Protein AF-0000000084530294 (afdb_homodimer)

Foldseek 3Di:
DDKDWQELDLVSLVLQVVQQQQFPPDPPDPDDRDDDDPLSSVLSNVQCVQPRQQWMFDDDPRHTFWIWGWDDFQLEIETQDTGGHPVCPPVCRRVVSLVSNLVSSPRRQKYKAWWWDDPVVVVSLVVSAWDKFWWKKWKDQFQLVLLPDLDDFDKDWDDPVCQVVQQVQVCVFRVGGLPCVVVSLRVRFDTKIWTDDPVWIWIWTHHQQETQKITIPDLSRRLSRLSVSNNPHDPPDMHMAIGHGPQQVSNVVSSVSGPIDMDTTTIMIMGNDDRTPPIRHHNRSD/DDKDWQELDLVSLVLQVVQQQQFPPDPPDPDDRDDDDPLSSVLSNVQCVQPRQQWMFDDDPRHTFWIWGWDDFQLEIETQDTGGHPVCPPVCRRVVSLVSNLVSSPRRQKYKAWWWDDPVVVVSLVVSAWDKFWWKKWKDQFQLVLLPDLDDFDKDWDDPVCQVVQQVQCCVFRVGGLPCVVVSLRVRFDTKIWTDDPVWIWIWTHHQQETQKITIPDLSRRLSRLSVSNNPRDPPDMHMAIGHGPQQVSNVVSSVSGPIDMDTTTIMIMGNDDRTPPIRHHNRSD

Secondary structure (DSSP, 8-state):
-EEEEPPSSHHHHHHHHHHHHHHH--TT----PPPPPHHHHHHHHHHHHH-GGGEEEEEETTEEEEEEEEEEETTEEEEEEEEE-GGGTTTTHHHHHHHHHHHHTTT--EEEEEE-S-HHHHHHHHHTTPEEEEEEEEEE---GGG-----S---EE--GGGHHHHHHHHHHHHSS--THHHHHHHHHSSEEEEEEETTEEEEEEEETTEEEEEEESSHHHHHHHHHHHHHTSPTTPPEEEEEE-GGGHHHHHHHHHTT-EEEEEEEEEEESSPPPSSEE--TTT-/-EEEEPPSSHHHHHHHHHHHHHHH--TT----PPPPPHHHHHHHHHHHHH-GGGEEEEEETTEEEEEEEEEEETTEEEEEEEEE-GGGTTTTHHHHHHHHHHHHTTT--EEEEEESS-HHHHHHHHHTTPEEEEEEEEEE---GGG-----S---EE--GGGHHHHHHHHHHHHSS--THHHHHHHHHSSEEEEEEETTEEEEEEEETTEEEEEEESSHHHHHHHHHHHHHTSPTTPPEEEEEE-GGGHHHHHHHHHTT-EEEEEEEEEEESSPPPSSEE--TTT-

InterPro domains:
  IPR000182 GNAT domain [PF13508] (53-131)
  IPR000182 GNAT domain [PS51186] (1-154)
  IPR016181 Acyl-CoA N-acyltransferase [SSF55729] (2-137)

Radius of gyration: 25.0 Å; Cα contacts (8 Å, |Δi|>4): 1279; chains: 2; bounding box: 58×68×56 Å

pLDDT: mean 92.58, std 9.72, range [43.09, 98.94]

Structure (mmCIF, N/CA/C/O backbone):
data_AF-0000000084530294-model_v1
#
loop_
_entity.id
_entity.type
_entity.pdbx_description
1 polymer 'GCN5 family acetyltransferase'
#
loop_
_atom_site.group_PDB
_atom_site.id
_atom_site.type_symbol
_atom_site.label_atom_id
_atom_site.label_alt_id
_atom_site.label_comp_id
_atom_site.label_asym_id
_atom_site.label_entity_id
_atom_site.label_seq_id
_atom_site.pdbx_PDB_ins_code
_atom_site.Cartn_x
_atom_site.Cartn_y
_atom_site.Cartn_z
_atom_site.occupancy
_atom_site.B_iso_or_equiv
_atom_site.auth_seq_id
_atom_site.auth_comp_id
_atom_site.auth_asym_id
_atom_site.auth_atom_id
_atom_site.pdbx_PDB_model_num
ATOM 1 N N . MET A 1 1 ? -25.469 -17.797 -21 1 88.75 1 MET A N 1
ATOM 2 C CA . MET A 1 1 ? -24.109 -17.891 -20.453 1 88.75 1 MET A CA 1
ATOM 3 C C . MET A 1 1 ? -23.906 -19.219 -19.719 1 88.75 1 MET A C 1
ATOM 5 O O . MET A 1 1 ? -24.75 -19.641 -18.953 1 88.75 1 MET A O 1
ATOM 9 N N . ILE A 1 2 ? -22.828 -19.875 -20.016 1 93.75 2 ILE A N 1
ATOM 10 C CA . ILE A 1 2 ? -22.5 -21.141 -19.375 1 93.75 2 ILE A CA 1
ATOM 11 C C . ILE A 1 2 ? -21.109 -21.062 -18.766 1 93.75 2 ILE A C 1
ATOM 13 O O . ILE A 1 2 ? -20.203 -20.438 -19.344 1 93.75 2 ILE A O 1
ATOM 17 N N . LEU A 1 3 ? -20.969 -21.719 -17.594 1 96.62 3 LEU A N 1
ATOM 18 C CA . LEU A 1 3 ? -19.641 -21.938 -17.031 1 96.62 3 LEU A CA 1
ATOM 19 C C . LEU A 1 3 ? -19.141 -23.344 -17.328 1 96.62 3 LEU A C 1
ATOM 21 O O . LEU A 1 3 ? -19.875 -24.312 -17.172 1 96.62 3 LEU A O 1
ATOM 25 N N . ARG A 1 4 ? -18.016 -23.391 -17.812 1 97.12 4 ARG A N 1
ATOM 26 C CA . ARG A 1 4 ? -17.422 -24.719 -18.016 1 97.12 4 ARG A CA 1
ATOM 27 C C . ARG A 1 4 ? -15.992 -24.75 -17.484 1 97.12 4 ARG A C 1
ATOM 29 O O . ARG A 1 4 ? -15.32 -23.703 -17.422 1 97.12 4 ARG A O 1
ATOM 36 N N . PRO A 1 5 ? -15.5 -25.953 -17.156 1 97.31 5 PRO A N 1
ATOM 37 C CA . PRO A 1 5 ? -14.117 -26.062 -16.688 1 97.31 5 PRO A CA 1
ATOM 38 C C . PRO A 1 5 ? -13.094 -25.719 -17.766 1 97.31 5 PRO A C 1
ATOM 40 O O . PRO A 1 5 ? -13.336 -25.984 -18.938 1 97.31 5 PRO A O 1
ATOM 43 N N . VAL A 1 6 ? -12.094 -25.125 -17.344 1 98.38 6 VAL A N 1
ATOM 44 C CA . VAL A 1 6 ? -10.945 -24.969 -18.219 1 98.38 6 VAL A CA 1
ATOM 45 C C . VAL A 1 6 ? -10.289 -26.328 -18.469 1 98.38 6 VAL A C 1
ATOM 47 O O . VAL A 1 6 ? -10.031 -27.078 -17.516 1 98.38 6 VAL A O 1
ATOM 50 N N . ARG A 1 7 ? -10.039 -26.656 -19.734 1 97.56 7 ARG A N 1
ATOM 51 C CA . ARG A 1 7 ? -9.414 -27.922 -20.094 1 97.56 7 ARG A CA 1
ATOM 52 C C . ARG A 1 7 ? -7.91 -27.75 -20.297 1 97.56 7 ARG A C 1
ATOM 54 O O . ARG A 1 7 ? -7.445 -26.656 -20.641 1 97.56 7 ARG A O 1
ATOM 61 N N . ASP A 1 8 ? -7.188 -28.844 -20 1 97.69 8 ASP A N 1
ATOM 62 C CA . ASP A 1 8 ? -5.754 -28.859 -20.25 1 97.69 8 ASP A CA 1
ATOM 63 C C . ASP A 1 8 ? -5.461 -28.984 -21.75 1 97.69 8 ASP A C 1
ATOM 65 O O . ASP A 1 8 ? -4.93 -30 -22.188 1 97.69 8 ASP A O 1
ATOM 69 N N . THR A 1 9 ? -5.816 -27.875 -22.516 1 97.19 9 THR A N 1
ATOM 70 C CA . THR A 1 9 ? -5.613 -27.828 -23.969 1 97.19 9 THR A CA 1
ATOM 71 C C . THR A 1 9 ? -4.992 -26.484 -24.375 1 97.19 9 THR A C 1
ATOM 73 O O . THR A 1 9 ? -5.125 -25.5 -23.672 1 97.19 9 THR A O 1
ATOM 76 N N . ALA A 1 10 ? -4.316 -26.531 -25.516 1 95.69 10 ALA A N 1
ATOM 77 C CA . ALA A 1 10 ? -3.736 -25.297 -26.047 1 95.69 10 ALA A CA 1
ATOM 78 C C . ALA A 1 10 ? -4.82 -24.266 -26.359 1 95.69 10 ALA A C 1
ATOM 80 O O . ALA A 1 10 ? -4.613 -23.062 -26.172 1 95.69 10 ALA A O 1
ATOM 81 N N . ALA A 1 11 ? -5.871 -24.75 -26.781 1 95.75 11 ALA A N 1
ATOM 82 C CA . ALA A 1 11 ? -6.969 -23.859 -27.141 1 95.75 11 ALA A CA 1
ATOM 83 C C . ALA A 1 11 ? -7.48 -23.078 -25.938 1 95.75 11 ALA A C 1
ATOM 85 O O . ALA A 1 11 ? -7.648 -21.859 -26 1 95.75 11 ALA A O 1
ATOM 86 N N . ASP A 1 12 ? -7.699 -23.797 -24.859 1 97.38 12 ASP A N 1
ATOM 87 C CA . ASP A 1 12 ? -8.18 -23.109 -23.656 1 97.38 12 ASP A CA 1
ATOM 88 C C . ASP A 1 12 ? -7.105 -22.188 -23.078 1 97.38 12 ASP A C 1
ATOM 90 O O . ASP A 1 12 ? -7.418 -21.109 -22.578 1 97.38 12 ASP A O 1
ATOM 94 N N . ALA A 1 13 ? -5.875 -22.625 -23.125 1 97.19 13 ALA A N 1
ATOM 95 C CA . ALA A 1 13 ? -4.781 -21.781 -22.641 1 97.19 13 ALA A CA 1
ATOM 96 C C . ALA A 1 13 ? -4.723 -20.469 -23.438 1 97.19 13 ALA A C 1
ATOM 98 O O . ALA A 1 13 ? -4.543 -19.406 -22.844 1 97.19 13 ALA A O 1
ATOM 99 N N . GLU A 1 14 ? -4.898 -20.562 -24.703 1 95.25 14 GLU A N 1
ATOM 100 C CA . GLU A 1 14 ? -4.883 -19.391 -25.562 1 95.25 14 GLU A CA 1
ATOM 101 C C . GLU A 1 14 ? -6.082 -18.484 -25.266 1 95.25 14 GLU A C 1
ATOM 103 O O . GLU A 1 14 ? -5.949 -17.25 -25.25 1 95.25 14 GLU A O 1
ATOM 108 N N . ALA A 1 15 ? -7.191 -19.094 -25.094 1 95.5 15 ALA A N 1
ATOM 109 C CA . ALA A 1 15 ? -8.391 -18.328 -24.781 1 95.5 15 ALA A CA 1
ATOM 110 C C . ALA A 1 15 ? -8.203 -17.547 -23.484 1 95.5 15 ALA A C 1
ATOM 112 O O . ALA A 1 15 ? -8.578 -16.375 -23.391 1 95.5 15 ALA A O 1
ATOM 113 N N . VAL A 1 16 ? -7.672 -18.188 -22.453 1 96.31 16 VAL A N 1
ATOM 114 C CA . VAL A 1 16 ? -7.426 -17.562 -21.156 1 96.31 16 VAL A CA 1
ATOM 115 C C . VAL A 1 16 ? -6.461 -16.391 -21.328 1 96.31 16 VAL A C 1
ATOM 117 O O . VAL A 1 16 ? -6.668 -15.32 -20.75 1 96.31 16 VAL A O 1
ATOM 120 N N . GLN A 1 17 ? -5.445 -16.609 -22.062 1 93.88 17 GLN A N 1
ATOM 121 C CA . GLN A 1 17 ? -4.48 -15.547 -22.297 1 93.88 17 GLN A CA 1
ATOM 122 C C . GLN A 1 17 ? -5.133 -14.352 -23 1 93.88 17 GLN A C 1
ATOM 124 O O . GLN A 1 17 ? -4.859 -13.203 -22.656 1 93.88 17 GLN A O 1
ATOM 129 N N . GLU A 1 18 ? -5.91 -14.609 -23.953 1 91.69 18 GLU A N 1
ATOM 130 C CA . GLU A 1 18 ? -6.609 -13.555 -24.672 1 91.69 18 GLU A CA 1
ATOM 131 C C . GLU A 1 18 ? -7.516 -12.758 -23.734 1 91.69 18 GLU A C 1
ATOM 133 O O . GLU A 1 18 ? -7.57 -11.523 -23.828 1 91.69 18 GLU A O 1
ATOM 138 N N . LEU A 1 19 ? -8.188 -13.469 -22.922 1 92.62 19 LEU A N 1
ATOM 139 C CA . LEU A 1 19 ? -9.07 -12.828 -21.953 1 92.62 19 LEU A CA 1
ATOM 140 C C . LEU A 1 19 ? -8.266 -11.938 -21 1 92.62 19 LEU A C 1
ATOM 142 O O . LEU A 1 19 ? -8.672 -10.812 -20.703 1 92.62 19 LEU A O 1
ATOM 146 N N . SER A 1 20 ? -7.188 -12.5 -20.484 1 90.44 20 SER A N 1
ATOM 147 C CA . SER A 1 20 ? -6.324 -11.773 -19.578 1 90.44 20 SER A CA 1
ATOM 148 C C . SER A 1 20 ? -5.809 -10.484 -20.203 1 90.44 20 SER A C 1
ATOM 150 O O . SER A 1 20 ? -5.867 -9.414 -19.594 1 90.44 20 SER A O 1
ATOM 152 N N . CYS A 1 21 ? -5.391 -10.547 -21.422 1 88.12 21 CYS A N 1
ATOM 153 C CA . CYS A 1 21 ? -4.875 -9.391 -22.141 1 88.12 21 CYS A CA 1
ATOM 154 C C . CYS A 1 21 ? -5.969 -8.352 -22.359 1 88.12 21 CYS A C 1
ATOM 156 O O . CYS A 1 21 ? -5.734 -7.148 -22.188 1 88.12 21 CYS A O 1
ATOM 158 N N . ALA A 1 22 ? -7.082 -8.828 -22.703 1 84.81 22 ALA A N 1
ATOM 159 C CA . ALA A 1 22 ? -8.203 -7.922 -22.953 1 84.81 22 ALA A CA 1
ATOM 160 C C . ALA A 1 22 ? -8.617 -7.211 -21.672 1 84.81 22 ALA A C 1
ATOM 162 O O . ALA A 1 22 ? -8.961 -6.023 -21.688 1 84.81 22 ALA A O 1
ATOM 163 N N . ALA A 1 23 ? -8.602 -7.961 -20.641 1 83.25 23 ALA A N 1
ATOM 164 C CA . ALA A 1 23 ? -9.102 -7.441 -19.359 1 83.25 23 ALA A CA 1
ATOM 165 C C . ALA A 1 23 ? -8.117 -6.453 -18.75 1 83.25 23 ALA A C 1
ATOM 167 O O . ALA A 1 23 ? -8.516 -5.496 -18.094 1 83.25 23 ALA A O 1
ATOM 168 N N . PHE A 1 24 ? -6.824 -6.652 -18.922 1 77.06 24 PHE A N 1
ATOM 169 C CA . PHE A 1 24 ? -5.816 -5.879 -18.203 1 77.06 24 PHE A CA 1
ATOM 170 C C . PHE A 1 24 ? -5.152 -4.867 -19.125 1 77.06 24 PHE A C 1
ATOM 172 O O . PHE A 1 24 ? -4.168 -4.23 -18.75 1 77.06 24 PHE A O 1
ATOM 179 N N . ALA A 1 25 ? -5.684 -4.801 -20.344 1 68.19 25 ALA A N 1
ATOM 180 C CA . ALA A 1 25 ? -5.129 -3.84 -21.297 1 68.19 25 ALA A CA 1
ATOM 181 C C . ALA A 1 25 ? -5.285 -2.41 -20.781 1 68.19 25 ALA A C 1
ATOM 183 O O . ALA A 1 25 ? -6.309 -2.061 -20.188 1 68.19 25 ALA A O 1
ATOM 184 N N . GLU A 1 26 ? -4.125 -1.685 -20.609 1 58.41 26 GLU A N 1
ATOM 185 C CA . GLU A 1 26 ? -4.184 -0.259 -20.312 1 58.41 26 GLU A CA 1
ATOM 186 C C . GLU A 1 26 ? -4.801 0.531 -21.453 1 58.41 26 GLU A C 1
ATOM 188 O O . GLU A 1 26 ? -4.578 0.213 -22.625 1 58.41 26 GLU A O 1
ATOM 193 N N . PRO A 1 27 ? -5.859 1.432 -21.172 1 50.78 27 PRO A N 1
ATOM 194 C CA . PRO A 1 27 ? -6.52 2.234 -22.203 1 50.78 27 PRO A CA 1
ATOM 195 C C . PRO A 1 27 ? -5.531 2.852 -23.188 1 50.78 27 PRO A C 1
ATOM 197 O O . PRO A 1 27 ? -5.855 3.021 -24.359 1 50.78 27 PRO A O 1
ATOM 200 N N . ALA A 1 28 ? -4.594 3.721 -22.672 1 48.22 28 ALA A N 1
ATOM 201 C CA . ALA A 1 28 ? -3.869 4.59 -23.609 1 48.22 28 ALA A CA 1
ATOM 202 C C . ALA A 1 28 ? -3.262 3.787 -24.75 1 48.22 28 ALA A C 1
ATOM 204 O O . ALA A 1 28 ? -2.773 4.359 -25.734 1 48.22 28 ALA A O 1
ATOM 205 N N . ALA A 1 29 ? -2.613 2.6 -24.609 1 43.09 29 ALA A N 1
ATOM 206 C CA . ALA A 1 29 ? -1.603 2.191 -25.578 1 43.09 29 ALA A CA 1
ATOM 207 C C . ALA A 1 29 ? -2.236 1.44 -26.734 1 43.09 29 ALA A C 1
ATOM 209 O O . ALA A 1 29 ? -2.996 0.49 -26.531 1 43.09 29 ALA A O 1
ATOM 210 N N . ASP A 1 30 ? -2.629 2.059 -27.609 1 47.12 30 ASP A N 1
ATOM 211 C CA . ASP A 1 30 ? -2.965 1.598 -28.953 1 47.12 30 ASP A CA 1
ATOM 212 C C . ASP A 1 30 ? -2.154 0.359 -29.328 1 47.12 30 ASP A C 1
ATOM 214 O O . ASP A 1 30 ? -2.086 -0.014 -30.5 1 47.12 30 ASP A O 1
ATOM 218 N N . ALA A 1 31 ? -1.36 -0.102 -28.438 1 47.59 31 ALA A N 1
ATOM 219 C CA . ALA A 1 31 ? -0.422 -1.109 -28.922 1 47.59 31 ALA A CA 1
ATOM 220 C C . ALA A 1 31 ? -1.048 -2.5 -28.906 1 47.59 31 ALA A C 1
ATOM 222 O O . ALA A 1 31 ? -1.975 -2.756 -28.125 1 47.59 31 ALA A O 1
ATOM 223 N N . ALA A 1 32 ? -0.841 -3.213 -29.875 1 49.78 32 ALA A N 1
ATOM 224 C CA . ALA A 1 32 ? -1.183 -4.625 -30.016 1 49.78 32 ALA A CA 1
ATOM 225 C C . ALA A 1 32 ? -0.914 -5.383 -28.719 1 49.78 32 ALA A C 1
ATOM 227 O O . ALA A 1 32 ? 0.054 -5.094 -28.016 1 49.78 32 ALA A O 1
ATOM 228 N N . PRO A 1 33 ? -1.976 -6.184 -28.297 1 57.88 33 PRO A N 1
ATOM 229 C CA . PRO A 1 33 ? -1.738 -6.984 -27.094 1 57.88 33 PRO A CA 1
ATOM 230 C C . PRO A 1 33 ? -0.43 -7.77 -27.156 1 57.88 33 PRO A C 1
ATOM 232 O O . PRO A 1 33 ? -0.07 -8.297 -28.219 1 57.88 33 PRO A O 1
ATOM 235 N N . PRO A 1 34 ? 0.345 -7.672 -26.109 1 60.75 34 PRO A N 1
ATOM 236 C CA . PRO A 1 34 ? 1.612 -8.406 -26.125 1 60.75 34 PRO A CA 1
ATOM 237 C C . PRO A 1 34 ? 1.421 -9.914 -26.281 1 60.75 34 PRO A C 1
ATOM 239 O O . PRO A 1 34 ? 0.382 -10.453 -25.891 1 60.75 34 PRO A O 1
ATOM 242 N N . ARG A 1 35 ? 2.195 -10.617 -27.047 1 67.12 35 ARG A N 1
ATOM 243 C CA . ARG A 1 35 ? 2.221 -12.078 -27.172 1 67.12 35 ARG A CA 1
ATOM 244 C C . ARG A 1 35 ? 2.359 -12.734 -25.797 1 67.12 35 ARG A C 1
ATOM 246 O O . ARG A 1 35 ? 3.109 -12.258 -24.953 1 67.12 35 ARG A O 1
ATOM 253 N N . PRO A 1 36 ? 1.479 -13.766 -25.656 1 74.31 36 PRO A N 1
ATOM 254 C CA . PRO A 1 36 ? 1.593 -14.492 -24.391 1 74.31 36 PRO A CA 1
ATOM 255 C C . PRO A 1 36 ? 2.975 -15.102 -24.172 1 74.31 36 PRO A C 1
ATOM 257 O O . PRO A 1 36 ? 3.604 -15.562 -25.141 1 74.31 36 PRO A O 1
ATOM 260 N N . THR A 1 37 ? 3.369 -15.094 -22.969 1 80.12 37 THR A N 1
ATOM 261 C CA . THR A 1 37 ? 4.609 -15.789 -22.641 1 80.12 37 THR A CA 1
ATOM 262 C C . THR A 1 37 ? 4.359 -17.281 -22.453 1 80.12 37 THR A C 1
ATOM 264 O O . THR A 1 37 ? 3.236 -17.703 -22.156 1 80.12 37 THR A O 1
ATOM 267 N N . PRO A 1 38 ? 5.344 -18.062 -22.688 1 87.06 38 PRO A N 1
ATOM 268 C CA . PRO A 1 38 ? 5.203 -19.516 -22.453 1 87.06 38 PRO A CA 1
ATOM 269 C C . PRO A 1 38 ? 4.699 -19.844 -21.047 1 87.06 38 PRO A C 1
ATOM 271 O O . PRO A 1 38 ? 3.895 -20.766 -20.875 1 87.06 38 PRO A O 1
ATOM 274 N N . LEU A 1 39 ? 5.09 -19.094 -20.156 1 89.38 39 LEU A N 1
ATOM 275 C CA . LEU A 1 39 ? 4.676 -19.375 -18.781 1 89.38 39 LEU A CA 1
ATOM 276 C C . LEU A 1 39 ? 3.182 -19.125 -18.609 1 89.38 39 LEU A C 1
ATOM 278 O O . LEU A 1 39 ? 2.506 -19.859 -17.875 1 89.38 39 LEU A O 1
ATOM 282 N N . GLN A 1 40 ? 2.732 -18.125 -19.219 1 88.88 40 GLN A N 1
ATOM 283 C CA . GLN A 1 40 ? 1.315 -17.797 -19.094 1 88.88 40 GLN A CA 1
ATOM 284 C C . GLN A 1 40 ? 0.441 -18.922 -19.641 1 88.88 40 GLN A C 1
ATOM 286 O O . GLN A 1 40 ? -0.569 -19.281 -19.047 1 88.88 40 GLN A O 1
ATOM 291 N N . LEU A 1 41 ? 0.875 -19.484 -20.75 1 92.88 41 LEU A N 1
ATOM 292 C CA . LEU A 1 41 ? 0.154 -20.609 -21.328 1 92.88 41 LEU A CA 1
ATOM 293 C C . LEU A 1 41 ? 0.306 -21.844 -20.469 1 92.88 41 LEU A C 1
ATOM 295 O O . LEU A 1 41 ? -0.673 -22.547 -20.203 1 92.88 41 LEU A O 1
ATOM 299 N N . ALA A 1 42 ? 1.465 -22.047 -20.016 1 95.81 42 ALA A N 1
ATOM 300 C CA . ALA A 1 42 ? 1.758 -23.219 -19.203 1 95.81 42 ALA A CA 1
ATOM 301 C C . ALA A 1 42 ? 1.023 -23.172 -17.875 1 95.81 42 ALA A C 1
ATOM 303 O O . ALA A 1 42 ? 0.603 -24.203 -17.344 1 95.81 42 ALA A O 1
ATOM 304 N N . ARG A 1 43 ? 0.901 -22 -17.328 1 95.69 43 ARG A N 1
ATOM 305 C CA . ARG A 1 43 ? 0.212 -21.828 -16.047 1 95.69 43 ARG A CA 1
ATOM 306 C C . ARG A 1 43 ? -1.236 -22.297 -16.141 1 95.69 43 ARG A C 1
ATOM 308 O O . ARG A 1 43 ? -1.718 -23.016 -15.266 1 95.69 43 ARG A O 1
ATOM 315 N N . THR A 1 44 ? -1.889 -21.875 -17.203 1 97.19 44 THR A N 1
ATOM 316 C CA . THR A 1 44 ? -3.287 -22.234 -17.391 1 97.19 44 THR A CA 1
ATOM 317 C C . THR A 1 44 ? -3.439 -23.75 -17.453 1 97.19 44 THR A C 1
ATOM 319 O O . THR A 1 44 ? -4.277 -24.328 -16.766 1 97.19 44 THR A O 1
ATOM 322 N N . ARG A 1 45 ? -2.623 -24.375 -18.234 1 97.62 45 ARG A N 1
ATOM 323 C CA . ARG A 1 45 ? -2.689 -25.812 -18.406 1 97.62 45 ARG A CA 1
ATOM 324 C C . ARG A 1 45 ? -2.33 -26.531 -17.094 1 97.62 45 ARG A C 1
ATOM 326 O O . ARG A 1 45 ? -2.971 -27.516 -16.719 1 97.62 45 ARG A O 1
ATOM 333 N N . HIS A 1 46 ? -1.395 -26.031 -16.453 1 98 46 HIS A N 1
ATOM 334 C CA . HIS A 1 46 ? -0.945 -26.594 -15.188 1 98 46 HIS A CA 1
ATOM 335 C C . HIS A 1 46 ? -2.062 -26.562 -14.148 1 98 46 HIS A C 1
ATOM 337 O O . HIS A 1 46 ? -2.326 -27.578 -13.492 1 98 46 HIS A O 1
ATOM 343 N N . LEU A 1 47 ? -2.742 -25.438 -14.039 1 97.62 47 LEU A N 1
ATOM 344 C CA . LEU A 1 47 ? -3.801 -25.312 -13.047 1 97.62 47 LEU A CA 1
ATOM 345 C C . LEU A 1 47 ? -5.02 -26.141 -13.43 1 97.62 47 LEU A C 1
ATOM 347 O O . LEU A 1 47 ? -5.672 -26.719 -12.57 1 97.62 47 LEU A O 1
ATOM 351 N N . ALA A 1 48 ? -5.273 -26.188 -14.727 1 97.56 48 ALA A N 1
ATOM 352 C CA . ALA A 1 48 ? -6.367 -27.031 -15.195 1 97.56 48 ALA A CA 1
ATOM 353 C C . ALA A 1 48 ? -6.125 -28.5 -14.836 1 97.56 48 ALA A C 1
ATOM 355 O O . ALA A 1 48 ? -7.074 -29.234 -14.562 1 97.56 48 ALA A O 1
ATOM 356 N N . ARG A 1 49 ? -4.918 -28.875 -14.836 1 97.44 49 ARG A N 1
ATOM 357 C CA . ARG A 1 49 ? -4.543 -30.25 -14.57 1 97.44 49 ARG A CA 1
ATOM 358 C C . ARG A 1 49 ? -4.477 -30.516 -13.07 1 97.44 49 ARG A C 1
ATOM 360 O O . ARG A 1 49 ? -4.965 -31.547 -12.594 1 97.44 49 ARG A O 1
ATOM 367 N N . THR A 1 50 ? -3.916 -29.625 -12.32 1 97.06 50 THR A N 1
ATOM 368 C CA . THR A 1 50 ? -3.58 -29.891 -10.93 1 97.06 50 THR A CA 1
ATOM 369 C C . THR A 1 50 ? -4.711 -29.453 -10.008 1 97.06 50 THR A C 1
ATOM 371 O O . THR A 1 50 ? -4.773 -29.875 -8.852 1 97.06 50 THR A O 1
ATOM 374 N N . ASP A 1 51 ? -5.602 -28.594 -10.508 1 96.5 51 ASP A N 1
ATOM 375 C CA . ASP A 1 51 ? -6.727 -28.109 -9.711 1 96.5 51 ASP A CA 1
ATOM 376 C C . ASP A 1 51 ? -7.922 -27.781 -10.602 1 96.5 51 ASP A C 1
ATOM 378 O O . ASP A 1 51 ? -8.391 -26.641 -10.617 1 96.5 51 ASP A O 1
ATOM 382 N N . PRO A 1 52 ? -8.445 -28.75 -11.219 1 95.31 52 PRO A N 1
ATOM 383 C CA . PRO A 1 52 ? -9.516 -28.5 -12.195 1 95.31 52 PRO A CA 1
ATOM 384 C C . PRO A 1 52 ? -10.758 -27.875 -11.57 1 95.31 52 PRO A C 1
ATOM 386 O O . PRO A 1 52 ? -11.469 -27.109 -12.227 1 95.31 52 PRO A O 1
ATOM 389 N N . GLY A 1 53 ? -10.984 -28.141 -10.336 1 95.75 53 GLY A N 1
ATOM 390 C CA . GLY A 1 53 ? -12.172 -27.625 -9.672 1 95.75 53 GLY A CA 1
ATOM 391 C C . GLY A 1 53 ? -12.133 -26.109 -9.484 1 95.75 53 GLY A C 1
ATOM 392 O O . GLY A 1 53 ? -13.164 -25.5 -9.227 1 95.75 53 GLY A O 1
ATOM 393 N N . GLY A 1 54 ? -10.984 -25.5 -9.656 1 96.94 54 GLY A N 1
ATOM 394 C CA . GLY A 1 54 ? -10.836 -24.078 -9.422 1 96.94 54 GLY A CA 1
ATOM 395 C C . GLY A 1 54 ? -10.695 -23.266 -10.703 1 96.94 54 GLY A C 1
ATOM 396 O O . GLY A 1 54 ? -10.469 -22.062 -10.656 1 96.94 54 GLY A O 1
ATOM 397 N N . CYS A 1 55 ? -10.883 -23.875 -11.836 1 98 55 CYS A N 1
ATOM 398 C CA . CYS A 1 55 ? -10.609 -23.219 -13.109 1 98 55 CYS A CA 1
ATOM 399 C C . CYS A 1 55 ? -11.82 -23.281 -14.031 1 98 55 CYS A C 1
ATOM 401 O O . CYS A 1 55 ? -12.227 -24.359 -14.461 1 98 55 CYS A O 1
ATOM 403 N N . TRP A 1 56 ? -12.312 -22.062 -14.336 1 98.06 56 TRP A N 1
ATOM 404 C CA . TRP A 1 56 ? -13.57 -22.031 -15.07 1 98.06 56 TRP A CA 1
ATOM 405 C C . TRP A 1 56 ? -13.562 -20.922 -16.125 1 98.06 56 TRP A C 1
ATOM 407 O O . TRP A 1 56 ? -13 -19.844 -15.898 1 98.06 56 TRP A O 1
ATOM 417 N N . LEU A 1 57 ? -14.188 -21.188 -17.234 1 98 57 LEU A N 1
ATOM 418 C CA . LEU A 1 57 ? -14.484 -20.203 -18.281 1 98 57 LEU A CA 1
ATOM 419 C C . LEU A 1 57 ? -15.969 -19.891 -18.328 1 98 57 LEU A C 1
ATOM 421 O O . LEU A 1 57 ? -16.812 -20.781 -18.188 1 98 57 LEU A O 1
ATOM 425 N N . ALA A 1 58 ? -16.25 -18.641 -18.406 1 98.06 58 ALA A N 1
ATOM 426 C CA . ALA A 1 58 ? -17.594 -18.234 -18.781 1 98.06 58 ALA A CA 1
ATOM 427 C C . ALA A 1 58 ? -17.734 -18.094 -20.297 1 98.06 58 ALA A C 1
ATOM 429 O O . ALA A 1 58 ? -16.953 -17.391 -20.938 1 98.06 58 ALA A O 1
ATOM 430 N N . VAL A 1 59 ? -18.766 -18.75 -20.859 1 97.12 59 VAL A N 1
ATOM 431 C CA . VAL A 1 59 ? -18.922 -18.797 -22.312 1 97.12 59 VAL A CA 1
ATOM 432 C C . VAL A 1 59 ? -20.312 -18.281 -22.688 1 97.12 59 VAL A C 1
ATOM 434 O O . VAL A 1 59 ? -21.312 -18.688 -22.094 1 97.12 59 VAL A O 1
ATOM 437 N N . VAL A 1 60 ? -20.328 -17.375 -23.625 1 95.88 60 VAL A N 1
ATOM 438 C CA . VAL A 1 60 ? -21.562 -16.859 -24.203 1 95.88 60 VAL A CA 1
ATOM 439 C C . VAL A 1 60 ? -21.578 -17.109 -25.703 1 95.88 60 VAL A C 1
ATOM 441 O O . VAL A 1 60 ? -20.672 -16.656 -26.422 1 95.88 60 VAL A O 1
ATOM 444 N N . ASP A 1 61 ? -22.578 -17.75 -26.219 1 94.06 61 ASP A N 1
ATOM 445 C CA . ASP A 1 61 ? -22.719 -18.062 -27.641 1 94.06 61 ASP A CA 1
ATOM 446 C C . ASP A 1 61 ? -21.453 -18.703 -28.203 1 94.06 61 ASP A C 1
ATOM 448 O O . ASP A 1 61 ? -20.953 -18.297 -29.234 1 94.06 61 ASP A O 1
ATOM 452 N N . GLY A 1 62 ? -20.828 -19.5 -27.375 1 93.81 62 GLY A N 1
ATOM 453 C CA . GLY A 1 62 ? -19.672 -20.281 -27.797 1 93.81 62 GLY A CA 1
ATOM 454 C C . GLY A 1 62 ? -18.359 -19.531 -27.641 1 93.81 62 GLY A C 1
ATOM 455 O O . GLY A 1 62 ? -17.281 -20.078 -27.875 1 93.81 62 GLY A O 1
ATOM 456 N N . GLU A 1 63 ? -18.484 -18.359 -27.188 1 95.44 63 GLU A N 1
ATOM 457 C CA . GLU A 1 63 ? -17.281 -17.531 -27.062 1 95.44 63 GLU A CA 1
ATOM 458 C C . GLU A 1 63 ? -16.922 -17.312 -25.594 1 95.44 63 GLU A C 1
ATOM 460 O O . GLU A 1 63 ? -17.766 -16.891 -24.797 1 95.44 63 GLU A O 1
ATOM 465 N N . PRO A 1 64 ? -15.641 -17.625 -25.234 1 97.12 64 PRO A N 1
ATOM 466 C CA . PRO A 1 64 ? -15.219 -17.297 -23.875 1 97.12 64 PRO A CA 1
ATOM 467 C C . PRO A 1 64 ? -15.25 -15.797 -23.594 1 97.12 64 PRO A C 1
ATOM 469 O O . PRO A 1 64 ? -14.703 -15.008 -24.375 1 97.12 64 PRO A O 1
ATOM 472 N N . VAL A 1 65 ? -15.836 -15.414 -22.453 1 96.94 65 VAL A N 1
ATOM 473 C CA . VAL A 1 65 ? -15.969 -13.992 -22.172 1 96.94 65 VAL A CA 1
ATOM 474 C C . VAL A 1 65 ? -15.359 -13.672 -20.812 1 96.94 65 VAL A C 1
ATOM 476 O O . VAL A 1 65 ? -15.172 -12.508 -20.469 1 96.94 65 VAL A O 1
ATOM 479 N N . GLY A 1 66 ? -15.062 -14.656 -20.016 1 96.88 66 GLY A N 1
ATOM 480 C CA . GLY A 1 66 ? -14.453 -14.492 -18.703 1 96.88 66 GLY A CA 1
ATOM 481 C C . GLY A 1 66 ? -13.758 -15.742 -18.203 1 96.88 66 GLY A C 1
ATOM 482 O O . GLY A 1 66 ? -13.977 -16.844 -18.734 1 96.88 66 GLY A O 1
ATOM 483 N N . VAL A 1 67 ? -12.914 -15.578 -17.203 1 96.81 67 VAL A N 1
ATOM 484 C CA . VAL A 1 67 ? -12.156 -16.703 -16.672 1 96.81 67 VAL A CA 1
ATOM 485 C C . VAL A 1 67 ? -11.82 -16.469 -15.211 1 96.81 67 VAL A C 1
ATOM 487 O O . VAL A 1 67 ? -11.641 -15.32 -14.789 1 96.81 67 VAL A O 1
ATOM 490 N N . VAL A 1 68 ? -11.828 -17.5 -14.445 1 95.69 68 VAL A N 1
ATOM 491 C CA . VAL A 1 68 ? -11.227 -17.531 -13.117 1 95.69 68 VAL A CA 1
ATOM 492 C C . VAL A 1 68 ? -10.312 -18.75 -12.984 1 95.69 68 VAL A C 1
ATOM 494 O O . VAL A 1 68 ? -10.672 -19.844 -13.414 1 95.69 68 VAL A O 1
ATOM 497 N N . LEU A 1 69 ? -9.117 -18.547 -12.641 1 96.88 69 LEU A N 1
ATOM 498 C CA . LEU A 1 69 ? -8.188 -19.594 -12.227 1 96.88 69 LEU A CA 1
ATOM 499 C C . LEU A 1 69 ? -7.891 -19.5 -10.734 1 96.88 69 LEU A C 1
ATOM 501 O O . LEU A 1 69 ? -7.52 -18.438 -10.234 1 96.88 69 LEU A O 1
ATOM 505 N N . SER A 1 70 ? -8.125 -20.562 -9.992 1 96.81 70 SER A N 1
ATOM 506 C CA . SER A 1 70 ? -7.758 -20.625 -8.586 1 96.81 70 SER A CA 1
ATOM 507 C C . SER A 1 70 ? -7.199 -21.984 -8.219 1 96.81 70 SER A C 1
ATOM 509 O O . SER A 1 70 ? -7.41 -22.969 -8.938 1 96.81 70 SER A O 1
ATOM 511 N N . LEU A 1 71 ? -6.414 -22.016 -7.199 1 97.12 71 LEU A N 1
ATOM 512 C CA . LEU A 1 71 ? -5.809 -23.281 -6.77 1 97.12 71 LEU A CA 1
ATOM 513 C C . LEU A 1 71 ? -5.898 -23.438 -5.258 1 97.12 71 LEU A C 1
ATOM 515 O O . LEU A 1 71 ? -5.961 -22.438 -4.527 1 97.12 71 LEU A O 1
ATOM 519 N N . ARG A 1 72 ? -6.004 -24.656 -4.836 1 97.38 72 ARG A N 1
ATOM 520 C CA . ARG A 1 72 ? -5.863 -25.078 -3.447 1 97.38 72 ARG A CA 1
ATOM 521 C C . ARG A 1 72 ? -4.586 -25.891 -3.252 1 97.38 72 ARG A C 1
ATOM 523 O O . ARG A 1 72 ? -4.293 -26.797 -4.035 1 97.38 72 ARG A O 1
ATOM 530 N N . ARG A 1 73 ? -3.816 -25.484 -2.318 1 97.69 73 ARG A N 1
ATOM 531 C CA . ARG A 1 73 ? -2.658 -26.266 -1.891 1 97.69 73 ARG A CA 1
ATOM 532 C C . ARG A 1 73 ? -2.652 -26.453 -0.377 1 97.69 73 ARG A C 1
ATOM 534 O O . ARG A 1 73 ? -2.533 -25.484 0.375 1 97.69 73 ARG A O 1
ATOM 541 N N . GLU A 1 74 ? -2.742 -27.641 0.125 1 96.69 74 GLU A N 1
ATOM 542 C CA . GLU A 1 74 ? -2.693 -28 1.542 1 96.69 74 GLU A CA 1
ATOM 543 C C . GLU A 1 74 ? -3.562 -27.047 2.373 1 96.69 74 GLU A C 1
ATOM 545 O O . GLU A 1 74 ? -3.104 -26.5 3.371 1 96.69 74 GLU A O 1
ATOM 550 N N . GLY A 1 75 ? -4.77 -26.797 1.919 1 96.19 75 GLY A N 1
ATOM 551 C CA . GLY A 1 75 ? -5.754 -26.047 2.693 1 96.19 75 GLY A CA 1
ATOM 552 C C . GLY A 1 75 ? -5.68 -24.547 2.473 1 96.19 75 GLY A C 1
ATOM 553 O O . GLY A 1 75 ? -6.402 -23.797 3.119 1 96.19 75 GLY A O 1
ATOM 554 N N . LEU A 1 76 ? -4.816 -24.078 1.66 1 97.88 76 LEU A N 1
ATOM 555 C CA . LEU A 1 76 ? -4.711 -22.672 1.286 1 97.88 76 LEU A CA 1
ATOM 556 C C . LEU A 1 76 ? -5.348 -22.422 -0.078 1 97.88 76 LEU A C 1
ATOM 558 O O . LEU A 1 76 ? -4.965 -23.047 -1.068 1 97.88 76 LEU A O 1
ATOM 562 N N . TRP A 1 77 ? -6.32 -21.547 -0.131 1 97.81 77 TRP A N 1
ATOM 563 C CA . TRP A 1 77 ? -6.977 -21.172 -1.381 1 97.81 77 TRP A CA 1
ATOM 564 C C . TRP A 1 77 ? -6.336 -19.922 -1.984 1 97.81 77 TRP A C 1
ATOM 566 O O . TRP A 1 77 ? -6.086 -18.953 -1.279 1 97.81 77 TRP A O 1
ATOM 576 N N . MET A 1 78 ? -6.117 -19.953 -3.34 1 97.5 78 MET A N 1
ATOM 577 C CA . MET A 1 78 ? -5.395 -18.875 -3.986 1 97.5 78 MET A CA 1
ATOM 578 C C . MET A 1 78 ? -5.992 -18.562 -5.355 1 97.5 78 MET A C 1
ATOM 580 O O . MET A 1 78 ? -5.789 -19.312 -6.309 1 97.5 78 MET A O 1
ATOM 584 N N . PRO A 1 79 ? -6.773 -17.5 -5.457 1 94.75 79 PRO A N 1
ATOM 585 C CA . PRO A 1 79 ? -7.133 -17.016 -6.793 1 94.75 79 PRO A CA 1
ATOM 586 C C . PRO A 1 79 ? -5.926 -16.516 -7.586 1 94.75 79 PRO A C 1
ATOM 588 O O . PRO A 1 79 ? -5.203 -15.625 -7.121 1 94.75 79 PRO A O 1
ATOM 591 N N . SER A 1 80 ? -5.703 -17.062 -8.742 1 94.75 80 SER A N 1
ATOM 592 C CA . SER A 1 80 ? -4.512 -16.797 -9.547 1 94.75 80 SER A CA 1
ATOM 593 C C . SER A 1 80 ? -4.816 -15.836 -10.695 1 94.75 80 SER A C 1
ATOM 595 O O . SER A 1 80 ? -3.939 -15.086 -11.133 1 94.75 80 SER A O 1
ATOM 597 N N . LEU A 1 81 ? -5.984 -15.859 -11.195 1 93 81 LEU A N 1
ATOM 598 C CA . LEU A 1 81 ? -6.383 -15.023 -12.32 1 93 81 LEU A CA 1
ATOM 599 C C . LEU A 1 81 ? -7.895 -14.82 -12.344 1 93 81 LEU A C 1
ATOM 601 O O . LEU A 1 81 ? -8.648 -15.766 -12.109 1 93 81 LEU A O 1
ATOM 605 N N . PHE A 1 82 ? -8.336 -13.672 -12.539 1 91.31 82 PHE A N 1
ATOM 606 C CA . PHE A 1 82 ? -9.734 -13.273 -12.703 1 91.31 82 PHE A CA 1
ATOM 607 C C . PHE A 1 82 ? -9.867 -12.195 -13.766 1 91.31 82 PHE A C 1
ATOM 609 O O . PHE A 1 82 ? -9.352 -11.086 -13.609 1 91.31 82 PHE A O 1
ATOM 616 N N . ALA A 1 83 ? -10.461 -12.555 -14.852 1 91 83 ALA A N 1
ATOM 617 C CA . ALA A 1 83 ? -10.57 -11.617 -15.961 1 91 83 ALA A CA 1
ATOM 618 C C . ALA A 1 83 ? -11.914 -11.758 -16.672 1 91 83 ALA A C 1
ATOM 620 O O . ALA A 1 83 ? -12.414 -12.875 -16.859 1 91 83 ALA A O 1
ATOM 621 N N . VAL A 1 84 ? -12.523 -10.672 -16.969 1 91.5 84 VAL A N 1
ATOM 622 C CA . VAL A 1 84 ? -13.742 -10.602 -17.766 1 91.5 84 VAL A CA 1
ATOM 623 C C . VAL A 1 84 ? -13.547 -9.617 -18.922 1 91.5 84 VAL A C 1
ATOM 625 O O . VAL A 1 84 ? -13.055 -8.5 -18.719 1 91.5 84 VAL A O 1
ATOM 628 N N . ARG A 1 85 ? -13.883 -10.023 -20.094 1 91.94 85 ARG A N 1
ATOM 629 C CA . ARG A 1 85 ? -13.82 -9.117 -21.234 1 91.94 85 ARG A CA 1
ATOM 630 C C . ARG A 1 85 ? -14.602 -7.84 -20.969 1 91.94 85 ARG A C 1
ATOM 632 O O . ARG A 1 85 ? -15.711 -7.883 -20.438 1 91.94 85 ARG A O 1
ATOM 639 N N . PRO A 1 86 ? -13.945 -6.73 -21.375 1 88.44 86 PRO A N 1
ATOM 640 C CA . PRO A 1 86 ? -14.617 -5.453 -21.125 1 88.44 86 PRO A CA 1
ATOM 641 C C . PRO A 1 86 ? -16.047 -5.426 -21.641 1 88.44 86 PRO A C 1
ATOM 643 O O . PRO A 1 86 ? -16.953 -4.914 -20.969 1 88.44 86 PRO A O 1
ATOM 646 N N . SER A 1 87 ? -16.344 -5.977 -22.781 1 89 87 SER A N 1
ATOM 647 C CA . SER A 1 87 ? -17.656 -5.969 -23.406 1 89 87 SER A CA 1
ATOM 648 C C . SER A 1 87 ? -18.672 -6.797 -22.609 1 89 87 SER A C 1
ATOM 650 O O . SER A 1 87 ? -19.875 -6.68 -22.812 1 89 87 SER A O 1
ATOM 652 N N . ALA A 1 88 ? -18.172 -7.629 -21.781 1 90.94 88 ALA A N 1
ATOM 653 C CA . ALA A 1 88 ? -19.047 -8.516 -21.016 1 90.94 88 ALA A CA 1
ATOM 654 C C . ALA A 1 88 ? -19.109 -8.094 -19.547 1 90.94 88 ALA A C 1
ATOM 656 O O . ALA A 1 88 ? -19.688 -8.805 -18.719 1 90.94 88 ALA A O 1
ATOM 657 N N . GLN A 1 89 ? -18.516 -7.008 -19.188 1 84.69 89 GLN A N 1
ATOM 658 C CA . GLN A 1 89 ? -18.516 -6.531 -17.8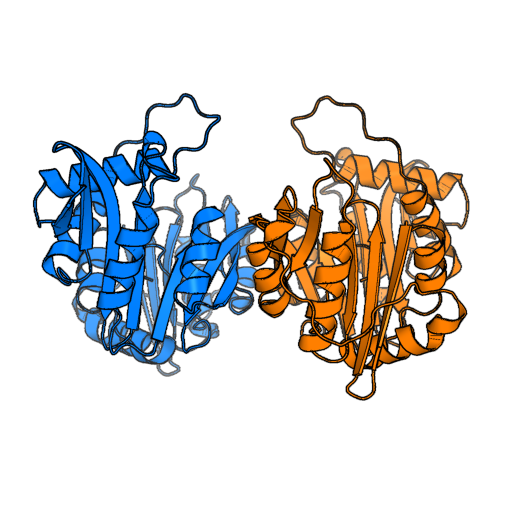12 1 84.69 89 GLN A CA 1
ATOM 659 C C . GLN A 1 89 ? -19.859 -5.891 -17.453 1 84.69 89 GLN A C 1
ATOM 661 O O . GLN A 1 89 ? -20.609 -5.473 -18.328 1 84.69 89 GLN A O 1
ATOM 666 N N . GLY A 1 90 ? -20.188 -5.883 -16.188 1 80.25 90 GLY A N 1
ATOM 667 C CA . GLY A 1 90 ? -21.422 -5.281 -15.719 1 80.25 90 GLY A CA 1
ATOM 668 C C . GLY A 1 90 ? -22.656 -6.133 -16 1 80.25 90 GLY A C 1
ATOM 669 O O . GLY A 1 90 ? -23.781 -5.648 -15.93 1 80.25 90 GLY A O 1
ATOM 670 N N . ARG A 1 91 ? -22.5 -7.406 -16.469 1 85.56 91 ARG A N 1
ATOM 671 C CA . ARG A 1 91 ? -23.594 -8.289 -16.859 1 85.56 91 ARG A CA 1
ATOM 672 C C . ARG A 1 91 ? -23.656 -9.508 -15.938 1 85.56 91 ARG A C 1
ATOM 674 O O . ARG A 1 91 ? -24.25 -10.523 -16.297 1 85.56 91 ARG A O 1
ATOM 681 N N . GLY A 1 92 ? -22.828 -9.453 -14.852 1 87.06 92 GLY A N 1
ATOM 682 C CA . GLY A 1 92 ? -22.906 -10.516 -13.859 1 87.06 92 GLY A CA 1
ATOM 683 C C . GLY A 1 92 ? -21.906 -11.625 -14.086 1 87.06 92 GLY A C 1
ATOM 684 O O . GLY A 1 92 ? -21.797 -12.547 -13.281 1 87.06 92 GLY A O 1
ATOM 685 N N . VAL A 1 93 ? -21.203 -11.664 -15.133 1 91.12 93 VAL A N 1
ATOM 686 C CA . VAL A 1 93 ? -20.219 -12.695 -15.477 1 91.12 93 VAL A CA 1
ATOM 687 C C . VAL A 1 93 ? -19.188 -12.828 -14.359 1 91.12 93 VAL A C 1
ATOM 689 O O . VAL A 1 93 ? -18.922 -13.93 -13.883 1 91.12 93 VAL A O 1
ATOM 692 N N . GLY A 1 94 ? -18.703 -11.758 -13.93 1 89.25 94 GLY A N 1
ATOM 693 C CA . GLY A 1 94 ? -17.703 -11.766 -12.867 1 89.25 94 GLY A CA 1
ATOM 694 C C . GLY A 1 94 ? -18.219 -12.336 -11.562 1 89.25 94 GLY A C 1
ATOM 695 O O . GLY A 1 94 ? -17.516 -13.117 -10.906 1 89.25 94 GLY A O 1
ATOM 696 N N . ARG A 1 95 ? -19.391 -11.969 -11.266 1 88.12 95 ARG A N 1
ATOM 697 C CA . ARG A 1 95 ? -20 -12.477 -10.047 1 88.12 95 ARG A CA 1
ATOM 698 C C . ARG A 1 95 ? -20.094 -14 -10.07 1 88.12 95 ARG A C 1
ATOM 700 O O . ARG A 1 95 ? -19.719 -14.664 -9.102 1 88.12 95 ARG A O 1
ATOM 707 N N . LEU A 1 96 ? -20.547 -14.516 -11.109 1 92 96 LEU A N 1
ATOM 708 C CA . LEU A 1 96 ? -20.734 -15.953 -11.242 1 92 96 LEU A CA 1
ATOM 709 C C . LEU A 1 96 ? -19.391 -16.672 -11.164 1 92 96 LEU A C 1
ATOM 711 O O . LEU A 1 96 ? -19.266 -17.719 -10.516 1 92 96 LEU A O 1
ATOM 715 N N . LEU A 1 97 ? -18.422 -16.125 -11.805 1 93.12 97 LEU A N 1
ATOM 716 C CA . LEU A 1 97 ? -17.078 -16.719 -11.805 1 93.12 97 LEU A CA 1
ATOM 717 C C . LEU A 1 97 ? -16.484 -16.719 -10.398 1 93.12 97 LEU A C 1
ATOM 719 O O . LEU A 1 97 ? -15.938 -17.734 -9.953 1 93.12 97 LEU A O 1
ATOM 723 N N . LEU A 1 98 ? -16.625 -15.664 -9.688 1 88.62 98 LEU A N 1
ATOM 724 C CA . LEU A 1 98 ? -16.047 -15.547 -8.352 1 88.62 98 LEU A CA 1
ATOM 725 C C . LEU A 1 98 ? -16.797 -16.438 -7.367 1 88.62 98 LEU A C 1
ATOM 727 O O . LEU A 1 98 ? -16.188 -17 -6.449 1 88.62 98 LEU A O 1
ATOM 731 N N . GLU A 1 99 ? -18.062 -16.516 -7.543 1 90.5 99 GLU A N 1
ATOM 732 C CA . GLU A 1 99 ? -18.828 -17.453 -6.723 1 90.5 99 GLU A CA 1
ATOM 733 C C . GLU A 1 99 ? -18.359 -18.891 -6.918 1 90.5 99 GLU A C 1
ATOM 735 O O . GLU A 1 99 ? -18.281 -19.656 -5.953 1 90.5 99 GLU A O 1
ATOM 740 N N . ARG A 1 100 ? -18.125 -19.219 -8.156 1 93.25 100 ARG A N 1
ATOM 741 C CA . ARG A 1 100 ? -17.625 -20.562 -8.445 1 93.25 100 ARG A CA 1
ATOM 742 C C . ARG A 1 100 ? -16.266 -20.781 -7.797 1 93.25 100 ARG A C 1
ATOM 744 O O . ARG A 1 100 ? -16 -21.844 -7.223 1 93.25 100 ARG A O 1
ATOM 751 N N . ALA A 1 101 ? -15.43 -19.812 -7.93 1 91.75 101 ALA A N 1
ATOM 752 C CA . ALA A 1 101 ? -14.117 -19.891 -7.305 1 91.75 10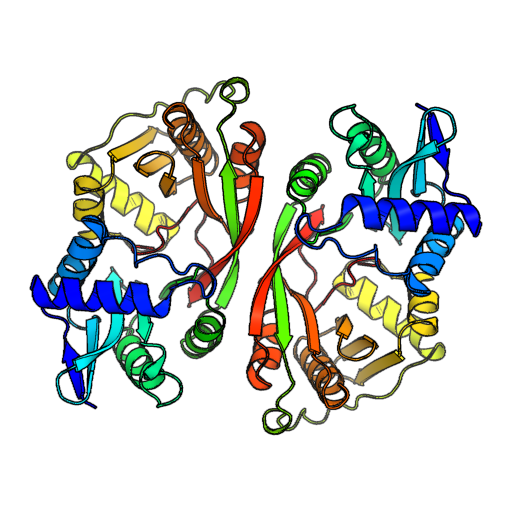1 ALA A CA 1
ATOM 753 C C . ALA A 1 101 ? -14.234 -20 -5.785 1 91.75 101 ALA A C 1
ATOM 755 O O . ALA A 1 101 ? -13.508 -20.781 -5.156 1 91.75 101 ALA A O 1
ATOM 756 N N . ALA A 1 102 ? -15.109 -19.234 -5.23 1 89.62 102 ALA A N 1
ATOM 757 C CA . ALA A 1 102 ? -15.32 -19.25 -3.785 1 89.62 102 ALA A CA 1
ATOM 758 C C . ALA A 1 102 ? -15.844 -20.594 -3.307 1 89.62 102 ALA A C 1
ATOM 760 O O . ALA A 1 102 ? -15.492 -21.062 -2.221 1 89.62 102 ALA A O 1
ATOM 761 N N . ALA A 1 103 ? -16.703 -21.125 -4.121 1 93.12 103 ALA A N 1
ATOM 762 C CA . ALA A 1 103 ? -17.188 -22.469 -3.795 1 93.12 103 ALA A CA 1
ATOM 763 C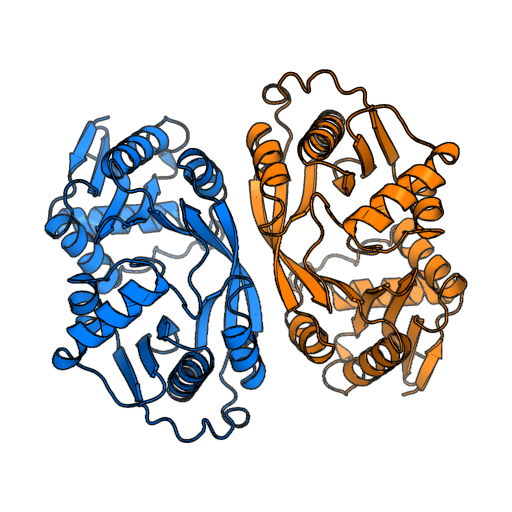 C . ALA A 1 103 ? -16.047 -23.469 -3.75 1 93.12 103 ALA A C 1
ATOM 765 O O . ALA A 1 103 ? -16.031 -24.359 -2.896 1 93.12 103 ALA A O 1
ATOM 766 N N . HIS A 1 104 ? -15.141 -23.328 -4.66 1 95 104 HIS A N 1
ATOM 767 C CA . HIS A 1 104 ? -13.969 -24.203 -4.695 1 95 104 HIS A CA 1
ATOM 768 C C . HIS A 1 104 ? -13.117 -24.031 -3.441 1 95 104 HIS A C 1
ATOM 770 O O . HIS A 1 104 ? -12.375 -24.938 -3.061 1 95 104 HIS A O 1
ATOM 776 N N . ALA A 1 105 ? -13.211 -22.891 -2.811 1 94.38 105 ALA A N 1
ATOM 777 C CA . ALA A 1 105 ? -12.445 -22.578 -1.607 1 94.38 105 ALA A CA 1
ATOM 778 C C . ALA A 1 105 ? -13.008 -23.312 -0.393 1 94.38 105 ALA A C 1
ATOM 780 O O . ALA A 1 105 ? -12.438 -23.25 0.701 1 94.38 105 ALA A O 1
ATOM 781 N N . GLY A 1 106 ? -14.148 -23.953 -0.582 1 92.38 106 GLY A N 1
ATOM 782 C CA . GLY A 1 106 ? -14.766 -24.641 0.546 1 92.38 106 GLY A CA 1
ATOM 783 C C . GLY A 1 106 ? -13.789 -25.5 1.33 1 92.38 106 GLY A C 1
ATOM 784 O O . GLY A 1 106 ? -13.016 -26.266 0.747 1 92.38 106 GLY A O 1
ATOM 785 N N . GLY A 1 107 ? -13.75 -25.375 2.648 1 92.75 107 GLY A N 1
ATOM 786 C CA . GLY A 1 107 ? -12.875 -26.156 3.51 1 92.75 107 GLY A CA 1
ATOM 787 C C . GLY A 1 107 ? -11.523 -25.5 3.744 1 92.75 107 GLY A C 1
ATOM 788 O O . GLY A 1 107 ? -10.734 -25.969 4.562 1 92.75 107 GLY A O 1
ATOM 789 N N . CYS A 1 108 ? -11.234 -24.547 2.961 1 94.75 108 CYS A N 1
ATOM 790 C CA . CYS A 1 108 ? -9.992 -23.797 3.162 1 94.75 108 CYS A CA 1
ATOM 791 C C . CYS A 1 108 ? -10.203 -22.625 4.113 1 94.75 108 CYS A C 1
ATOM 793 O O . CYS A 1 108 ? -10.938 -21.688 3.797 1 94.75 108 CYS A O 1
ATOM 795 N N . LEU A 1 109 ? -9.5 -22.656 5.152 1 92.69 109 LEU A N 1
ATOM 796 C CA . LEU A 1 109 ? -9.633 -21.578 6.133 1 92.69 109 LEU A CA 1
ATOM 797 C C . LEU A 1 109 ? -8.719 -20.406 5.785 1 92.69 109 LEU A C 1
ATOM 799 O O . LEU A 1 109 ? -8.969 -19.266 6.195 1 92.69 109 LEU A O 1
ATOM 803 N N . ARG A 1 110 ? -7.738 -20.688 4.992 1 97.56 110 ARG A N 1
ATOM 804 C CA . ARG A 1 110 ? -6.766 -19.672 4.637 1 97.56 110 ARG A CA 1
ATOM 805 C C . ARG A 1 110 ? -6.82 -19.344 3.146 1 97.56 110 ARG A C 1
ATOM 807 O O . ARG A 1 110 ? -7.227 -20.188 2.344 1 97.56 110 ARG A O 1
ATOM 814 N N . GLY A 1 111 ? -6.445 -18.188 2.824 1 97.75 111 GLY A N 1
ATOM 815 C CA . GLY A 1 111 ? -6.375 -17.75 1.438 1 97.75 111 GLY A CA 1
ATOM 816 C C . GLY A 1 111 ? -5.375 -16.625 1.211 1 97.75 111 GLY A C 1
ATOM 817 O O . GLY A 1 111 ? -5.055 -15.883 2.135 1 97.75 111 GLY A O 1
ATOM 818 N N . MET A 1 112 ? -4.852 -16.547 0.024 1 97.75 112 MET A N 1
ATOM 819 C CA . MET A 1 112 ? -3.959 -15.469 -0.412 1 97.75 112 MET A CA 1
ATOM 820 C C . MET A 1 112 ? -4.266 -15.055 -1.848 1 97.75 112 MET A C 1
ATOM 822 O O . MET A 1 112 ? -4.609 -15.898 -2.68 1 97.75 112 MET A O 1
ATOM 826 N N . VAL A 1 113 ? -4.086 -13.773 -2.135 1 95.94 113 VAL A N 1
ATOM 827 C CA . VAL A 1 113 ? -4.266 -13.289 -3.498 1 95.94 113 VAL A CA 1
ATOM 828 C C . VAL A 1 113 ? -3.373 -12.07 -3.732 1 95.94 113 VAL A C 1
ATOM 830 O O . VAL A 1 113 ? -3.117 -11.297 -2.809 1 95.94 113 VAL A O 1
ATOM 833 N N . CYS A 1 114 ? -2.797 -11.969 -4.887 1 94.94 114 CYS A N 1
ATOM 834 C CA . CYS A 1 114 ? -2.145 -10.75 -5.359 1 94.94 114 CYS A CA 1
ATOM 835 C C . CYS A 1 114 ? -2.969 -10.086 -6.453 1 94.94 114 CYS A C 1
ATOM 837 O O . CYS A 1 114 ? -3.438 -10.75 -7.379 1 94.94 114 CYS A O 1
ATOM 839 N N . ALA A 1 115 ? -3.215 -8.844 -6.223 1 89.19 115 ALA A N 1
ATOM 840 C CA . ALA A 1 115 ? -3.975 -8.078 -7.207 1 89.19 115 ALA A CA 1
ATOM 841 C C . ALA A 1 115 ? -3.201 -6.84 -7.656 1 89.19 115 ALA A C 1
ATOM 843 O O . ALA A 1 115 ? -2.768 -6.035 -6.828 1 89.19 115 ALA A O 1
ATOM 844 N N . ALA A 1 116 ? -2.883 -6.691 -8.844 1 77.81 116 ALA A N 1
ATOM 845 C CA . ALA A 1 116 ? -2.164 -5.516 -9.336 1 77.81 116 ALA A CA 1
ATOM 846 C C . ALA A 1 116 ? -3.033 -4.266 -9.234 1 77.81 116 ALA A C 1
ATOM 848 O O . ALA A 1 116 ? -3.398 -3.838 -8.141 1 77.81 116 ALA A O 1
ATOM 849 N N . SER A 1 117 ? -3.627 -3.602 -10.336 1 67.31 117 SER A N 1
ATOM 850 C CA . SER A 1 117 ? -4.375 -2.348 -10.359 1 67.31 117 SER A CA 1
ATOM 851 C C . SER A 1 117 ? -5.836 -2.584 -10.727 1 67.31 117 SER A C 1
ATOM 853 O O . SER A 1 117 ? -6.191 -2.578 -11.906 1 67.31 117 SER A O 1
ATOM 855 N N . ALA A 1 118 ? -6.531 -3.307 -9.922 1 65 118 ALA A N 1
ATOM 856 C CA . ALA A 1 118 ? -7.875 -3.484 -10.453 1 65 118 ALA A CA 1
ATOM 857 C C . ALA A 1 118 ? -8.93 -3.137 -9.414 1 65 118 ALA A C 1
ATOM 859 O O . ALA A 1 118 ? -9.273 -3.965 -8.562 1 65 118 ALA A O 1
ATOM 860 N N . PRO A 1 119 ? -9.422 -1.948 -9.539 1 66 119 PRO A N 1
ATOM 861 C CA . PRO A 1 119 ? -10.43 -1.509 -8.57 1 66 119 PRO A CA 1
ATOM 862 C C . PRO A 1 119 ? -11.586 -2.492 -8.438 1 66 119 PRO A C 1
ATOM 864 O O . PRO A 1 119 ? -12.047 -2.768 -7.328 1 66 119 PRO A O 1
ATOM 867 N N . ALA A 1 120 ? -12.008 -3.029 -9.578 1 68.81 120 ALA A N 1
ATOM 868 C CA . ALA A 1 120 ? -13.148 -3.939 -9.555 1 68.81 120 ALA A CA 1
ATOM 869 C C . ALA A 1 120 ? -12.812 -5.223 -8.805 1 68.81 120 ALA A C 1
ATOM 871 O O . ALA A 1 120 ? -13.664 -5.801 -8.125 1 68.81 120 ALA A O 1
ATOM 872 N N . ALA A 1 121 ? -11.562 -5.516 -8.812 1 76.31 121 ALA A N 1
ATOM 873 C CA . ALA A 1 121 ? -11.156 -6.762 -8.172 1 76.31 121 ALA A CA 1
ATOM 874 C C . ALA A 1 121 ? -11.141 -6.621 -6.648 1 76.31 121 ALA A C 1
ATOM 876 O O . ALA A 1 121 ? -11.469 -7.566 -5.93 1 76.31 121 ALA A O 1
ATOM 877 N N . ALA A 1 122 ? -10.93 -5.438 -6.18 1 83.12 122 ALA A N 1
ATOM 878 C CA . ALA A 1 122 ? -10.852 -5.195 -4.742 1 83.12 122 ALA A CA 1
ATOM 879 C C . ALA A 1 122 ? -12.164 -5.547 -4.055 1 83.12 122 ALA A C 1
ATOM 881 O O . ALA A 1 122 ? -12.172 -6.219 -3.02 1 83.12 122 ALA A O 1
ATOM 882 N N . ARG A 1 123 ? -13.312 -5.156 -4.605 1 84 123 ARG A N 1
ATOM 883 C CA . ARG A 1 123 ? -14.625 -5.43 -4.035 1 84 123 ARG A CA 1
ATOM 884 C C . ARG A 1 123 ? -14.891 -6.934 -3.971 1 84 123 ARG A C 1
ATOM 886 O O . ARG A 1 123 ? -15.391 -7.438 -2.965 1 84 123 ARG A O 1
ATOM 893 N N . ARG A 1 124 ? -14.516 -7.551 -4.973 1 84.06 124 ARG A N 1
ATOM 894 C CA . ARG A 1 124 ? -14.766 -8.984 -5.059 1 84.06 124 ARG A CA 1
ATOM 895 C C . ARG A 1 124 ? -13.922 -9.75 -4.051 1 84.06 124 ARG A C 1
ATOM 897 O O . ARG A 1 124 ? -14.406 -10.688 -3.406 1 84.06 124 ARG A O 1
ATOM 904 N N . TYR A 1 125 ? -12.742 -9.367 -3.9 1 89.38 125 TYR A N 1
ATOM 905 C CA . TYR A 1 125 ? -11.867 -10.039 -2.949 1 89.38 125 TYR A CA 1
ATOM 906 C C . TYR A 1 125 ? -12.32 -9.789 -1.516 1 89.38 125 TYR A C 1
ATOM 908 O O . TYR A 1 125 ? -12.266 -10.688 -0.675 1 89.38 125 TYR A O 1
ATOM 916 N N . ARG A 1 126 ? -12.812 -8.594 -1.291 1 90.5 126 ARG A N 1
ATOM 917 C CA . ARG A 1 126 ? -13.336 -8.305 0.04 1 90.5 126 ARG A CA 1
ATOM 918 C C . ARG A 1 126 ? -14.555 -9.172 0.352 1 90.5 126 ARG A C 1
ATOM 920 O O . ARG A 1 126 ? -14.672 -9.711 1.452 1 90.5 126 ARG A O 1
ATOM 927 N N . LEU A 1 127 ? -15.406 -9.328 -0.624 1 85.88 127 LEU A N 1
ATOM 928 C CA . LEU A 1 127 ? -16.594 -10.148 -0.466 1 85.88 127 LEU A CA 1
ATOM 929 C C . LEU A 1 127 ? -16.219 -11.609 -0.237 1 85.88 127 LEU A C 1
ATOM 931 O O . LEU A 1 127 ? -16.953 -12.344 0.429 1 85.88 127 LEU A O 1
ATOM 935 N N . ALA A 1 128 ? -15.07 -11.953 -0.775 1 88.75 128 ALA A N 1
ATOM 936 C CA . ALA A 1 128 ? -14.586 -13.328 -0.615 1 88.75 128 ALA A CA 1
ATOM 937 C C . ALA A 1 128 ? -13.875 -13.508 0.721 1 88.75 128 ALA A C 1
ATOM 939 O O . ALA A 1 128 ? -13.328 -14.578 1.001 1 88.75 128 ALA A O 1
ATOM 940 N N . GLY A 1 129 ? -13.781 -12.453 1.507 1 91.75 129 GLY A N 1
ATOM 941 C CA . GLY A 1 129 ? -13.281 -12.562 2.867 1 91.75 129 GLY A CA 1
ATOM 942 C C . GLY A 1 129 ? -11.828 -12.141 3.006 1 91.75 129 GLY A C 1
ATOM 943 O O . GLY A 1 129 ? -11.234 -12.289 4.074 1 91.75 129 GLY A O 1
ATOM 944 N N . PHE A 1 130 ? -11.281 -11.562 1.981 1 94.62 130 PHE A N 1
ATOM 945 C CA . PHE A 1 130 ? -9.875 -11.18 2.035 1 94.62 130 PHE A CA 1
ATOM 946 C C . PHE A 1 130 ? -9.711 -9.82 2.705 1 94.62 130 PHE A C 1
ATOM 948 O O . PHE A 1 130 ? -10.531 -8.922 2.508 1 94.62 130 PHE A O 1
ATOM 955 N N . THR A 1 131 ? -8.656 -9.703 3.492 1 96.12 131 THR A N 1
ATOM 956 C CA . THR A 1 131 ? -8.125 -8.406 3.898 1 96.12 131 THR A CA 1
ATOM 957 C C . THR A 1 131 ? -7.082 -7.914 2.898 1 96.12 131 THR A C 1
ATOM 959 O O . THR A 1 131 ? -6.121 -8.625 2.592 1 96.12 131 THR A O 1
ATOM 962 N N . LEU A 1 132 ? -7.273 -6.738 2.396 1 95.5 132 LEU A N 1
ATOM 963 C CA . LEU A 1 132 ? -6.383 -6.207 1.37 1 95.5 132 LEU A CA 1
ATOM 964 C C . LEU A 1 132 ? -5.273 -5.367 1.994 1 95.5 132 LEU A C 1
ATOM 966 O O . LEU A 1 132 ? -5.547 -4.414 2.727 1 95.5 132 LEU A O 1
ATOM 970 N N . HIS A 1 133 ? -4.09 -5.734 1.74 1 96.94 133 HIS A N 1
ATOM 971 C CA . HIS A 1 133 ? -2.9 -4.977 2.117 1 96.94 133 HIS A CA 1
ATOM 972 C C . HIS A 1 133 ? -2.311 -4.242 0.917 1 96.94 133 HIS A C 1
ATOM 974 O O . HIS A 1 133 ? -1.871 -4.875 -0.047 1 96.94 133 HIS A O 1
ATOM 980 N N . PRO A 1 134 ? -2.371 -2.896 0.988 1 96 134 PRO A N 1
ATOM 981 C CA . PRO A 1 134 ? -1.658 -2.203 -0.087 1 96 134 PRO A CA 1
ATOM 982 C C . PRO A 1 134 ? -0.201 -2.643 -0.206 1 96 134 PRO A C 1
ATOM 984 O O . PRO A 1 134 ? 0.455 -2.9 0.807 1 96 134 PRO A O 1
ATOM 987 N N . ALA A 1 135 ? 0.274 -2.668 -1.439 1 96.12 135 ALA A N 1
ATOM 988 C CA . ALA A 1 135 ? 1.629 -3.162 -1.671 1 96.12 135 ALA A CA 1
ATOM 989 C C . ALA A 1 135 ? 2.463 -2.139 -2.434 1 96.12 135 ALA A C 1
ATOM 991 O O . ALA A 1 135 ? 1.979 -1.052 -2.76 1 96.12 135 ALA A O 1
ATOM 992 N N . MET A 1 136 ? 3.729 -2.426 -2.514 1 95.19 136 MET A N 1
ATOM 993 C CA . MET A 1 136 ? 4.637 -1.626 -3.328 1 95.19 136 MET A CA 1
ATOM 994 C C . MET A 1 136 ? 5.52 -2.52 -4.195 1 95.19 136 MET A C 1
ATOM 996 O O . MET A 1 136 ? 5.559 -3.734 -4.004 1 95.19 136 MET A O 1
ATOM 1000 N N . ARG A 1 137 ? 6.086 -1.925 -5.168 1 95.94 137 ARG A N 1
ATOM 1001 C CA . ARG A 1 137 ? 7.098 -2.574 -5.996 1 95.94 137 ARG A CA 1
ATOM 1002 C C . ARG A 1 137 ? 8.391 -1.765 -6.016 1 95.94 137 ARG A C 1
ATOM 1004 O O . ARG A 1 137 ? 8.375 -0.552 -5.793 1 95.94 137 ARG A O 1
ATOM 1011 N N . LEU A 1 138 ? 9.477 -2.412 -6.18 1 96.62 138 LEU A N 1
ATOM 1012 C CA . LEU A 1 138 ? 10.797 -1.835 -6.383 1 96.62 138 LEU A CA 1
ATOM 1013 C C . LEU A 1 138 ? 11.266 -2.045 -7.82 1 96.62 138 LEU A C 1
ATOM 1015 O O . LEU A 1 138 ? 11.258 -3.17 -8.32 1 96.62 138 LEU A O 1
ATOM 1019 N N . THR A 1 139 ? 11.609 -0.965 -8.484 1 96.69 139 THR A N 1
ATOM 1020 C CA . THR A 1 139 ? 12.086 -1.084 -9.859 1 96.69 139 THR A CA 1
ATOM 1021 C C . THR A 1 139 ? 13.289 -0.185 -10.094 1 96.69 139 THR A C 1
ATOM 1023 O O . THR A 1 139 ? 13.523 0.763 -9.344 1 96.69 139 THR A O 1
ATOM 1026 N N . GLY A 1 140 ? 14.031 -0.488 -11.102 1 96.31 140 GLY A N 1
ATOM 1027 C CA . GLY A 1 140 ? 15.117 0.37 -11.523 1 96.31 140 GLY A CA 1
ATOM 1028 C C . GLY A 1 140 ? 16.375 -0.399 -11.883 1 96.31 140 GLY A C 1
ATOM 1029 O O . GLY A 1 140 ? 16.391 -1.631 -11.836 1 96.31 140 GLY A O 1
ATOM 1030 N N . ARG A 1 141 ? 17.359 0.342 -12.375 1 96.38 141 ARG A N 1
ATOM 1031 C CA . ARG A 1 141 ? 18.672 -0.249 -12.609 1 96.38 141 ARG A CA 1
ATOM 1032 C C . ARG A 1 141 ? 19.391 -0.521 -11.289 1 96.38 141 ARG A C 1
ATOM 1034 O O . ARG A 1 141 ? 19.391 0.319 -10.391 1 96.38 141 ARG A O 1
ATOM 1041 N N . VAL A 1 142 ? 19.984 -1.635 -11.211 1 96.44 142 VAL A N 1
ATOM 1042 C CA . VAL A 1 142 ? 20.688 -2.004 -9.992 1 96.44 142 VAL A CA 1
ATOM 1043 C C . VAL A 1 142 ? 22.031 -1.294 -9.938 1 96.44 142 VAL A C 1
ATOM 1045 O O . VAL A 1 142 ? 22.844 -1.403 -10.859 1 96.44 142 VAL A O 1
ATOM 1048 N N . ASP A 1 143 ? 22.266 -0.556 -8.93 1 94.06 143 ASP A N 1
ATOM 1049 C CA . ASP A 1 143 ? 23.578 -0.023 -8.625 1 94.06 143 ASP A CA 1
ATOM 1050 C C . ASP A 1 143 ? 24.438 -1.062 -7.906 1 94.06 143 ASP A C 1
ATOM 1052 O O . ASP A 1 143 ? 24.344 -1.211 -6.684 1 94.06 143 ASP A O 1
ATOM 1056 N N . ARG A 1 144 ? 25.297 -1.692 -8.547 1 90.25 144 ARG A N 1
ATOM 1057 C CA . ARG A 1 144 ? 26.062 -2.83 -8.031 1 90.25 144 ARG A CA 1
ATOM 1058 C C . ARG A 1 144 ? 27.062 -2.385 -6.977 1 90.25 144 ARG A C 1
ATOM 1060 O O . ARG A 1 144 ? 27.516 -3.195 -6.164 1 90.25 144 ARG A O 1
ATOM 1067 N N . GLU A 1 145 ? 27.391 -1.125 -7.004 1 89.19 145 GLU A N 1
ATOM 1068 C CA . GLU A 1 145 ? 28.312 -0.606 -5.992 1 89.19 145 GLU A CA 1
ATOM 1069 C C . GLU A 1 145 ? 27.672 -0.627 -4.605 1 89.19 145 GLU A C 1
ATOM 1071 O O . GLU A 1 145 ? 28.375 -0.639 -3.592 1 89.19 145 GLU A O 1
ATOM 1076 N N . GLY A 1 146 ? 26.391 -0.613 -4.648 1 85.69 146 GLY A N 1
ATOM 1077 C CA . GLY A 1 146 ? 25.672 -0.624 -3.383 1 85.69 146 GLY A CA 1
ATOM 1078 C C . GLY A 1 146 ? 25.562 -2.006 -2.766 1 85.69 146 GLY A C 1
ATOM 1079 O O . GLY A 1 146 ? 25.203 -2.143 -1.597 1 85.69 146 GLY A O 1
ATOM 1080 N N . LEU A 1 147 ? 25.797 -2.977 -3.596 1 84.88 147 LEU A N 1
ATOM 1081 C CA . LEU A 1 147 ? 25.734 -4.34 -3.078 1 84.88 147 LEU A CA 1
ATOM 1082 C C . LEU A 1 147 ? 26.875 -4.602 -2.105 1 84.88 147 LEU A C 1
ATOM 1084 O O . LEU A 1 147 ? 28.031 -4.711 -2.514 1 84.88 147 LEU A O 1
ATOM 1088 N N . ILE A 1 148 ? 26.609 -4.418 -0.858 1 76.19 148 ILE A N 1
ATOM 1089 C CA . ILE A 1 148 ? 27.594 -4.605 0.201 1 76.19 148 ILE A CA 1
ATOM 1090 C C . ILE A 1 148 ? 27.875 -6.098 0.391 1 76.19 148 ILE A C 1
ATOM 1092 O O . ILE A 1 148 ? 27.156 -6.941 -0.14 1 76.19 148 ILE A O 1
ATOM 1096 N N . ASP A 1 149 ? 28.859 -6.359 1.112 1 76.38 149 ASP A N 1
ATOM 1097 C CA . ASP A 1 149 ? 29.203 -7.738 1.452 1 76.38 149 ASP A CA 1
ATOM 1098 C C . ASP A 1 149 ? 28 -8.461 2.059 1 76.38 149 ASP A C 1
ATOM 1100 O O . ASP A 1 149 ? 27.5 -8.07 3.115 1 76.38 149 ASP A O 1
ATOM 1104 N N . PRO A 1 150 ? 27.469 -9.438 1.216 1 72 150 PRO A N 1
ATOM 1105 C CA . PRO A 1 150 ? 26.234 -10.094 1.648 1 72 150 PRO A CA 1
ATOM 1106 C C . PRO A 1 150 ? 26.438 -10.961 2.891 1 72 150 PRO A C 1
ATOM 1108 O O . PRO A 1 150 ? 25.453 -11.367 3.523 1 72 150 PRO A O 1
ATOM 1111 N N . GLY A 1 151 ? 27.672 -11.102 3.26 1 76.94 151 GLY A N 1
ATOM 1112 C CA . GLY A 1 151 ? 27.906 -11.938 4.422 1 76.94 151 GLY A CA 1
ATOM 1113 C C . GLY A 1 151 ? 28.266 -13.367 4.066 1 76.94 151 GLY A C 1
ATOM 1114 O O . GLY A 1 151 ? 28.641 -13.648 2.926 1 76.94 151 GLY A O 1
ATOM 1115 N N . ASP A 1 152 ? 28.172 -14.266 5.016 1 85.94 152 ASP A N 1
ATOM 1116 C CA . ASP A 1 152 ? 28.812 -15.57 4.906 1 85.94 152 ASP A CA 1
ATOM 1117 C C . ASP A 1 152 ? 27.781 -16.656 4.578 1 85.94 152 ASP A C 1
ATOM 1119 O O . ASP A 1 152 ? 28.125 -17.828 4.457 1 85.94 152 ASP A O 1
ATOM 1123 N N . ILE A 1 153 ? 26.625 -16.266 4.383 1 93.38 153 ILE A N 1
ATOM 1124 C CA . ILE A 1 153 ? 25.625 -17.281 4.07 1 93.38 153 ILE A CA 1
ATOM 1125 C C . ILE A 1 153 ? 25.766 -17.688 2.605 1 93.38 153 ILE A C 1
ATOM 1127 O O . ILE A 1 153 ? 25.516 -16.891 1.704 1 93.38 153 ILE A O 1
ATOM 1131 N N . PRO A 1 154 ? 26.109 -18.906 2.355 1 95.12 154 PRO A N 1
ATOM 1132 C CA . PRO A 1 154 ? 26.266 -19.344 0.962 1 95.12 154 PRO A CA 1
ATOM 1133 C C . PRO A 1 154 ? 24.922 -19.438 0.227 1 95.12 154 PRO A C 1
ATOM 1135 O O . PRO A 1 154 ? 23.922 -19.844 0.815 1 95.12 154 PRO A O 1
ATOM 1138 N N . VAL A 1 155 ? 24.906 -19 -0.975 1 97.31 155 VAL A N 1
ATOM 1139 C CA . VAL A 1 155 ? 23.766 -19.125 -1.883 1 97.31 155 VAL A CA 1
ATOM 1140 C C . VAL A 1 155 ? 24.188 -19.922 -3.119 1 97.31 155 VAL A C 1
ATOM 1142 O O . VAL A 1 155 ? 25.234 -19.641 -3.721 1 97.31 155 VAL A O 1
ATOM 1145 N N . HIS A 1 156 ? 23.469 -20.906 -3.457 1 96.69 156 HIS A N 1
ATOM 1146 C CA . HIS A 1 156 ? 23.797 -21.719 -4.625 1 96.69 156 HIS A CA 1
ATOM 1147 C C . HIS A 1 156 ? 22.594 -21.875 -5.547 1 96.69 156 HIS A C 1
ATOM 1149 O O . HIS A 1 156 ? 21.469 -21.547 -5.16 1 96.69 156 HIS A O 1
ATOM 1155 N N . ARG A 1 157 ? 22.906 -22.344 -6.727 1 98.06 157 ARG A N 1
ATOM 1156 C CA . ARG A 1 157 ? 21.828 -22.656 -7.672 1 98.06 157 ARG A CA 1
ATOM 1157 C C . ARG A 1 157 ? 21.062 -23.891 -7.242 1 98.06 157 ARG A C 1
ATOM 1159 O O . ARG A 1 157 ? 21.656 -24.906 -6.891 1 98.06 157 ARG A O 1
ATOM 1166 N N . GLY A 1 158 ? 19.766 -23.734 -7.254 1 98.44 158 GLY A N 1
ATOM 1167 C CA . GLY A 1 158 ? 18.906 -24.844 -6.871 1 98.44 158 GLY A CA 1
ATOM 1168 C C . GLY A 1 158 ? 18.406 -25.641 -8.055 1 98.44 158 GLY A C 1
ATOM 1169 O O . GLY A 1 158 ? 18.594 -25.25 -9.203 1 98.44 158 GLY A O 1
ATOM 1170 N N . ASN A 1 159 ? 17.891 -26.797 -7.758 1 98.12 159 ASN A N 1
ATOM 1171 C CA . ASN A 1 159 ? 17.281 -27.688 -8.734 1 98.12 159 ASN A CA 1
ATOM 1172 C C . ASN A 1 159 ? 16.203 -28.562 -8.094 1 98.12 159 ASN A C 1
ATOM 1174 O O . ASN A 1 159 ? 15.719 -28.266 -7 1 98.12 159 ASN A O 1
ATOM 1178 N N . ALA A 1 160 ? 15.812 -29.562 -8.844 1 98.06 160 ALA A N 1
ATOM 1179 C CA . ALA A 1 160 ? 14.672 -30.375 -8.438 1 98.06 160 ALA A CA 1
ATOM 1180 C C . ALA A 1 160 ? 14.953 -31.125 -7.133 1 98.06 160 ALA A C 1
ATOM 1182 O O . ALA A 1 160 ? 14.031 -31.531 -6.43 1 98.06 160 ALA A O 1
ATOM 1183 N N . THR A 1 161 ? 16.141 -31.359 -6.773 1 98.19 161 THR A N 1
ATOM 1184 C CA . THR A 1 161 ? 16.484 -32.094 -5.547 1 98.19 161 THR A CA 1
ATOM 1185 C C . THR A 1 161 ? 16.156 -31.219 -4.32 1 98.19 161 THR A C 1
ATOM 1187 O O . THR A 1 161 ? 16.141 -31.734 -3.197 1 98.19 161 THR A O 1
ATOM 1190 N N . HIS A 1 162 ? 15.844 -29.953 -4.527 1 98.5 162 HIS A N 1
ATOM 1191 C CA . HIS A 1 162 ? 15.617 -29.031 -3.416 1 98.5 162 HIS A CA 1
ATOM 1192 C C . HIS A 1 162 ? 14.125 -28.859 -3.137 1 98.5 162 HIS A C 1
ATOM 1194 O O . HIS A 1 162 ? 13.734 -28.125 -2.23 1 98.5 162 HIS A O 1
ATOM 1200 N N . LEU A 1 163 ? 13.305 -29.516 -3.881 1 98.44 163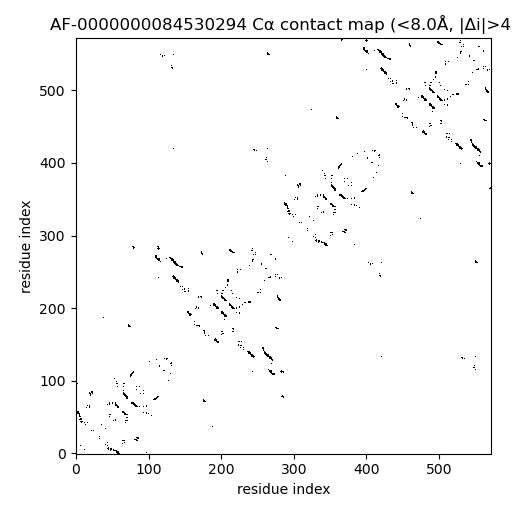 LEU A N 1
ATOM 1201 C CA . LEU A 1 163 ? 11.867 -29.266 -3.838 1 98.44 163 LEU A CA 1
ATOM 1202 C C . LEU A 1 163 ? 11.312 -29.516 -2.439 1 98.44 163 LEU A C 1
ATOM 1204 O O . LEU A 1 163 ? 10.43 -28.781 -1.979 1 98.44 163 LEU A O 1
ATOM 1208 N N . HIS A 1 164 ? 11.797 -30.5 -1.732 1 98.25 164 HIS A N 1
ATOM 1209 C CA . HIS A 1 164 ? 11.336 -30.766 -0.376 1 98.25 164 HIS A CA 1
ATOM 1210 C C . HIS A 1 164 ? 11.703 -29.625 0.569 1 98.25 164 HIS A C 1
ATOM 1212 O O . HIS A 1 164 ? 10.922 -29.266 1.442 1 98.25 164 HIS A O 1
ATOM 1218 N N . LEU A 1 165 ? 12.852 -29.141 0.404 1 98.44 165 LEU A N 1
ATOM 1219 C CA . LEU A 1 165 ? 13.297 -28 1.208 1 98.44 165 LEU A CA 1
ATOM 1220 C C . LEU A 1 165 ? 12.422 -26.781 0.949 1 98.44 165 LEU A C 1
ATOM 1222 O O . LEU A 1 165 ? 12.008 -26.094 1.89 1 98.44 165 LEU A O 1
ATOM 1226 N N . LEU A 1 166 ? 12.164 -26.531 -0.298 1 98.88 166 LEU A N 1
ATOM 1227 C CA . LEU A 1 166 ? 11.32 -25.391 -0.665 1 98.88 166 LEU A CA 1
ATOM 1228 C C . LEU A 1 166 ? 9.945 -25.5 -0.012 1 98.88 166 LEU A C 1
ATOM 1230 O O . LEU A 1 166 ? 9.453 -24.531 0.576 1 98.88 166 LEU A O 1
ATOM 1234 N N . ASP A 1 167 ? 9.383 -26.641 -0.069 1 98.81 167 ASP A N 1
ATOM 1235 C CA . ASP A 1 167 ? 8.055 -26.859 0.497 1 98.81 167 ASP A CA 1
ATOM 1236 C C . ASP A 1 167 ? 8.07 -26.703 2.016 1 98.81 167 ASP A C 1
ATOM 1238 O O . ASP A 1 167 ? 7.105 -26.219 2.604 1 98.81 167 ASP A O 1
ATOM 1242 N N . SER A 1 168 ? 9.117 -27.141 2.588 1 98.69 168 SER A N 1
ATOM 1243 C CA . SER A 1 168 ? 9.25 -26.984 4.031 1 98.69 168 SER A CA 1
ATOM 1244 C C . SER A 1 168 ? 9.273 -25.5 4.422 1 98.69 168 SER A C 1
ATOM 1246 O O . SER A 1 168 ? 8.625 -25.109 5.391 1 98.69 168 SER A O 1
ATOM 1248 N N . VAL A 1 169 ? 10 -24.703 3.68 1 98.81 169 VAL A N 1
ATOM 1249 C CA . VAL A 1 169 ? 10.047 -23.266 3.914 1 98.81 169 VAL A CA 1
ATOM 1250 C C . VAL A 1 169 ? 8.664 -22.656 3.719 1 98.81 169 VAL A C 1
ATOM 1252 O O . VAL A 1 169 ? 8.211 -21.844 4.535 1 98.81 169 VAL A O 1
ATOM 1255 N N . ASP A 1 170 ? 8.016 -23.094 2.656 1 98.69 170 ASP A N 1
ATOM 1256 C CA . ASP A 1 170 ? 6.664 -22.609 2.367 1 98.69 170 ASP A CA 1
ATOM 1257 C C . ASP A 1 170 ? 5.719 -22.906 3.529 1 98.69 170 ASP A C 1
ATOM 1259 O O . ASP A 1 170 ? 4.988 -22.016 3.973 1 98.69 170 ASP A O 1
ATOM 1263 N N . ARG A 1 171 ? 5.688 -24.156 4.016 1 98.56 171 ARG A N 1
ATOM 1264 C CA . ARG A 1 171 ? 4.785 -24.547 5.09 1 98.56 171 ARG A CA 1
ATOM 1265 C C . ARG A 1 171 ? 5.031 -23.734 6.352 1 98.56 171 ARG A C 1
ATOM 1267 O O . ARG A 1 171 ? 4.086 -23.375 7.062 1 98.56 171 ARG A O 1
ATOM 1274 N N . ARG A 1 172 ? 6.223 -23.422 6.551 1 97.88 172 ARG A N 1
ATOM 1275 C CA . ARG A 1 172 ? 6.562 -22.625 7.727 1 97.88 172 ARG A CA 1
ATOM 1276 C C . ARG A 1 172 ? 6.031 -21.203 7.594 1 97.88 172 ARG A C 1
ATOM 1278 O O . ARG A 1 172 ? 5.582 -20.594 8.57 1 97.88 172 ARG A O 1
ATOM 1285 N N . LEU A 1 173 ? 6.031 -20.641 6.418 1 97.81 173 LEU A N 1
ATOM 1286 C CA . LEU A 1 173 ? 5.742 -19.234 6.223 1 97.81 173 LEU A CA 1
ATOM 1287 C C . LEU A 1 173 ? 4.262 -19 5.941 1 97.81 173 LEU A C 1
ATOM 1289 O O . LEU A 1 173 ? 3.65 -18.078 6.488 1 97.81 173 LEU A O 1
ATOM 1293 N N . ARG A 1 174 ? 3.703 -19.828 5.078 1 96.81 174 ARG A N 1
ATOM 1294 C CA . ARG A 1 174 ? 2.344 -19.516 4.637 1 96.81 174 ARG A CA 1
ATOM 1295 C C . ARG A 1 174 ? 1.402 -20.688 4.934 1 96.81 174 ARG A C 1
ATOM 1297 O O . ARG A 1 174 ? 0.261 -20.703 4.469 1 96.81 174 ARG A O 1
ATOM 1304 N N . GLY A 1 175 ? 1.926 -21.719 5.621 1 96.94 175 GLY A N 1
ATOM 1305 C CA . GLY A 1 175 ? 1.093 -22.812 6.09 1 96.94 175 GLY A CA 1
ATOM 1306 C C . GLY A 1 175 ? 0.79 -23.844 5.008 1 96.94 175 GLY A C 1
ATOM 1307 O O . GLY A 1 175 ? 0.002 -24.766 5.223 1 96.94 175 GLY A O 1
ATOM 1308 N N . SER A 1 176 ? 1.421 -23.688 3.848 1 98.06 176 SER A N 1
ATOM 1309 C CA . SER A 1 176 ? 1.114 -24.547 2.707 1 98.06 176 SER A CA 1
ATOM 1310 C C . SER A 1 176 ? 2.299 -24.641 1.754 1 98.06 176 SER A C 1
ATOM 1312 O O . SER A 1 176 ? 2.947 -23.625 1.456 1 98.06 176 SER A O 1
ATOM 1314 N N . ALA A 1 177 ? 2.492 -25.812 1.242 1 98.5 177 ALA A N 1
ATOM 1315 C CA . ALA A 1 177 ? 3.514 -26.016 0.217 1 98.5 177 ALA A CA 1
ATOM 1316 C C . ALA A 1 177 ? 3.023 -25.531 -1.146 1 98.5 177 ALA A C 1
ATOM 1318 O O . ALA A 1 177 ? 1.815 -25.484 -1.396 1 98.5 177 ALA A O 1
ATOM 1319 N N . HIS A 1 178 ? 3.973 -25.156 -2.021 1 98.56 178 HIS A N 1
ATOM 1320 C CA . HIS A 1 178 ? 3.619 -24.906 -3.416 1 98.56 178 HIS A CA 1
ATOM 1321 C C . HIS A 1 178 ? 3.428 -26.219 -4.168 1 98.56 178 HIS A C 1
ATOM 1323 O O . HIS A 1 178 ? 2.678 -26.281 -5.148 1 98.56 178 HIS A O 1
ATOM 1329 N N . GLY A 1 179 ? 4.18 -27.281 -3.707 1 97.81 179 GLY A N 1
ATOM 1330 C CA . GLY A 1 179 ? 4.02 -28.578 -4.328 1 97.81 179 GLY A CA 1
ATOM 1331 C C . GLY A 1 179 ? 4.344 -28.578 -5.809 1 97.81 179 GLY A C 1
ATOM 1332 O O . GLY A 1 179 ? 5.438 -28.188 -6.211 1 97.81 179 GLY A O 1
ATOM 1333 N N . PRO A 1 180 ? 3.402 -29 -6.672 1 97.38 180 PRO A N 1
ATOM 1334 C CA . PRO A 1 180 ? 3.658 -29.125 -8.109 1 97.38 180 PRO A CA 1
ATOM 1335 C C . PRO A 1 180 ? 3.979 -27.781 -8.766 1 97.38 180 PRO A C 1
ATOM 1337 O O . PRO A 1 180 ? 4.535 -27.75 -9.867 1 97.38 180 PRO A O 1
ATOM 1340 N N . ASP A 1 181 ? 3.582 -26.688 -8.164 1 98.25 181 ASP A N 1
ATOM 1341 C CA . ASP A 1 181 ? 3.863 -25.375 -8.742 1 98.25 181 ASP A CA 1
ATOM 1342 C C . ASP A 1 181 ? 5.367 -25.109 -8.797 1 98.25 181 ASP A C 1
ATOM 1344 O O . ASP A 1 181 ? 5.844 -24.406 -9.703 1 98.25 181 ASP A O 1
ATOM 1348 N N . HIS A 1 182 ? 6.141 -25.609 -7.812 1 98.56 182 HIS A N 1
ATOM 1349 C CA . HIS A 1 182 ? 7.594 -25.484 -7.844 1 98.56 182 HIS A CA 1
ATOM 1350 C C . HIS A 1 182 ? 8.18 -26.094 -9.109 1 98.56 182 HIS A C 1
ATOM 1352 O O . HIS A 1 182 ? 9.117 -25.547 -9.695 1 98.56 182 HIS A O 1
ATOM 1358 N N . GLU A 1 183 ? 7.617 -27.25 -9.492 1 97.25 183 GLU A N 1
ATOM 1359 C CA . GLU A 1 183 ? 8.125 -27.906 -10.688 1 97.25 183 GLU A CA 1
ATOM 1360 C C . GLU A 1 183 ? 7.93 -27.031 -11.922 1 97.25 183 GLU A C 1
ATOM 1362 O O . GLU A 1 183 ? 8.836 -26.922 -12.758 1 97.25 183 GLU A O 1
ATOM 1367 N N . LEU A 1 184 ? 6.781 -26.484 -11.992 1 97.56 184 LEU A N 1
ATOM 1368 C CA . LEU A 1 184 ? 6.508 -25.594 -13.125 1 97.56 184 LEU A CA 1
ATOM 1369 C C . LEU A 1 184 ? 7.426 -24.391 -13.094 1 97.56 184 LEU A C 1
ATOM 1371 O O . LEU A 1 184 ? 8.016 -24.016 -14.117 1 97.56 184 LEU A O 1
ATOM 1375 N N . MET A 1 185 ? 7.527 -23.734 -11.938 1 97.81 185 MET A N 1
ATOM 1376 C CA . MET A 1 185 ? 8.359 -22.531 -11.805 1 97.81 185 MET A CA 1
ATOM 1377 C C . MET A 1 185 ? 9.812 -22.844 -12.117 1 97.81 185 MET A C 1
ATOM 1379 O O . MET A 1 185 ? 10.484 -22.078 -12.812 1 97.81 185 MET A O 1
ATOM 1383 N N . LEU A 1 186 ? 10.266 -23.953 -11.641 1 97.5 186 LEU A N 1
ATOM 1384 C CA . LEU A 1 186 ? 11.641 -24.391 -11.891 1 97.5 186 LEU A CA 1
ATOM 1385 C C . LEU A 1 186 ? 11.891 -24.562 -13.383 1 97.5 186 LEU A C 1
ATOM 1387 O O . LEU A 1 186 ? 12.969 -24.234 -13.875 1 97.5 186 LEU A O 1
ATOM 1391 N N . GLY A 1 187 ? 10.891 -25 -14.109 1 96.44 187 GLY A N 1
ATOM 1392 C CA . GLY A 1 187 ? 11.023 -25.266 -15.531 1 96.44 187 GLY A CA 1
ATOM 1393 C C . GLY A 1 187 ? 10.914 -24.016 -16.375 1 96.44 187 GLY A C 1
ATOM 1394 O O . GLY A 1 187 ? 11.266 -24.031 -17.562 1 96.44 187 GLY A O 1
ATOM 1395 N N . HIS A 1 188 ? 10.477 -22.953 -15.781 1 96.69 188 HIS A N 1
ATOM 1396 C CA . HIS A 1 188 ? 10.164 -21.812 -16.641 1 96.69 188 HIS A CA 1
ATOM 1397 C C . HIS A 1 188 ? 10.961 -20.578 -16.234 1 96.69 188 HIS A C 1
ATOM 1399 O O . HIS A 1 188 ? 11.227 -19.703 -17.047 1 96.69 188 HIS A O 1
ATOM 1405 N N . PHE A 1 189 ? 11.289 -20.438 -14.969 1 97.06 189 PHE A N 1
ATOM 1406 C CA . PHE A 1 189 ? 12.07 -19.281 -14.547 1 97.06 189 PHE A CA 1
ATOM 1407 C C . PHE A 1 189 ? 13.562 -19.531 -14.766 1 97.06 189 PHE A C 1
ATOM 1409 O O . PHE A 1 189 ? 14.008 -20.672 -14.797 1 97.06 189 PHE A O 1
ATOM 1416 N N . GLU A 1 190 ? 14.305 -18.484 -14.898 1 97.12 190 GLU A N 1
ATOM 1417 C CA . GLU A 1 190 ? 15.719 -18.531 -15.281 1 97.12 190 GLU A CA 1
ATOM 1418 C C . GLU A 1 190 ? 16.547 -19.234 -14.227 1 97.12 190 GLU A C 1
ATOM 1420 O O . GLU A 1 190 ? 17.438 -20.031 -14.555 1 97.12 190 GLU A O 1
ATOM 1425 N N . GLU A 1 191 ? 16.266 -18.906 -12.945 1 97.75 191 GLU A N 1
ATOM 1426 C CA . GLU A 1 191 ? 17.156 -19.453 -11.914 1 97.75 191 GLU A CA 1
ATOM 1427 C C . GLU A 1 191 ? 16.422 -19.594 -10.586 1 97.75 191 GLU A C 1
ATOM 1429 O O . GLU A 1 191 ? 15.578 -18.766 -10.242 1 97.75 191 GLU A O 1
ATOM 1434 N N . LEU A 1 192 ? 16.734 -20.688 -9.938 1 98.81 192 LEU A N 1
ATOM 1435 C CA . LEU A 1 192 ? 16.406 -20.891 -8.531 1 98.81 192 LEU A CA 1
ATOM 1436 C C . LEU A 1 192 ? 17.641 -20.75 -7.66 1 98.81 192 LEU A C 1
ATOM 1438 O O . LEU A 1 192 ? 18.656 -21.422 -7.902 1 98.81 192 LEU A O 1
ATOM 1442 N N . LEU A 1 193 ? 17.578 -19.812 -6.742 1 98.75 193 LEU A N 1
ATOM 1443 C CA . LEU A 1 193 ? 18.625 -19.656 -5.742 1 98.75 193 LEU A CA 1
ATOM 1444 C C . LEU A 1 193 ? 18.203 -20.25 -4.41 1 98.75 193 LEU A C 1
ATOM 1446 O O . LEU A 1 193 ? 17.047 -20.109 -3.994 1 98.75 193 LEU A O 1
ATOM 1450 N N . VAL A 1 194 ? 19.141 -20.953 -3.766 1 98.81 194 VAL A N 1
ATOM 1451 C CA . VAL A 1 194 ? 18.828 -21.625 -2.508 1 98.81 194 VAL A CA 1
ATOM 1452 C C . VAL A 1 194 ? 19.891 -21.297 -1.466 1 98.81 194 VAL A C 1
ATOM 1454 O O . VAL A 1 194 ? 21.094 -21.281 -1.771 1 98.81 194 VAL A O 1
ATOM 1457 N N . ALA A 1 195 ? 19.484 -20.938 -0.352 1 98.19 195 ALA A N 1
ATOM 1458 C CA . ALA A 1 195 ? 20.328 -20.859 0.846 1 98.19 195 ALA A CA 1
ATOM 1459 C C . ALA A 1 195 ? 19.875 -21.859 1.902 1 98.19 195 ALA A C 1
ATOM 1461 O O . ALA A 1 195 ? 18.688 -21.891 2.26 1 98.19 195 ALA A O 1
ATOM 1462 N N . ASP A 1 196 ? 20.734 -22.688 2.307 1 96.31 196 ASP A N 1
ATOM 1463 C CA . ASP A 1 196 ? 20.484 -23.672 3.342 1 96.31 196 ASP A CA 1
ATOM 1464 C C . ASP A 1 196 ? 21.609 -23.703 4.371 1 96.31 196 ASP A C 1
ATOM 1466 O O . ASP A 1 196 ? 22.641 -24.312 4.148 1 96.31 196 ASP A O 1
ATOM 1470 N N . ALA A 1 197 ? 21.375 -23 5.438 1 92.38 197 ALA A N 1
ATOM 1471 C CA . ALA A 1 197 ? 22.359 -22.859 6.5 1 92.38 197 ALA A CA 1
ATOM 1472 C C . ALA A 1 197 ? 21.828 -23.375 7.828 1 92.38 197 ALA A C 1
ATOM 1474 O O . ALA A 1 197 ? 20.641 -23.703 7.941 1 92.38 197 ALA A O 1
ATOM 1475 N N . LEU A 1 198 ? 22.703 -23.516 8.812 1 89.62 198 LEU A N 1
ATOM 1476 C CA . LEU A 1 198 ? 22.328 -24 10.141 1 89.62 198 LEU A CA 1
ATOM 1477 C C . LEU A 1 198 ? 21.266 -23.109 10.766 1 89.62 198 LEU A C 1
ATOM 1479 O O . LEU A 1 198 ? 20.344 -23.594 11.43 1 89.62 198 LEU A O 1
ATOM 1483 N N . ALA A 1 199 ? 21.375 -21.875 10.477 1 89 199 ALA A N 1
ATOM 1484 C CA . ALA A 1 199 ? 20.516 -20.891 11.125 1 89 199 ALA A CA 1
ATOM 1485 C C . ALA A 1 199 ? 19.172 -20.797 10.391 1 89 199 ALA A C 1
ATOM 1487 O O . ALA A 1 199 ? 18.25 -20.125 10.867 1 89 199 ALA A O 1
ATOM 1488 N N . GLY A 1 200 ? 19 -21.422 9.211 1 95.69 200 GLY A N 1
ATOM 1489 C CA . GLY A 1 200 ? 17.75 -21.344 8.477 1 95.69 200 GLY A CA 1
ATOM 1490 C C . GLY A 1 200 ? 17.906 -21.609 6.992 1 95.69 200 GLY A C 1
ATOM 1491 O O . GLY A 1 200 ? 19 -21.938 6.527 1 95.69 200 GLY A O 1
ATOM 1492 N N . SER A 1 201 ? 16.812 -21.609 6.285 1 98.44 201 SER A N 1
ATOM 1493 C CA . SER A 1 201 ? 16.797 -21.891 4.852 1 98.44 201 SER A CA 1
ATOM 1494 C C . SER A 1 201 ? 15.883 -20.922 4.113 1 98.44 201 SER A C 1
ATOM 1496 O O . SER A 1 201 ? 15.047 -20.25 4.727 1 98.44 201 SER A O 1
ATOM 1498 N N . GLY A 1 202 ? 16.172 -20.781 2.83 1 98.75 202 GLY A N 1
ATOM 1499 C CA . GLY A 1 202 ? 15.344 -19.969 1.952 1 98.75 202 GLY A CA 1
ATOM 1500 C C . GLY A 1 202 ? 15.625 -20.203 0.48 1 98.75 202 GLY A C 1
ATOM 1501 O O . GLY A 1 202 ? 16.547 -20.938 0.129 1 98.75 202 GLY A O 1
ATOM 1502 N N . TYR A 1 203 ? 14.789 -19.594 -0.31 1 98.94 203 TYR A N 1
ATOM 1503 C CA . TYR A 1 203 ? 14.969 -19.719 -1.753 1 98.94 203 TYR A CA 1
ATOM 1504 C C . TYR A 1 203 ? 14.43 -18.5 -2.479 1 98.94 203 TYR A C 1
ATOM 1506 O O . TYR A 1 203 ? 13.688 -17.703 -1.898 1 98.94 203 TYR A O 1
ATOM 1514 N N . CYS A 1 204 ? 14.812 -18.344 -3.705 1 98.88 204 CYS A N 1
ATOM 1515 C CA . CYS A 1 204 ? 14.375 -17.234 -4.559 1 98.88 204 CYS A CA 1
ATOM 1516 C C . CYS A 1 204 ? 14.328 -17.672 -6.02 1 98.88 204 CYS A C 1
ATOM 1518 O O . CYS A 1 204 ? 15.32 -18.172 -6.559 1 98.88 204 CYS A O 1
ATOM 1520 N N . TYR A 1 205 ? 13.18 -17.547 -6.66 1 98.88 205 TYR A N 1
ATOM 1521 C CA . TYR A 1 205 ? 13.078 -17.656 -8.109 1 98.88 205 TYR A CA 1
ATOM 1522 C C . TYR A 1 205 ? 13.297 -16.297 -8.773 1 98.88 205 TYR A C 1
ATOM 1524 O O . TYR A 1 205 ? 12.719 -15.297 -8.359 1 98.88 205 TYR A O 1
ATOM 1532 N N . ARG A 1 206 ? 14.086 -16.281 -9.75 1 98.06 206 ARG A N 1
ATOM 1533 C CA . ARG A 1 206 ? 14.273 -15.047 -10.516 1 98.06 206 ARG A CA 1
ATOM 1534 C C . ARG A 1 206 ? 14.18 -15.32 -12.016 1 98.06 206 ARG A C 1
ATOM 1536 O O . ARG A 1 206 ? 14.492 -16.422 -12.469 1 98.06 206 ARG A O 1
ATOM 1543 N N . ASP A 1 207 ? 13.82 -14.398 -12.789 1 96.38 207 ASP A N 1
ATOM 1544 C CA . ASP A 1 207 ? 13.703 -14.414 -14.242 1 96.38 207 ASP A CA 1
ATOM 1545 C C . ASP A 1 207 ? 14.078 -13.062 -14.844 1 96.38 207 ASP A C 1
ATOM 1547 O O . ASP A 1 207 ? 13.305 -12.109 -14.766 1 96.38 207 ASP A O 1
ATOM 1551 N N . GLY A 1 208 ? 15.266 -13.062 -15.508 1 95 208 GLY A N 1
ATOM 1552 C CA . GLY A 1 208 ? 15.797 -11.781 -15.938 1 95 208 GLY A CA 1
ATOM 1553 C C . GLY A 1 208 ? 16.047 -10.82 -14.781 1 95 208 GLY A C 1
ATOM 1554 O O . GLY A 1 208 ? 16.781 -11.156 -13.844 1 95 208 GLY A O 1
ATOM 1555 N N . GLY A 1 209 ? 15.391 -9.781 -14.82 1 96.5 209 GLY A N 1
ATOM 1556 C CA . GLY A 1 209 ? 15.555 -8.781 -13.781 1 96.5 209 GLY A CA 1
ATOM 1557 C C . GLY A 1 209 ? 14.508 -8.898 -12.68 1 96.5 209 GLY A C 1
ATOM 1558 O O . GLY A 1 209 ? 14.555 -8.156 -11.695 1 96.5 209 GLY A O 1
ATOM 1559 N N . ALA A 1 210 ? 13.703 -9.852 -12.789 1 97.44 210 ALA A N 1
ATOM 1560 C CA . ALA A 1 210 ? 12.555 -9.898 -11.883 1 97.44 210 ALA A CA 1
ATOM 1561 C C . ALA A 1 210 ? 12.758 -10.961 -10.805 1 97.44 210 ALA A C 1
ATOM 1563 O O . ALA A 1 210 ? 13.156 -12.086 -11.094 1 97.44 210 ALA A O 1
ATOM 1564 N N . VAL A 1 211 ? 12.562 -10.586 -9.586 1 98.38 211 VAL A N 1
ATOM 1565 C CA . VAL A 1 211 ? 12.359 -11.547 -8.508 1 98.38 211 VAL A CA 1
ATOM 1566 C C . VAL A 1 211 ? 10.93 -12.094 -8.57 1 98.38 211 VAL A C 1
ATOM 1568 O O . VAL A 1 211 ? 9.969 -11.336 -8.445 1 98.38 211 VAL A O 1
ATOM 1571 N N . ARG A 1 212 ? 10.797 -13.367 -8.734 1 98.19 212 ARG A N 1
ATOM 1572 C CA . ARG A 1 212 ? 9.492 -13.945 -9.047 1 98.19 212 ARG A CA 1
ATOM 1573 C C . ARG A 1 212 ? 8.844 -14.547 -7.809 1 98.19 212 ARG A C 1
ATOM 1575 O O . ARG A 1 212 ? 7.617 -14.625 -7.719 1 98.19 212 ARG A O 1
ATOM 1582 N N . LEU A 1 213 ? 9.594 -14.977 -6.871 1 98.81 213 LEU A N 1
ATOM 1583 C CA . LEU A 1 213 ? 9.164 -15.578 -5.613 1 98.81 213 LEU A CA 1
ATOM 1584 C C . LEU A 1 213 ? 10.336 -15.719 -4.648 1 98.81 213 LEU A C 1
ATOM 1586 O O . LEU A 1 213 ? 11.414 -16.172 -5.043 1 98.81 213 LEU A O 1
ATOM 1590 N N . LEU A 1 214 ? 10.172 -15.281 -3.441 1 98.94 214 LEU A N 1
ATOM 1591 C CA . LEU A 1 214 ? 11.227 -15.414 -2.443 1 98.94 214 LEU A CA 1
ATOM 1592 C C . LEU A 1 214 ? 10.648 -15.773 -1.081 1 98.94 214 LEU A C 1
ATOM 1594 O O . LEU A 1 214 ? 9.648 -15.188 -0.653 1 98.94 214 LEU A O 1
ATOM 1598 N N . ALA A 1 215 ? 11.172 -16.781 -0.439 1 98.88 215 ALA A N 1
ATOM 1599 C CA . ALA A 1 215 ? 10.758 -17.234 0.886 1 98.88 215 ALA A CA 1
ATOM 1600 C C . ALA A 1 215 ? 11.961 -17.625 1.734 1 98.88 215 ALA A C 1
ATOM 1602 O O . ALA A 1 215 ? 12.914 -18.234 1.23 1 98.88 215 ALA A O 1
ATOM 1603 N N . ALA A 1 216 ? 11.945 -17.281 2.961 1 98.81 216 ALA A N 1
ATOM 1604 C CA . ALA A 1 216 ? 13.047 -17.656 3.838 1 98.81 216 ALA A CA 1
ATOM 1605 C C . ALA A 1 216 ? 12.578 -17.781 5.285 1 98.81 216 ALA A C 1
ATOM 1607 O O . ALA A 1 216 ? 11.578 -17.188 5.672 1 98.81 216 ALA A O 1
ATOM 1608 N N . THR A 1 217 ? 13.297 -18.547 6.109 1 98.38 217 THR A N 1
ATOM 1609 C CA . THR A 1 217 ? 12.93 -18.797 7.496 1 98.38 217 THR A CA 1
ATOM 1610 C C . THR A 1 217 ? 13.406 -17.672 8.406 1 98.38 217 THR A C 1
ATOM 1612 O O . THR A 1 217 ? 13.078 -17.641 9.594 1 98.38 217 THR A O 1
ATOM 1615 N N . SER A 1 218 ? 14.188 -16.797 7.926 1 97.06 218 SER A N 1
ATOM 1616 C CA . SER A 1 218 ? 14.602 -15.594 8.656 1 97.06 218 SER A CA 1
ATOM 1617 C C . SER A 1 218 ? 14.805 -14.414 7.711 1 97.06 218 SER A C 1
ATOM 1619 O O . SER A 1 218 ? 15.055 -14.602 6.52 1 97.06 218 SER A O 1
ATOM 1621 N N . LYS A 1 219 ? 14.742 -13.195 8.25 1 96.81 219 LYS A N 1
ATOM 1622 C CA . LYS A 1 219 ? 14.953 -11.984 7.465 1 96.81 219 LYS A CA 1
ATOM 1623 C C . LYS A 1 219 ? 16.391 -11.906 6.957 1 96.81 219 LYS A C 1
ATOM 1625 O O . LYS A 1 219 ? 16.641 -11.391 5.863 1 96.81 219 LYS A O 1
ATOM 1630 N N . ARG A 1 220 ? 17.328 -12.383 7.746 1 95.62 220 ARG A N 1
ATOM 1631 C CA . ARG A 1 220 ? 18.734 -12.383 7.352 1 95.62 220 ARG A CA 1
ATOM 1632 C C . ARG A 1 220 ? 18.938 -13.203 6.082 1 95.62 220 ARG A C 1
ATOM 1634 O O . ARG A 1 220 ? 19.594 -12.742 5.145 1 95.62 220 ARG A O 1
ATOM 1641 N N . ILE A 1 221 ? 18.391 -14.406 6.012 1 97.44 221 ILE A N 1
ATOM 1642 C CA . ILE A 1 221 ? 18.516 -15.289 4.855 1 97.44 221 ILE A CA 1
ATOM 1643 C C . ILE A 1 221 ? 17.766 -14.688 3.668 1 97.44 221 ILE A C 1
ATOM 1645 O O . ILE A 1 221 ? 18.25 -14.734 2.533 1 97.44 221 ILE A O 1
ATOM 1649 N N . ALA A 1 222 ? 16.625 -14.102 3.936 1 98.19 222 ALA A N 1
ATOM 1650 C CA . ALA A 1 222 ? 15.836 -13.477 2.877 1 98.19 222 ALA A CA 1
ATOM 1651 C C . ALA A 1 222 ? 16.609 -12.344 2.217 1 98.19 222 ALA A C 1
ATOM 1653 O O . ALA A 1 222 ? 16.672 -12.258 0.989 1 98.19 222 ALA A O 1
ATOM 1654 N N . ALA A 1 223 ? 17.172 -11.484 3.043 1 96.81 223 ALA A N 1
ATOM 1655 C CA . ALA A 1 223 ? 17.953 -10.359 2.527 1 96.81 223 ALA A CA 1
ATOM 1656 C C . ALA A 1 223 ? 19.156 -10.844 1.724 1 96.81 223 ALA A C 1
ATOM 1658 O O . ALA A 1 223 ? 19.484 -10.281 0.678 1 96.81 223 ALA A O 1
ATOM 1659 N N . ARG A 1 224 ? 19.797 -11.883 2.191 1 96.56 224 ARG A N 1
ATOM 1660 C CA . ARG A 1 224 ? 20.938 -12.477 1.489 1 96.56 224 ARG A CA 1
ATOM 1661 C C . ARG A 1 224 ? 20.516 -12.969 0.103 1 96.56 224 ARG A C 1
ATOM 1663 O O . ARG A 1 224 ? 21.219 -12.727 -0.878 1 96.56 224 ARG A O 1
ATOM 1670 N N . LEU A 1 225 ? 19.422 -13.664 0.05 1 98.12 225 LEU A N 1
ATOM 1671 C CA . LEU A 1 225 ? 18.906 -14.18 -1.215 1 98.12 225 LEU A CA 1
ATOM 1672 C C . LEU A 1 225 ? 18.531 -13.031 -2.154 1 98.12 225 LEU A C 1
ATOM 1674 O O . LEU A 1 225 ? 18.828 -13.086 -3.352 1 98.12 225 LEU A O 1
ATOM 1678 N N . LEU A 1 226 ? 17.875 -12.023 -1.621 1 97.94 226 LEU A N 1
ATOM 1679 C CA . LEU A 1 226 ? 17.469 -10.891 -2.443 1 97.94 226 LEU A CA 1
ATOM 1680 C C . LEU A 1 226 ? 18.688 -10.172 -3.014 1 97.94 226 LEU A C 1
ATOM 1682 O O . LEU A 1 226 ? 18.703 -9.812 -4.195 1 97.94 226 LEU A O 1
ATOM 1686 N N . ARG A 1 227 ? 19.688 -9.938 -2.193 1 96.88 227 ARG A N 1
ATOM 1687 C CA . ARG A 1 227 ? 20.906 -9.297 -2.67 1 96.88 227 ARG A CA 1
ATOM 1688 C C . ARG A 1 227 ? 21.547 -10.102 -3.797 1 96.88 227 ARG A C 1
ATOM 1690 O O . ARG A 1 227 ? 22 -9.539 -4.797 1 96.88 227 ARG A O 1
ATOM 1697 N N . GLU A 1 228 ? 21.578 -11.422 -3.602 1 96.75 228 GLU A N 1
ATOM 1698 C CA . GLU A 1 228 ? 22.141 -12.281 -4.641 1 96.75 228 GLU A CA 1
ATOM 1699 C C . GLU A 1 228 ? 21.328 -12.18 -5.934 1 96.75 228 GLU A C 1
ATOM 1701 O O . GLU A 1 228 ? 21.906 -12.062 -7.02 1 96.75 228 GLU A O 1
ATOM 1706 N N . ALA A 1 229 ? 20.047 -12.242 -5.812 1 97.62 229 ALA A N 1
ATOM 1707 C CA . ALA A 1 229 ? 19.172 -12.141 -6.98 1 97.62 229 ALA A CA 1
ATOM 1708 C C . ALA A 1 229 ? 19.391 -10.828 -7.723 1 97.62 229 ALA A C 1
ATOM 1710 O O . ALA A 1 229 ? 19.484 -10.805 -8.953 1 97.62 229 ALA A O 1
ATOM 1711 N N . LEU A 1 230 ? 19.484 -9.75 -6.988 1 97 230 LEU A N 1
ATOM 1712 C CA . LEU A 1 230 ? 19.656 -8.43 -7.59 1 97 230 LEU A CA 1
ATOM 1713 C C . LEU A 1 230 ? 21.047 -8.305 -8.219 1 97 230 LEU A C 1
ATOM 1715 O O . LEU A 1 230 ? 21.203 -7.66 -9.258 1 97 230 LEU A O 1
ATOM 1719 N N . ALA A 1 231 ? 22.047 -8.883 -7.609 1 95.31 231 ALA A N 1
ATOM 1720 C CA . ALA A 1 231 ? 23.406 -8.875 -8.148 1 95.31 231 ALA A CA 1
ATOM 1721 C C . ALA A 1 231 ? 23.453 -9.57 -9.508 1 95.31 231 ALA A C 1
ATOM 1723 O O . ALA A 1 231 ? 24.344 -9.297 -10.32 1 95.31 231 ALA A O 1
ATOM 1724 N N . ARG A 1 232 ? 22.5 -10.43 -9.805 1 95.56 232 ARG A N 1
ATOM 1725 C CA . ARG A 1 232 ? 22.516 -11.258 -11 1 95.56 232 ARG A CA 1
ATOM 1726 C C . ARG A 1 232 ? 21.672 -10.641 -12.109 1 95.56 232 ARG A C 1
ATOM 1728 O O . ARG A 1 232 ? 21.578 -11.195 -13.203 1 95.56 232 ARG A O 1
ATOM 1735 N N . VAL A 1 233 ? 21.078 -9.547 -11.812 1 96.5 233 VAL A N 1
ATOM 1736 C CA . VAL A 1 233 ? 20.312 -8.859 -12.844 1 96.5 233 VAL A CA 1
ATOM 1737 C C . VAL A 1 233 ? 21.219 -8.492 -14.008 1 96.5 233 VAL A C 1
ATOM 1739 O O . VAL A 1 233 ? 22.281 -7.895 -13.812 1 96.5 233 VAL A O 1
ATOM 1742 N N . PRO A 1 234 ? 20.812 -8.875 -15.227 1 94.31 234 PRO A N 1
ATOM 1743 C CA . PRO A 1 234 ? 21.688 -8.594 -16.375 1 94.31 234 PRO A CA 1
ATOM 1744 C C . PRO A 1 234 ? 21.938 -7.098 -16.562 1 94.31 234 PRO A C 1
ATOM 1746 O O . PRO A 1 234 ? 21.078 -6.273 -16.234 1 94.31 234 PRO A O 1
ATOM 1749 N N . ASP A 1 235 ? 23.078 -6.797 -17.141 1 90.25 235 ASP A N 1
ATOM 1750 C CA . ASP A 1 235 ? 23.422 -5.406 -17.422 1 90.25 235 ASP A CA 1
ATOM 1751 C C . ASP A 1 235 ? 22.375 -4.762 -18.344 1 90.25 235 ASP A C 1
ATOM 1753 O O . ASP A 1 235 ? 21.984 -5.355 -19.344 1 90.25 235 ASP A O 1
ATOM 1757 N N . GLY A 1 236 ? 21.984 -3.639 -17.938 1 90.25 236 GLY A N 1
ATOM 1758 C CA . GLY A 1 236 ? 21.062 -2.896 -18.781 1 90.25 236 GLY A CA 1
ATOM 1759 C C . GLY A 1 236 ? 19.609 -3.23 -18.484 1 90.25 236 GLY A C 1
ATOM 1760 O O . GLY A 1 236 ? 18.703 -2.523 -18.938 1 90.25 236 GLY A O 1
ATOM 1761 N N . ALA A 1 237 ? 19.359 -4.324 -17.797 1 94.5 237 ALA A N 1
ATOM 1762 C CA . ALA A 1 237 ? 18 -4.703 -17.453 1 94.5 237 ALA A CA 1
ATOM 1763 C C . ALA A 1 237 ? 17.516 -3.988 -16.203 1 94.5 237 ALA A C 1
ATOM 1765 O O . ALA A 1 237 ? 18.328 -3.58 -15.367 1 94.5 237 ALA A O 1
ATOM 1766 N N . GLN A 1 238 ? 16.266 -3.84 -16.125 1 96.94 238 GLN A N 1
ATOM 1767 C CA . GLN A 1 238 ? 15.648 -3.283 -14.914 1 96.94 238 GLN A CA 1
ATOM 1768 C C . GLN A 1 238 ? 15.297 -4.383 -13.922 1 96.94 238 GLN A C 1
ATOM 1770 O O . GLN A 1 238 ? 14.828 -5.457 -14.312 1 96.94 238 GLN A O 1
ATOM 1775 N N . ALA A 1 239 ? 15.57 -4.145 -12.727 1 98.06 239 ALA A N 1
ATOM 1776 C CA . ALA A 1 239 ? 15.125 -5.035 -11.656 1 98.06 239 ALA A CA 1
ATOM 1777 C C . ALA A 1 239 ? 13.672 -4.754 -11.281 1 98.06 239 ALA A C 1
ATOM 1779 O O . ALA A 1 239 ? 13.219 -3.611 -11.367 1 98.06 239 ALA A O 1
ATOM 1780 N N . ARG A 1 240 ? 13.016 -5.762 -10.875 1 98.06 240 ARG A N 1
ATOM 1781 C CA . ARG A 1 240 ? 11.633 -5.648 -10.43 1 98.06 240 ARG A CA 1
ATOM 1782 C C . ARG A 1 240 ? 11.352 -6.594 -9.266 1 98.06 240 ARG A C 1
ATOM 1784 O O . ARG A 1 240 ? 11.602 -7.797 -9.359 1 98.06 240 ARG A O 1
ATOM 1791 N N . VAL A 1 241 ? 10.93 -6.105 -8.164 1 98.25 241 VAL A N 1
ATOM 1792 C CA . VAL A 1 241 ? 10.461 -6.812 -6.98 1 98.25 241 VAL A CA 1
ATOM 1793 C C . VAL A 1 241 ? 9.055 -6.344 -6.621 1 98.25 241 VAL A C 1
ATOM 1795 O O . VAL A 1 241 ? 8.844 -5.172 -6.312 1 98.25 241 VAL A O 1
ATOM 1798 N N . GLU A 1 242 ? 8.117 -7.293 -6.594 1 97.06 242 GLU A N 1
ATOM 1799 C CA . GLU A 1 242 ? 6.719 -6.859 -6.539 1 97.06 242 GLU A CA 1
ATOM 1800 C C . GLU A 1 242 ? 6.016 -7.414 -5.309 1 97.06 242 GLU A C 1
ATOM 1802 O O . GLU A 1 242 ? 6.52 -8.336 -4.656 1 97.06 242 GLU A O 1
ATOM 1807 N N . TYR A 1 243 ? 4.91 -6.781 -4.992 1 96.94 243 TYR A N 1
ATOM 1808 C CA . TYR A 1 243 ? 3.955 -7.203 -3.975 1 96.94 243 TYR A CA 1
ATOM 1809 C C . TYR A 1 243 ? 4.59 -7.191 -2.59 1 96.94 243 TYR A C 1
ATOM 1811 O O . TYR A 1 243 ? 4.461 -8.156 -1.834 1 96.94 243 TYR A O 1
ATOM 1819 N N . LEU A 1 244 ? 5.332 -6.125 -2.324 1 97.5 244 LEU A N 1
ATOM 1820 C CA . LEU A 1 244 ? 5.852 -5.891 -0.98 1 97.5 244 LEU A CA 1
ATOM 1821 C C . LEU A 1 244 ? 4.809 -5.207 -0.105 1 97.5 244 LEU A C 1
ATOM 1823 O O . LEU A 1 244 ? 4.375 -4.094 -0.407 1 97.5 244 LEU A O 1
ATOM 1827 N N . THR A 1 245 ? 4.391 -5.93 0.946 1 97.06 245 THR A N 1
ATOM 1828 C CA . THR A 1 245 ? 3.58 -5.266 1.961 1 97.06 245 THR A CA 1
ATOM 1829 C C . THR A 1 245 ? 4.465 -4.547 2.975 1 97.06 245 THR A C 1
ATOM 1831 O O . THR A 1 245 ? 5.691 -4.539 2.842 1 97.06 245 THR A O 1
ATOM 1834 N N . ALA A 1 246 ? 3.861 -3.955 3.975 1 95.25 246 ALA A N 1
ATOM 1835 C CA . ALA A 1 246 ? 4.605 -3.266 5.027 1 95.25 246 ALA A CA 1
ATOM 1836 C C . ALA A 1 246 ? 5.484 -4.242 5.809 1 95.25 246 ALA A C 1
ATOM 1838 O O . ALA A 1 246 ? 6.453 -3.836 6.449 1 95.25 246 ALA A O 1
ATOM 1839 N N . GLU A 1 247 ? 5.176 -5.512 5.766 1 95.88 247 GLU A N 1
ATOM 1840 C CA . GLU A 1 247 ? 5.918 -6.539 6.492 1 95.88 247 GLU A CA 1
ATOM 1841 C C . GLU A 1 247 ? 7.262 -6.82 5.824 1 95.88 247 GLU A C 1
ATOM 1843 O O . GLU A 1 247 ? 8.117 -7.488 6.406 1 95.88 247 GLU A O 1
ATOM 1848 N N . GLN A 1 248 ? 7.434 -6.32 4.664 1 97.88 248 GLN A N 1
ATOM 1849 C CA . GLN A 1 248 ? 8.633 -6.656 3.906 1 97.88 248 GLN A CA 1
ATOM 1850 C C . GLN A 1 248 ? 9.633 -5.508 3.92 1 97.88 248 GLN A C 1
ATOM 1852 O O . GLN A 1 248 ? 10.289 -5.234 2.912 1 97.88 248 GLN A O 1
ATOM 1857 N N . GLU A 1 249 ? 9.703 -4.867 5.027 1 95.62 249 GLU A N 1
ATOM 1858 C CA . GLU A 1 249 ? 10.641 -3.758 5.195 1 95.62 249 GLU A CA 1
ATOM 1859 C C . GLU A 1 249 ? 12.07 -4.18 4.848 1 95.62 249 GLU A C 1
ATOM 1861 O O . GLU A 1 249 ? 12.836 -3.391 4.297 1 95.62 249 GLU A O 1
ATOM 1866 N N . TRP A 1 250 ? 12.445 -5.375 5.156 1 96.12 250 TRP A N 1
ATOM 1867 C CA . TRP A 1 250 ? 13.773 -5.906 4.855 1 96.12 250 TRP A CA 1
ATOM 1868 C C . TRP A 1 250 ? 14.055 -5.848 3.359 1 96.12 250 TRP A C 1
ATOM 1870 O O . TRP A 1 250 ? 15.18 -5.551 2.947 1 96.12 250 TRP A O 1
ATOM 1880 N N . ALA A 1 251 ? 13.125 -6.148 2.568 1 98.19 251 ALA A N 1
ATOM 1881 C CA . ALA A 1 251 ? 13.289 -6.113 1.118 1 98.19 251 ALA A CA 1
ATOM 1882 C C . ALA A 1 251 ? 13.414 -4.68 0.614 1 98.19 251 ALA A C 1
ATOM 1884 O O . ALA A 1 251 ? 14.195 -4.398 -0.294 1 98.19 251 ALA A O 1
ATOM 1885 N N . LEU A 1 252 ? 12.57 -3.801 1.185 1 96.38 252 LEU A N 1
ATOM 1886 C CA . LEU A 1 252 ? 12.68 -2.385 0.855 1 96.38 252 LEU A CA 1
ATOM 1887 C C . LEU A 1 252 ? 14.094 -1.872 1.123 1 96.38 252 LEU A C 1
ATOM 1889 O O . LEU A 1 252 ? 14.68 -1.192 0.279 1 96.38 252 LEU A O 1
ATOM 1893 N N . ASP A 1 253 ? 14.633 -2.182 2.287 1 95.31 253 ASP A N 1
ATOM 1894 C CA . ASP A 1 253 ? 15.969 -1.743 2.67 1 95.31 253 ASP A CA 1
ATOM 1895 C C . ASP A 1 253 ? 17.016 -2.213 1.657 1 95.31 253 ASP A C 1
ATOM 1897 O O . ASP A 1 253 ? 17.844 -1.428 1.209 1 95.31 253 ASP A O 1
ATOM 1901 N N . VAL A 1 254 ? 16.938 -3.455 1.236 1 96 254 VAL A N 1
ATOM 1902 C CA . VAL A 1 254 ? 17.875 -4 0.261 1 96 254 VAL A CA 1
ATOM 1903 C C . VAL A 1 254 ? 17.719 -3.262 -1.066 1 96 254 VAL A C 1
ATOM 1905 O O . VAL A 1 254 ? 18.719 -2.893 -1.691 1 96 254 VAL A O 1
ATOM 1908 N N . GLY A 1 255 ? 16.469 -3.117 -1.521 1 96.31 255 GLY A N 1
ATOM 1909 C CA . GLY A 1 255 ? 16.234 -2.41 -2.77 1 96.31 255 GLY A CA 1
ATOM 1910 C C . GLY A 1 255 ? 16.781 -1 -2.773 1 96.31 255 GLY A C 1
ATOM 1911 O O . GLY A 1 255 ? 17.406 -0.574 -3.752 1 96.31 255 GLY A O 1
ATOM 1912 N N . LEU A 1 256 ? 16.547 -0.304 -1.7 1 93.12 256 LEU A N 1
ATOM 1913 C CA . LEU A 1 256 ? 17.031 1.064 -1.587 1 93.12 256 LEU A CA 1
ATOM 1914 C C . LEU A 1 256 ? 18.562 1.097 -1.593 1 93.12 256 LEU A C 1
ATOM 1916 O O . LEU A 1 256 ? 19.156 2.006 -2.168 1 93.12 256 LEU A O 1
ATOM 1920 N N . GLU A 1 257 ? 19.156 0.152 -0.965 1 91.56 257 GLU A N 1
ATOM 1921 C CA . GLU A 1 257 ? 20.625 0.041 -0.923 1 91.56 257 GLU A CA 1
ATOM 1922 C C . GLU A 1 257 ? 21.203 0.001 -2.33 1 91.56 257 GLU A C 1
ATOM 1924 O O . GLU A 1 257 ? 22.297 0.544 -2.57 1 91.56 257 GLU A O 1
ATOM 1929 N N . VAL A 1 258 ? 20.484 -0.608 -3.209 1 94.12 258 VAL A N 1
ATOM 1930 C CA . VAL A 1 258 ? 21.047 -0.795 -4.543 1 94.12 258 VAL A CA 1
ATOM 1931 C C . VAL A 1 258 ? 20.359 0.148 -5.527 1 94.12 258 VAL A C 1
ATOM 1933 O O . VAL A 1 258 ? 20.375 -0.09 -6.738 1 94.12 258 VAL A O 1
ATOM 1936 N N . GLY A 1 259 ? 19.641 1.106 -5.016 1 91.88 259 GLY A N 1
ATOM 1937 C CA . GLY A 1 259 ? 19.203 2.227 -5.832 1 91.88 259 GLY A CA 1
ATOM 1938 C C . GLY A 1 259 ? 17.844 2.004 -6.461 1 91.88 259 GLY A C 1
ATOM 1939 O O . GLY A 1 259 ? 17.438 2.746 -7.363 1 91.88 259 GLY A O 1
ATOM 1940 N N . LEU A 1 260 ? 17.094 0.997 -6.098 1 95.31 260 LEU A N 1
ATOM 1941 C CA . LEU A 1 260 ? 15.75 0.787 -6.648 1 95.31 260 LEU A CA 1
ATOM 1942 C C . LEU A 1 260 ? 14.766 1.791 -6.07 1 95.31 260 LEU A C 1
ATOM 1944 O O . LEU A 1 260 ? 15 2.361 -5.004 1 95.31 260 LEU A O 1
ATOM 1948 N N . THR A 1 261 ? 13.734 1.987 -6.809 1 93.25 261 THR A N 1
ATOM 1949 C CA . THR A 1 261 ? 12.727 2.973 -6.438 1 93.25 261 THR A CA 1
ATOM 1950 C C . THR A 1 261 ? 11.43 2.287 -6.012 1 93.25 261 THR A C 1
ATOM 1952 O O . THR A 1 261 ? 10.906 1.438 -6.738 1 93.25 261 THR A O 1
ATOM 1955 N N . PRO A 1 262 ? 10.953 2.635 -4.852 1 94.62 262 PRO A N 1
ATOM 1956 C CA . PRO A 1 262 ? 9.664 2.088 -4.43 1 94.62 262 PRO A CA 1
ATOM 1957 C C . PRO A 1 262 ? 8.477 2.885 -4.98 1 94.62 262 PRO A C 1
ATOM 1959 O O . PRO A 1 262 ? 8.547 4.113 -5.066 1 94.62 262 PRO A O 1
ATOM 1962 N N . GLU A 1 263 ? 7.469 2.189 -5.398 1 92.75 263 GLU A N 1
ATOM 1963 C CA . GLU A 1 263 ? 6.176 2.744 -5.793 1 92.75 263 GLU A CA 1
ATOM 1964 C C . GLU A 1 263 ? 5.027 1.865 -5.305 1 92.75 263 GLU A C 1
ATOM 1966 O O . GLU A 1 263 ? 5.125 0.637 -5.336 1 92.75 263 GLU A O 1
ATOM 1971 N N . THR A 1 264 ? 4.012 2.553 -4.859 1 93.19 264 THR A N 1
ATOM 1972 C CA . THR A 1 264 ? 2.854 1.757 -4.473 1 93.19 264 THR A CA 1
ATOM 1973 C C . THR A 1 264 ? 2.184 1.144 -5.699 1 93.19 264 THR A C 1
ATOM 1975 O O . THR A 1 264 ? 2.074 1.792 -6.742 1 93.19 264 THR A O 1
ATOM 1978 N N . ARG A 1 265 ? 1.871 -0.126 -5.574 1 92.88 265 ARG A N 1
ATOM 1979 C CA . ARG A 1 265 ? 1.223 -0.833 -6.676 1 92.88 265 ARG A CA 1
ATOM 1980 C C . ARG A 1 265 ? 0.574 -2.125 -6.191 1 92.88 265 ARG A C 1
ATOM 1982 O O . ARG A 1 265 ? 1.253 -3.002 -5.652 1 92.88 265 ARG A O 1
ATOM 1989 N N . GLY A 1 266 ? -0.763 -2.133 -6.414 1 93.06 266 GLY A N 1
ATOM 1990 C CA . GLY A 1 266 ? -1.489 -3.373 -6.191 1 93.06 266 GLY A CA 1
ATOM 1991 C C . GLY A 1 266 ? -1.749 -3.66 -4.727 1 93.06 266 GLY A C 1
ATOM 1992 O O . GLY A 1 266 ? -1.609 -2.773 -3.879 1 93.06 266 GLY A O 1
ATOM 1993 N N . PHE A 1 267 ? -2.191 -4.984 -4.496 1 95.56 267 PHE A N 1
ATOM 1994 C CA . PHE A 1 267 ? -2.594 -5.449 -3.176 1 95.56 267 PHE A CA 1
ATOM 1995 C C . PHE A 1 267 ? -2.158 -6.895 -2.955 1 95.56 267 PHE A C 1
ATOM 1997 O O . PHE A 1 267 ? -2.092 -7.68 -3.902 1 95.56 267 PHE A O 1
ATOM 2004 N N . VAL A 1 268 ? -1.836 -7.141 -1.75 1 96.75 268 VAL A N 1
ATOM 2005 C CA . VAL A 1 268 ? -1.783 -8.523 -1.276 1 96.75 268 VAL A CA 1
ATOM 2006 C C . VAL A 1 268 ? -2.963 -8.797 -0.348 1 96.75 268 VAL A C 1
ATOM 2008 O O . VAL A 1 268 ? -3.137 -8.109 0.664 1 96.75 268 VAL A O 1
ATOM 2011 N N . GLY A 1 269 ? -3.771 -9.742 -0.771 1 96.19 269 GLY A N 1
ATOM 2012 C CA . GLY A 1 269 ? -4.914 -10.133 0.041 1 96.19 269 GLY A CA 1
ATOM 2013 C C . GLY A 1 269 ? -4.68 -11.414 0.826 1 96.19 269 GLY A C 1
ATOM 2014 O O . GLY A 1 269 ? -4.074 -12.359 0.317 1 96.19 269 GLY A O 1
ATOM 2015 N N . VAL A 1 270 ? -5.141 -11.43 2.117 1 97.62 270 VAL A N 1
ATOM 2016 C CA . VAL A 1 270 ? -5.039 -12.641 2.918 1 97.62 270 VAL A CA 1
ATOM 2017 C C . VAL A 1 270 ? -6.367 -12.906 3.623 1 97.62 270 VAL A C 1
ATOM 2019 O O . VAL A 1 270 ? -7.141 -11.984 3.875 1 97.62 270 VAL A O 1
ATOM 2022 N N . ARG A 1 271 ? -6.633 -14.109 3.811 1 96.62 271 ARG A N 1
ATOM 2023 C CA . ARG A 1 271 ? -7.809 -14.578 4.531 1 96.62 271 ARG A CA 1
ATOM 2024 C C . ARG A 1 271 ? -7.434 -15.648 5.555 1 96.62 271 ARG A C 1
ATOM 2026 O O . ARG A 1 271 ? -6.82 -16.656 5.211 1 96.62 271 ARG A O 1
ATOM 2033 N N . GLY A 1 272 ? -7.852 -15.383 6.812 1 96.31 272 GLY A N 1
ATOM 2034 C CA . GLY A 1 272 ? -7.582 -16.359 7.855 1 96.31 272 GLY A CA 1
ATOM 2035 C C . GLY A 1 272 ? -6.113 -16.469 8.211 1 96.31 272 GLY A C 1
ATOM 2036 O O . GLY A 1 272 ? -5.668 -17.469 8.773 1 96.31 272 GLY A O 1
ATOM 2037 N N . MET A 1 273 ? -5.336 -15.477 7.867 1 97.06 273 MET A N 1
ATOM 2038 C CA . MET A 1 273 ? -3.9 -15.461 8.133 1 97.06 273 MET A CA 1
ATOM 2039 C C . MET A 1 273 ? -3.34 -14.047 8.031 1 97.06 273 MET A C 1
ATOM 2041 O O . MET A 1 273 ? -4.031 -13.133 7.582 1 97.06 273 MET A O 1
ATOM 2045 N N . ARG A 1 274 ? -2.143 -13.836 8.438 1 95.75 274 ARG A N 1
ATOM 2046 C CA . ARG A 1 274 ? -1.396 -12.594 8.227 1 95.75 274 ARG A CA 1
ATOM 2047 C C . ARG A 1 274 ? -0.5 -12.703 6.996 1 95.75 274 ARG A C 1
ATOM 2049 O O . ARG A 1 274 ? -0.179 -13.812 6.551 1 95.75 274 ARG A O 1
ATOM 2056 N N . PRO A 1 275 ? -0.207 -11.594 6.398 1 96.88 275 PRO A N 1
ATOM 2057 C CA . PRO A 1 275 ? 0.775 -11.711 5.316 1 96.88 275 PRO A CA 1
ATOM 2058 C C . PRO A 1 275 ? 2.045 -12.438 5.75 1 96.88 275 PRO A C 1
ATOM 2060 O O . PRO A 1 275 ? 2.645 -12.094 6.77 1 96.88 275 PRO A O 1
ATOM 2063 N N . PRO A 1 276 ? 2.412 -13.391 4.977 1 97.88 276 PRO A N 1
ATOM 2064 C CA . PRO A 1 276 ? 3.613 -14.125 5.371 1 97.88 276 PRO A CA 1
ATOM 2065 C C . PRO A 1 276 ? 4.879 -13.273 5.309 1 97.88 276 PRO A C 1
ATOM 2067 O O . PRO A 1 276 ? 4.992 -12.398 4.445 1 97.88 276 PRO A O 1
ATOM 2070 N N . THR A 1 277 ? 5.844 -13.508 6.145 1 97.75 277 THR A N 1
ATOM 2071 C CA . THR A 1 277 ? 7.113 -12.797 6.199 1 97.75 277 THR A CA 1
ATOM 2072 C C . THR A 1 277 ? 8.188 -13.648 6.863 1 97.75 277 THR A C 1
ATOM 2074 O O . THR A 1 277 ? 7.902 -14.391 7.812 1 97.75 277 THR A O 1
ATOM 2077 N N . PRO A 1 278 ? 9.445 -13.672 6.266 1 98.5 278 PRO A N 1
ATOM 2078 C CA . PRO A 1 278 ? 9.867 -12.938 5.074 1 98.5 278 PRO A CA 1
ATOM 2079 C C . PRO A 1 278 ? 9.492 -13.648 3.775 1 98.5 278 PRO A C 1
ATOM 2081 O O . PRO A 1 278 ? 9.938 -14.773 3.527 1 98.5 278 PRO A O 1
ATOM 2084 N N . TYR A 1 279 ? 8.719 -13.062 3.041 1 98.81 279 TYR A N 1
ATOM 2085 C CA . TYR A 1 279 ? 8.094 -13.711 1.89 1 98.81 279 TYR A CA 1
ATOM 2086 C C . TYR A 1 279 ? 7.734 -12.688 0.819 1 98.81 279 TYR A C 1
ATOM 2088 O O . TYR A 1 279 ? 7.137 -11.648 1.117 1 98.81 279 TYR A O 1
ATOM 2096 N N . LEU A 1 280 ? 8.172 -12.82 -0.387 1 98.75 280 LEU A N 1
ATOM 2097 C CA . LEU A 1 280 ? 7.75 -12.086 -1.576 1 98.75 280 LEU A CA 1
ATOM 2098 C C . LEU A 1 280 ? 6.973 -12.992 -2.527 1 98.75 280 LEU A C 1
ATOM 2100 O O . LEU A 1 280 ? 7.562 -13.828 -3.211 1 98.75 280 LEU A O 1
ATOM 2104 N N . PRO A 1 281 ? 5.711 -12.797 -2.635 1 98.25 281 PRO A N 1
ATOM 2105 C CA . PRO A 1 281 ? 4.883 -13.766 -3.363 1 98.25 281 PRO A CA 1
ATOM 2106 C C . PRO A 1 281 ? 5 -13.617 -4.879 1 98.25 281 PRO A C 1
ATOM 2108 O O . PRO A 1 281 ? 5.34 -12.539 -5.375 1 98.25 281 PRO A O 1
ATOM 2111 N N . ASN A 1 282 ? 4.77 -14.727 -5.562 1 97 282 ASN A N 1
ATOM 2112 C CA . ASN A 1 282 ? 4.504 -14.711 -6.996 1 97 282 ASN A CA 1
ATOM 2113 C C . ASN A 1 282 ? 3.057 -14.336 -7.293 1 97 282 ASN A C 1
ATOM 2115 O O . ASN A 1 282 ? 2.135 -14.836 -6.652 1 97 282 ASN A O 1
ATOM 2119 N N . GLY A 1 283 ? 2.836 -13.484 -8.234 1 93.62 283 GLY A N 1
ATOM 2120 C CA . GLY A 1 283 ? 1.504 -12.992 -8.547 1 93.62 283 GLY A CA 1
ATOM 2121 C C . GLY A 1 283 ? 0.542 -14.086 -8.961 1 93.62 283 GLY A C 1
ATOM 2122 O O . GLY A 1 283 ? -0.671 -13.961 -8.781 1 93.62 283 GLY A O 1
ATOM 2123 N N . ALA A 1 284 ? 1.084 -15.211 -9.438 1 92.69 284 ALA A N 1
ATOM 2124 C CA . ALA A 1 284 ? 0.236 -16.25 -10.023 1 92.69 284 ALA A CA 1
ATOM 2125 C C . ALA A 1 284 ? 0.21 -17.5 -9.141 1 92.69 284 ALA A C 1
ATOM 2127 O O . ALA A 1 284 ? -0.772 -18.25 -9.141 1 92.69 284 ALA A O 1
ATOM 2128 N N . PHE A 1 285 ? 1.31 -17.672 -8.445 1 95.06 285 PHE A N 1
ATOM 2129 C CA . PHE A 1 285 ? 1.414 -18.906 -7.688 1 95.06 285 PHE A CA 1
ATOM 2130 C C . PHE A 1 285 ? 1.433 -18.625 -6.191 1 95.06 285 PHE A C 1
ATOM 2132 O O . PHE A 1 285 ? 1.376 -19.562 -5.379 1 95.06 285 PHE A O 1
ATOM 2139 N N . LEU A 1 286 ? 1.456 -17.328 -5.879 1 93.69 286 LEU A N 1
ATOM 2140 C CA . LEU A 1 286 ? 1.246 -16.812 -4.531 1 93.69 286 LEU A CA 1
ATOM 2141 C C . LEU A 1 286 ? 2.164 -17.5 -3.529 1 93.69 286 LEU A C 1
ATOM 2143 O O . LEU A 1 286 ? 2.092 -17.234 -2.328 1 93.69 286 LEU A O 1
ATOM 2147 N N . MET B 1 1 ? 25.344 27.75 -0.277 1 88.75 1 MET B N 1
ATOM 2148 C CA . MET B 1 1 ? 24.016 27.359 0.174 1 88.75 1 MET B CA 1
ATOM 2149 C C . MET B 1 1 ? 23.844 27.641 1.665 1 88.75 1 MET B C 1
ATOM 2151 O O . MET B 1 1 ? 24.719 27.328 2.463 1 88.75 1 MET B O 1
ATOM 2155 N N . ILE B 1 2 ? 22.781 28.266 2.012 1 93.81 2 ILE B N 1
ATOM 2156 C CA . ILE B 1 2 ? 22.484 28.562 3.412 1 93.81 2 ILE B CA 1
ATOM 2157 C C . ILE B 1 2 ? 21.109 28.016 3.777 1 93.81 2 ILE B C 1
ATOM 2159 O O . ILE B 1 2 ? 20.188 28.062 2.963 1 93.81 2 ILE B O 1
ATOM 2163 N N . LEU B 1 3 ? 21.031 27.531 5.031 1 96.69 3 LEU B N 1
ATOM 2164 C CA . LEU B 1 3 ? 19.719 27.203 5.598 1 96.69 3 LEU B CA 1
ATOM 2165 C C . LEU B 1 3 ? 19.234 28.328 6.512 1 96.69 3 LEU B C 1
ATOM 2167 O O . LEU B 1 3 ? 19.984 28.828 7.344 1 96.69 3 LEU B O 1
ATOM 2171 N N . ARG B 1 4 ? 18.094 28.703 6.289 1 97.19 4 ARG B N 1
ATOM 2172 C CA . ARG B 1 4 ? 17.516 29.672 7.207 1 97.19 4 ARG B CA 1
ATOM 2173 C C . ARG B 1 4 ? 16.094 29.266 7.609 1 97.19 4 ARG B C 1
ATOM 2175 O O . ARG B 1 4 ? 15.422 28.547 6.875 1 97.19 4 ARG B O 1
ATOM 2182 N N . PRO B 1 5 ? 15.641 29.766 8.766 1 97.38 5 PRO B N 1
ATOM 2183 C CA . PRO B 1 5 ? 14.273 29.438 9.188 1 97.38 5 PRO B CA 1
ATOM 2184 C C . PRO B 1 5 ? 13.211 30.047 8.281 1 97.38 5 PRO B C 1
ATOM 2186 O O . PRO B 1 5 ? 13.414 31.141 7.73 1 97.38 5 PRO B O 1
ATOM 2189 N N . VAL B 1 6 ? 12.211 29.328 8.125 1 98.44 6 VAL B N 1
ATOM 2190 C CA . VAL B 1 6 ? 11.031 29.891 7.488 1 98.44 6 VAL B CA 1
ATOM 2191 C C . VAL B 1 6 ? 10.398 30.938 8.414 1 98.44 6 VAL B C 1
ATOM 2193 O O . VAL B 1 6 ? 10.188 30.672 9.602 1 98.44 6 VAL B O 1
ATOM 2196 N N . ARG B 1 7 ? 10.102 32.125 7.863 1 97.5 7 ARG B N 1
ATOM 2197 C CA . ARG B 1 7 ? 9.492 33.188 8.641 1 97.5 7 ARG B CA 1
ATOM 2198 C C . ARG B 1 7 ? 7.98 33.219 8.43 1 97.5 7 ARG B C 1
ATOM 2200 O O . ARG B 1 7 ? 7.484 32.812 7.383 1 97.5 7 ARG B O 1
ATOM 2207 N N . ASP B 1 8 ? 7.289 33.656 9.492 1 97.75 8 ASP B N 1
ATOM 2208 C CA . ASP B 1 8 ? 5.848 33.844 9.391 1 97.75 8 ASP B CA 1
ATOM 2209 C C . ASP B 1 8 ? 5.52 35.094 8.562 1 97.75 8 ASP B C 1
ATOM 2211 O O . ASP B 1 8 ? 4.992 36.062 9.086 1 97.75 8 ASP B O 1
ATOM 2215 N N . THR B 1 9 ? 5.828 35 7.191 1 97.19 9 THR B N 1
ATOM 2216 C CA . THR B 1 9 ? 5.578 36.094 6.25 1 97.19 9 THR B CA 1
ATOM 2217 C C . THR B 1 9 ? 4.922 35.562 4.98 1 97.19 9 THR B C 1
ATOM 2219 O O . THR B 1 9 ? 5.062 34.375 4.645 1 97.19 9 THR B O 1
ATOM 2222 N N . ALA B 1 10 ? 4.211 36.438 4.316 1 95.69 10 ALA B N 1
ATOM 2223 C CA . ALA B 1 10 ? 3.592 36.094 3.043 1 95.69 10 ALA B CA 1
ATOM 2224 C C . ALA B 1 10 ? 4.648 35.688 2.016 1 95.69 10 ALA B C 1
ATOM 2226 O O . ALA B 1 10 ? 4.426 34.781 1.21 1 95.69 10 ALA B O 1
ATOM 2227 N N . ALA B 1 11 ? 5.695 36.312 2.082 1 95.75 11 ALA B N 1
ATOM 2228 C CA . ALA B 1 11 ? 6.766 36.062 1.12 1 95.75 11 ALA B CA 1
ATOM 2229 C C . ALA B 1 11 ? 7.301 34.625 1.262 1 95.75 11 ALA B C 1
ATOM 2231 O O . ALA B 1 11 ? 7.445 33.906 0.268 1 95.75 11 ALA B O 1
ATOM 2232 N N . ASP B 1 12 ? 7.555 34.25 2.486 1 97.31 12 ASP B N 1
ATOM 2233 C CA . ASP B 1 12 ? 8.055 32.906 2.703 1 97.31 12 ASP B CA 1
ATOM 2234 C C . ASP B 1 12 ? 6.988 31.859 2.383 1 97.31 12 ASP B C 1
ATOM 2236 O O . ASP B 1 12 ? 7.293 30.781 1.853 1 97.31 12 ASP B O 1
ATOM 2240 N N . ALA B 1 13 ? 5.77 32.156 2.738 1 97.19 13 ALA B N 1
ATOM 2241 C CA . ALA B 1 13 ? 4.68 31.234 2.414 1 97.19 13 ALA B CA 1
ATOM 2242 C C . ALA B 1 13 ? 4.574 31.016 0.906 1 97.19 13 ALA B C 1
ATOM 2244 O O . ALA B 1 13 ? 4.391 29.891 0.445 1 97.19 13 ALA B O 1
ATOM 2245 N N . GLU B 1 14 ? 4.715 32.062 0.173 1 95.25 14 GLU B N 1
ATOM 2246 C CA . GLU B 1 14 ? 4.652 31.984 -1.283 1 95.25 14 GLU B CA 1
ATOM 2247 C C . GLU B 1 14 ? 5.844 31.219 -1.844 1 95.25 14 GLU B C 1
ATOM 2249 O O . GLU B 1 14 ? 5.688 30.422 -2.773 1 95.25 14 GLU B O 1
ATOM 2254 N N . ALA B 1 15 ? 6.961 31.484 -1.285 1 95.56 15 ALA B N 1
ATOM 2255 C CA . ALA B 1 15 ? 8.156 30.766 -1.721 1 95.56 15 ALA B CA 1
ATOM 2256 C C . ALA B 1 15 ? 8 29.266 -1.501 1 95.56 15 ALA B C 1
ATOM 2258 O O . ALA B 1 15 ? 8.359 28.453 -2.369 1 95.56 15 ALA B O 1
ATOM 2259 N N . VAL B 1 16 ? 7.52 28.859 -0.353 1 96.31 16 VAL B N 1
ATOM 2260 C CA . VAL B 1 16 ? 7.305 27.453 -0.01 1 96.31 16 VAL B CA 1
ATOM 2261 C C . VAL B 1 16 ? 6.312 26.828 -0.987 1 96.31 16 VAL B C 1
ATOM 2263 O O . VAL B 1 16 ? 6.52 25.719 -1.464 1 96.31 16 VAL B O 1
ATOM 2266 N N . GLN B 1 17 ? 5.289 27.547 -1.253 1 93.94 17 GLN B N 1
ATOM 2267 C CA . GLN B 1 17 ? 4.297 27.047 -2.201 1 93.94 17 GLN B CA 1
ATOM 2268 C C . GLN B 1 17 ? 4.91 26.844 -3.584 1 93.94 17 GLN B C 1
ATOM 2270 O O . GLN B 1 17 ? 4.633 25.844 -4.254 1 93.94 17 GLN B O 1
ATOM 2275 N N . GLU B 1 18 ? 5.656 27.766 -4.008 1 91.75 18 GLU B N 1
ATOM 2276 C CA . GLU B 1 18 ? 6.316 27.656 -5.309 1 91.75 18 GLU B CA 1
ATOM 2277 C C . GLU B 1 18 ? 7.238 26.438 -5.363 1 91.75 18 GLU B C 1
ATOM 2279 O O . GLU B 1 18 ? 7.27 25.734 -6.371 1 91.75 18 GLU B O 1
ATOM 2284 N N . LEU B 1 19 ? 7.953 26.266 -4.312 1 92.69 19 LEU B N 1
ATOM 2285 C CA . LEU B 1 19 ? 8.852 25.125 -4.234 1 92.69 19 LEU B CA 1
ATOM 2286 C C . LEU B 1 19 ? 8.07 23.812 -4.293 1 92.69 19 LEU B C 1
ATOM 2288 O O . LEU B 1 19 ? 8.461 22.875 -5 1 92.69 19 LEU B O 1
ATOM 2292 N N . SER B 1 20 ? 7.016 23.75 -3.506 1 90.44 20 SER B N 1
ATOM 2293 C CA . SER B 1 20 ? 6.172 22.562 -3.467 1 90.44 20 SER B CA 1
ATOM 2294 C C . SER B 1 20 ? 5.617 22.234 -4.848 1 90.44 20 SER B C 1
ATOM 2296 O O . SER B 1 20 ? 5.68 21.094 -5.289 1 90.44 20 SER B O 1
ATOM 2298 N N . CYS B 1 21 ? 5.156 23.219 -5.555 1 88.19 21 CYS B N 1
ATOM 2299 C CA . CYS B 1 21 ? 4.602 23.031 -6.891 1 88.19 21 CYS B CA 1
ATOM 2300 C C . CYS B 1 21 ? 5.672 22.547 -7.863 1 88.19 21 CYS B C 1
ATOM 2302 O O . CYS B 1 21 ? 5.422 21.656 -8.68 1 88.19 21 CYS B O 1
ATOM 2304 N N . ALA B 1 22 ? 6.781 23.156 -7.738 1 85 22 ALA B N 1
ATOM 2305 C CA . ALA B 1 22 ? 7.879 22.781 -8.633 1 85 22 ALA B CA 1
ATOM 2306 C C . ALA B 1 22 ? 8.328 21.344 -8.391 1 85 22 ALA B C 1
ATOM 2308 O O . ALA B 1 22 ? 8.641 20.625 -9.336 1 85 22 ALA B O 1
ATOM 2309 N N . ALA B 1 23 ? 8.352 21.016 -7.16 1 83.5 23 ALA B N 1
ATOM 2310 C CA . ALA B 1 23 ? 8.883 19.703 -6.777 1 83.5 23 ALA B CA 1
ATOM 2311 C C . ALA B 1 23 ? 7.895 18.594 -7.121 1 83.5 23 ALA B C 1
ATOM 2313 O O . ALA B 1 23 ? 8.297 17.484 -7.453 1 83.5 23 ALA B O 1
ATOM 2314 N N . PHE B 1 24 ? 6.609 18.828 -7.039 1 77.12 24 PHE B N 1
ATOM 2315 C CA . PHE B 1 24 ? 5.609 17.781 -7.156 1 77.12 24 PHE B CA 1
ATOM 2316 C C . PHE B 1 24 ? 4.902 17.844 -8.5 1 77.12 24 PHE B C 1
ATOM 2318 O O . PHE B 1 24 ? 3.922 17.141 -8.734 1 77.12 24 PHE B O 1
ATOM 2325 N N . ALA B 1 25 ? 5.402 18.766 -9.32 1 68 25 ALA B N 1
ATOM 2326 C CA . ALA B 1 25 ? 4.805 18.891 -10.648 1 68 25 ALA B CA 1
ATOM 2327 C C . ALA B 1 25 ? 4.953 17.609 -11.453 1 68 25 ALA B C 1
ATOM 2329 O O . ALA B 1 25 ? 5.992 16.953 -11.391 1 68 25 ALA B O 1
ATOM 2330 N N . GLU B 1 26 ? 3.801 17.016 -11.875 1 58.19 26 GLU B N 1
ATOM 2331 C CA . GLU B 1 26 ? 3.846 15.875 -12.797 1 58.19 26 GLU B CA 1
ATOM 2332 C C . GLU B 1 26 ? 4.418 16.297 -14.148 1 58.19 26 GLU B C 1
ATOM 2334 O O . GLU B 1 26 ? 4.18 17.406 -14.617 1 58.19 26 GLU B O 1
ATOM 2339 N N . PRO B 1 27 ? 5.465 15.516 -14.734 1 50.25 27 PRO B N 1
ATOM 2340 C CA . PRO B 1 27 ? 6.078 15.844 -16.016 1 50.25 27 PRO B CA 1
ATOM 2341 C C . PRO B 1 27 ? 5.051 16.25 -17.078 1 50.25 27 PRO B C 1
ATOM 2343 O O . PRO B 1 27 ? 5.344 17.094 -17.938 1 50.25 27 PRO B O 1
ATOM 2346 N N . ALA B 1 28 ? 4.098 15.32 -17.469 1 47.53 28 ALA B N 1
ATOM 2347 C CA . ALA B 1 28 ? 3.34 15.539 -18.703 1 47.53 28 ALA B CA 1
ATOM 2348 C C . ALA B 1 28 ? 2.777 16.953 -18.75 1 47.53 28 ALA B C 1
ATOM 2350 O O . ALA B 1 28 ? 2.223 17.375 -19.766 1 47.53 28 ALA B O 1
ATOM 2351 N N . ALA B 1 29 ? 2.121 17.516 -17.75 1 44.06 29 ALA B N 1
ATOM 2352 C CA . ALA B 1 29 ? 1.102 18.531 -17.984 1 44.06 29 ALA B CA 1
ATOM 2353 C C . ALA B 1 29 ? 1.731 19.922 -18.156 1 44.06 29 ALA B C 1
ATOM 2355 O O . ALA B 1 29 ? 2.449 20.391 -17.281 1 44.06 29 ALA B O 1
ATOM 2356 N N . ASP B 1 30 ? 2.045 20.188 -19.188 1 48.38 30 ASP B N 1
ATOM 2357 C CA . ASP B 1 30 ? 2.344 21.531 -19.688 1 48.38 30 ASP B CA 1
ATOM 2358 C C . ASP B 1 30 ? 1.549 22.594 -18.938 1 48.38 30 ASP B C 1
ATOM 2360 O O . ASP B 1 30 ? 1.438 23.734 -19.391 1 48.38 30 ASP B O 1
ATOM 2364 N N . ALA B 1 31 ? 0.795 22.156 -18.078 1 47.56 31 ALA B N 1
ATOM 2365 C CA . ALA B 1 31 ? -0.131 23.141 -17.547 1 47.56 31 ALA B CA 1
ATOM 2366 C C . ALA B 1 31 ? 0.528 23.969 -16.438 1 47.56 31 ALA B C 1
ATOM 2368 O O . ALA B 1 31 ? 1.451 23.484 -15.773 1 47.56 31 ALA B O 1
ATOM 2369 N N . ALA B 1 32 ? 0.274 25.188 -16.422 1 50.31 32 ALA B N 1
ATOM 2370 C CA . ALA B 1 32 ? 0.646 26.156 -15.398 1 50.31 32 ALA B CA 1
ATOM 2371 C C . ALA B 1 32 ? 0.408 25.625 -13.992 1 50.31 32 ALA B C 1
ATOM 2373 O O . ALA B 1 32 ? -0.542 24.859 -13.766 1 50.31 32 ALA B O 1
ATOM 2374 N N . PRO B 1 33 ? 1.476 25.844 -13.148 1 57.69 33 PRO B N 1
ATOM 2375 C CA . PRO B 1 33 ? 1.276 25.406 -11.766 1 57.69 33 PRO B CA 1
ATOM 2376 C C . PRO B 1 33 ? -0.017 25.938 -11.156 1 57.69 33 PRO B C 1
ATOM 2378 O O . PRO B 1 33 ? -0.388 27.094 -11.398 1 57.69 33 PRO B O 1
ATOM 2381 N N . PRO B 1 34 ? -0.761 25.047 -10.578 1 60.97 34 PRO B N 1
ATOM 2382 C CA . PRO B 1 34 ? -2.018 25.5 -9.977 1 60.97 34 PRO B CA 1
ATOM 2383 C C . PRO B 1 34 ? -1.807 26.562 -8.898 1 60.97 34 PRO B C 1
ATOM 2385 O O . PRO B 1 34 ? -0.751 26.594 -8.258 1 60.97 34 PRO B O 1
ATOM 2388 N N . ARG B 1 35 ? -2.613 27.562 -8.789 1 67.5 35 ARG B N 1
ATOM 2389 C CA . ARG B 1 35 ? -2.619 28.562 -7.723 1 67.5 35 ARG B CA 1
ATOM 2390 C C . ARG B 1 35 ? -2.701 27.906 -6.352 1 67.5 35 ARG B C 1
ATOM 2392 O O . ARG B 1 35 ? -3.432 26.938 -6.168 1 67.5 35 ARG B O 1
ATOM 2399 N N . PRO B 1 36 ? -1.823 28.469 -5.488 1 74.81 36 PRO B N 1
ATOM 2400 C CA . PRO B 1 36 ? -1.877 27.922 -4.133 1 74.81 36 PRO B CA 1
ATOM 2401 C C . PRO B 1 36 ? -3.236 28.125 -3.465 1 74.81 36 PRO B C 1
ATOM 2403 O O . PRO B 1 36 ? -3.883 29.156 -3.68 1 74.81 36 PRO B O 1
ATOM 2406 N N . THR B 1 37 ? -3.582 27.156 -2.703 1 79.88 37 THR B N 1
ATOM 2407 C CA . THR B 1 37 ? -4.797 27.328 -1.909 1 79.88 37 THR B CA 1
ATOM 2408 C C . THR B 1 37 ? -4.508 28.125 -0.638 1 79.88 37 THR B C 1
ATOM 2410 O O . THR B 1 37 ? -3.367 28.172 -0.18 1 79.88 37 THR B O 1
ATOM 2413 N N . PRO B 1 38 ? -5.508 28.781 -0.126 1 86.94 38 PRO B N 1
ATOM 2414 C CA . PRO B 1 38 ? -5.328 29.5 1.133 1 86.94 38 PRO B CA 1
ATOM 2415 C C . PRO B 1 38 ? -4.766 28.625 2.248 1 86.94 38 PRO B C 1
ATOM 2417 O O . PRO B 1 38 ? -3.941 29.094 3.043 1 86.94 38 PRO B O 1
ATOM 2420 N N . LEU B 1 39 ? -5.133 27.453 2.25 1 89.25 39 LEU B N 1
ATOM 2421 C CA . LEU B 1 39 ? -4.668 26.578 3.314 1 89.25 39 LEU B CA 1
ATOM 2422 C C . LEU B 1 39 ? -3.174 26.297 3.174 1 89.25 39 LEU B C 1
ATOM 2424 O O . LEU B 1 39 ? -2.459 26.203 4.172 1 89.25 39 LEU B O 1
ATOM 2428 N N . GLN B 1 40 ? -2.768 26.156 1.991 1 88.81 40 GLN B N 1
ATOM 2429 C CA . GLN B 1 40 ? -1.354 25.875 1.768 1 88.81 40 GLN B CA 1
ATOM 2430 C C . GLN B 1 40 ? -0.479 27.031 2.258 1 88.81 40 GLN B C 1
ATOM 2432 O O . GLN B 1 40 ? 0.558 26.812 2.885 1 88.81 40 GLN B O 1
ATOM 2437 N N . LEU B 1 41 ? -0.943 28.234 2.004 1 92.81 41 LEU B N 1
ATOM 2438 C CA . LEU B 1 41 ? -0.223 29.406 2.49 1 92.81 41 LEU B CA 1
ATOM 2439 C C . LEU B 1 41 ? -0.323 29.516 4.008 1 92.81 41 LEU B C 1
ATOM 2441 O O . LEU B 1 41 ? 0.677 29.766 4.684 1 92.81 41 LEU B O 1
ATOM 2445 N N . ALA B 1 42 ? -1.465 29.25 4.484 1 95.81 42 ALA B N 1
ATOM 2446 C CA . ALA B 1 42 ? -1.709 29.375 5.922 1 95.81 42 ALA B CA 1
ATOM 2447 C C . ALA B 1 42 ? -0.931 28.312 6.699 1 95.81 42 ALA B C 1
ATOM 2449 O O . ALA B 1 42 ? -0.478 28.562 7.82 1 95.81 42 ALA B O 1
ATOM 2450 N N . ARG B 1 43 ? -0.805 27.156 6.141 1 95.69 43 ARG B N 1
ATOM 2451 C CA . ARG B 1 43 ? -0.076 26.062 6.781 1 95.69 43 ARG B CA 1
ATOM 2452 C C . ARG B 1 43 ? 1.375 26.453 7.043 1 95.69 43 ARG B C 1
ATOM 2454 O O . ARG B 1 43 ? 1.895 26.25 8.141 1 95.69 43 ARG B O 1
ATOM 2461 N N . THR B 1 44 ? 1.98 27.031 6.012 1 97.19 44 THR B N 1
ATOM 2462 C CA . THR B 1 44 ? 3.377 27.422 6.137 1 97.19 44 THR B CA 1
ATOM 2463 C C . THR B 1 44 ? 3.549 28.438 7.266 1 97.19 44 THR B C 1
ATOM 2465 O O . THR B 1 44 ? 4.414 28.281 8.125 1 97.19 44 THR B O 1
ATOM 2468 N N . ARG B 1 45 ? 2.713 29.406 7.277 1 97.69 45 ARG B N 1
ATOM 2469 C CA . ARG B 1 45 ? 2.797 30.453 8.305 1 97.69 45 ARG B CA 1
ATOM 2470 C C . ARG B 1 45 ? 2.49 29.891 9.68 1 97.69 45 ARG B C 1
ATOM 2472 O O . ARG B 1 45 ? 3.156 30.219 10.664 1 97.69 45 ARG B O 1
ATOM 2479 N N . HIS B 1 46 ? 1.577 29.047 9.734 1 98 46 HIS B N 1
ATOM 2480 C CA . HIS B 1 46 ? 1.179 28.406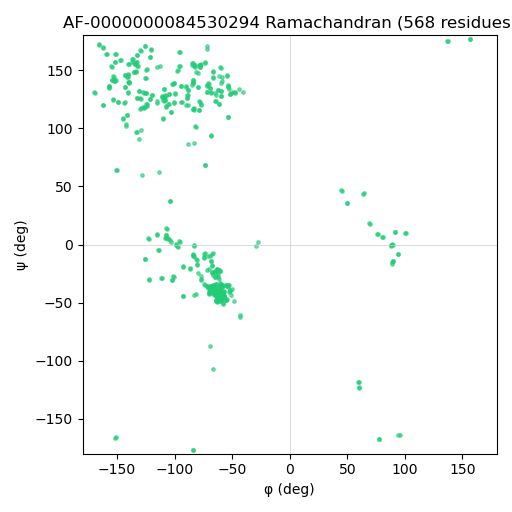 10.984 1 98 46 HIS B CA 1
ATOM 2481 C C . HIS B 1 46 ? 2.33 27.609 11.578 1 98 46 HIS B C 1
ATOM 2483 O O . HIS B 1 46 ? 2.627 27.734 12.773 1 98 46 HIS B O 1
ATOM 2489 N N . LEU B 1 47 ? 2.99 26.828 10.75 1 97.69 47 LEU B N 1
ATOM 2490 C CA . LEU B 1 47 ? 4.078 25.984 11.242 1 97.69 47 LEU B CA 1
ATOM 2491 C C . LEU B 1 47 ? 5.297 26.828 11.594 1 97.69 47 LEU B C 1
ATOM 2493 O O . LEU B 1 47 ? 5.996 26.547 12.57 1 97.69 47 LEU B O 1
ATOM 2497 N N . ALA B 1 48 ? 5.516 27.875 10.805 1 97.62 48 ALA B N 1
ATOM 2498 C CA . ALA B 1 48 ? 6.605 28.797 11.125 1 97.62 48 ALA B CA 1
ATOM 2499 C C . ALA B 1 48 ? 6.406 29.422 12.5 1 97.62 48 ALA B C 1
ATOM 2501 O O . ALA B 1 48 ? 7.375 29.688 13.211 1 97.62 48 ALA B O 1
ATOM 2502 N N . ARG B 1 49 ? 5.207 29.656 12.836 1 97.44 49 ARG B N 1
ATOM 2503 C CA . ARG B 1 49 ? 4.863 30.297 14.094 1 97.44 49 ARG B CA 1
ATOM 2504 C C . ARG B 1 49 ? 4.852 29.312 15.242 1 97.44 49 ARG B C 1
ATOM 2506 O O . ARG B 1 49 ? 5.379 29.594 16.328 1 97.44 49 ARG B O 1
ATOM 2513 N N . THR B 1 50 ? 4.305 28.156 15.047 1 97.06 50 THR B N 1
ATOM 2514 C CA . THR B 1 50 ? 4.016 27.234 16.141 1 97.06 50 THR B CA 1
ATOM 2515 C C . THR B 1 50 ? 5.172 26.266 16.344 1 97.06 50 THR B C 1
ATOM 2517 O O . THR B 1 50 ? 5.281 25.625 17.406 1 97.06 50 THR B O 1
ATOM 2520 N N . ASP B 1 51 ? 6.027 26.109 15.32 1 96.5 51 ASP B N 1
ATOM 2521 C CA . ASP B 1 51 ? 7.164 25.203 15.406 1 96.5 51 ASP B CA 1
ATOM 2522 C C . ASP B 1 51 ? 8.328 25.703 14.547 1 96.5 51 ASP B C 1
ATOM 2524 O O . ASP B 1 51 ? 8.789 25 13.648 1 96.5 51 ASP B O 1
ATOM 2528 N N . PRO B 1 52 ? 8.844 26.812 14.891 1 95.25 52 PRO B N 1
ATOM 2529 C CA . PRO B 1 52 ? 9.875 27.438 14.055 1 95.25 52 PRO B CA 1
ATOM 2530 C C . PRO B 1 52 ? 11.125 26.562 13.922 1 95.25 52 PRO B C 1
ATOM 2532 O O . PRO B 1 52 ? 11.805 26.609 12.891 1 95.25 52 PRO B O 1
ATOM 2535 N N . GLY B 1 53 ? 11.406 25.766 14.914 1 95.69 53 GLY B N 1
ATOM 2536 C CA . GLY B 1 53 ? 12.602 24.938 14.883 1 95.69 53 GLY B CA 1
ATOM 2537 C C . GLY B 1 53 ? 12.547 23.844 13.836 1 95.69 53 GLY B C 1
ATOM 2538 O O . GLY B 1 53 ? 13.57 23.266 13.477 1 95.69 53 GLY B O 1
ATOM 2539 N N . GLY B 1 54 ? 11.375 23.578 13.289 1 96.94 54 GLY B N 1
ATOM 2540 C CA . GLY B 1 54 ? 11.211 22.5 12.344 1 96.94 54 GLY B CA 1
ATOM 2541 C C . GLY B 1 54 ? 11.016 22.969 10.914 1 96.94 54 GLY B C 1
ATOM 2542 O O . GLY B 1 54 ? 10.75 22.172 10.016 1 96.94 54 GLY B O 1
ATOM 2543 N N . CYS B 1 55 ? 11.18 24.25 10.664 1 98.06 55 CYS B N 1
ATOM 2544 C CA . CYS B 1 55 ? 10.852 24.812 9.359 1 98.06 55 CYS B CA 1
ATOM 2545 C C . CYS B 1 55 ? 12.031 25.594 8.789 1 98.06 55 CYS B C 1
ATOM 2547 O O . CYS B 1 55 ? 12.438 26.609 9.344 1 98.06 55 CYS B O 1
ATOM 2549 N N . TRP B 1 56 ? 12.484 25.062 7.621 1 98.12 56 TRP B N 1
ATOM 2550 C CA . TRP B 1 56 ? 13.719 25.625 7.098 1 98.12 56 TRP B CA 1
ATOM 2551 C C . TRP B 1 56 ? 13.656 25.75 5.578 1 98.12 56 TRP B C 1
ATOM 2553 O O . TRP B 1 56 ? 13.094 24.891 4.898 1 98.12 56 TRP B O 1
ATOM 2563 N N . LEU B 1 57 ? 14.258 26.797 5.059 1 98.06 57 LEU B N 1
ATOM 2564 C CA . LEU B 1 57 ? 14.5 27 3.633 1 98.06 57 LEU B CA 1
ATOM 2565 C C . LEU B 1 57 ? 15.984 26.859 3.309 1 98.06 57 LEU B C 1
ATOM 2567 O O . LEU B 1 57 ? 16.844 27.328 4.062 1 98.06 57 LEU B O 1
ATOM 2571 N N . ALA B 1 58 ? 16.25 26.141 2.287 1 98.12 58 ALA B N 1
ATOM 2572 C CA . ALA B 1 58 ? 17.578 26.188 1.685 1 98.12 58 ALA B CA 1
ATOM 2573 C C . ALA B 1 58 ? 17.656 27.297 0.626 1 98.12 58 ALA B C 1
ATOM 2575 O O . ALA B 1 58 ? 16.844 27.344 -0.295 1 98.12 58 ALA B O 1
ATOM 2576 N N . VAL B 1 59 ? 18.672 28.156 0.74 1 97.25 59 VAL B N 1
ATOM 2577 C CA . VAL B 1 59 ? 18.797 29.312 -0.142 1 97.25 59 VAL B CA 1
ATOM 2578 C C . VAL B 1 59 ? 20.156 29.297 -0.819 1 97.25 59 VAL B C 1
ATOM 2580 O O . VAL B 1 59 ? 21.188 29.109 -0.161 1 97.25 59 VAL B O 1
ATOM 2583 N N . VAL B 1 60 ? 20.141 29.453 -2.113 1 95.94 60 VAL B N 1
ATOM 2584 C CA . VAL B 1 60 ? 21.344 29.594 -2.92 1 95.94 60 VAL B CA 1
ATOM 2585 C C . VAL B 1 60 ? 21.312 30.922 -3.674 1 95.94 60 VAL B C 1
ATOM 2587 O O . VAL B 1 60 ? 20.375 31.188 -4.441 1 95.94 60 VAL B O 1
ATOM 2590 N N . ASP B 1 61 ? 22.312 31.734 -3.525 1 94.12 61 ASP B N 1
ATOM 2591 C CA . ASP B 1 61 ? 22.406 33.031 -4.18 1 94.12 61 ASP B CA 1
ATOM 2592 C C . ASP B 1 61 ? 21.125 33.844 -3.984 1 94.12 61 ASP B C 1
ATOM 2594 O O . ASP B 1 61 ? 20.578 34.406 -4.945 1 94.12 61 ASP B O 1
ATOM 2598 N N . GLY B 1 62 ? 20.531 33.719 -2.842 1 93.88 62 GLY B N 1
ATOM 2599 C CA . GLY B 1 62 ? 19.375 34.5 -2.471 1 93.88 62 GLY B CA 1
ATOM 2600 C C . GLY B 1 62 ? 18.062 33.875 -2.906 1 93.88 62 GLY B C 1
ATOM 2601 O O . GLY B 1 62 ? 16.984 34.406 -2.594 1 93.88 62 GLY B O 1
ATOM 2602 N N . GLU B 1 63 ? 18.188 32.812 -3.531 1 95.5 63 GLU B N 1
ATOM 2603 C CA . GLU B 1 63 ? 16.984 32.156 -4.059 1 95.5 63 GLU B CA 1
ATOM 2604 C C . GLU B 1 63 ? 16.656 30.875 -3.299 1 95.5 63 GLU B C 1
ATOM 2606 O O . GLU B 1 63 ? 17.516 30 -3.16 1 95.5 63 GLU B O 1
ATOM 2611 N N . PRO B 1 64 ? 15.398 30.781 -2.793 1 97.19 64 PRO B N 1
ATOM 2612 C CA . PRO B 1 64 ? 15.016 29.516 -2.18 1 97.19 64 PRO B CA 1
ATOM 2613 C C . PRO B 1 64 ? 15.031 28.344 -3.172 1 97.19 64 PRO B C 1
ATOM 2615 O O . PRO B 1 64 ? 14.453 28.453 -4.258 1 97.19 64 PRO B O 1
ATOM 2618 N N . VAL B 1 65 ? 15.648 27.234 -2.75 1 97 65 VAL B N 1
ATOM 2619 C CA . VAL B 1 65 ? 15.766 26.125 -3.684 1 97 65 VAL B CA 1
ATOM 2620 C C . VAL B 1 65 ? 15.195 24.859 -3.051 1 97 65 VAL B C 1
ATOM 2622 O O . VAL B 1 65 ? 15.008 23.844 -3.732 1 97 65 VAL B O 1
ATOM 2625 N N . GLY B 1 66 ? 14.93 24.859 -1.779 1 96.94 66 GLY B N 1
ATOM 2626 C CA . GLY B 1 66 ? 14.367 23.734 -1.062 1 96.94 66 GLY B CA 1
ATOM 2627 C C . GLY B 1 66 ? 13.703 24.125 0.246 1 96.94 66 GLY B C 1
ATOM 2628 O O . GLY B 1 66 ? 13.93 25.219 0.752 1 96.94 66 GLY B O 1
ATOM 2629 N N . VAL B 1 67 ? 12.898 23.219 0.782 1 96.88 67 VAL B N 1
ATOM 2630 C CA . VAL B 1 67 ? 12.18 23.516 2.018 1 96.88 67 VAL B CA 1
ATOM 2631 C C . VAL B 1 67 ? 11.883 22.219 2.764 1 96.88 67 VAL B C 1
ATOM 2633 O O . VAL B 1 67 ? 11.703 21.156 2.145 1 96.88 67 VAL B O 1
ATOM 2636 N N . VAL B 1 68 ? 11.922 22.281 4.043 1 95.75 68 VAL B N 1
ATOM 2637 C CA . VAL B 1 68 ? 11.367 21.266 4.922 1 95.75 68 VAL B CA 1
ATOM 2638 C C . VAL B 1 68 ? 10.477 21.922 5.977 1 95.75 68 VAL B C 1
ATOM 2640 O O . VAL B 1 68 ? 10.836 22.953 6.547 1 95.75 68 VAL B O 1
ATOM 2643 N N . LEU B 1 69 ? 9.289 21.5 6.086 1 96.94 69 LEU B N 1
ATOM 2644 C CA . LEU B 1 69 ? 8.398 21.828 7.188 1 96.94 69 LEU B CA 1
ATOM 2645 C C . LEU B 1 69 ? 8.148 20.609 8.07 1 96.94 69 LEU B C 1
ATOM 2647 O O . LEU B 1 69 ? 7.785 19.531 7.562 1 96.94 69 LEU B O 1
ATOM 2651 N N . SER B 1 70 ? 8.406 20.703 9.344 1 96.81 70 SER B N 1
ATOM 2652 C CA . SER B 1 70 ? 8.094 19.641 10.289 1 96.81 70 SER B CA 1
ATOM 2653 C C . SER B 1 70 ? 7.559 20.219 11.602 1 96.81 70 SER B C 1
ATOM 2655 O O . SER B 1 70 ? 7.75 21.391 11.898 1 96.81 70 SER B O 1
ATOM 2657 N N . LEU B 1 71 ? 6.812 19.438 12.297 1 97.12 71 LEU B N 1
ATOM 2658 C CA . LEU B 1 71 ? 6.238 19.875 13.562 1 97.12 71 LEU B CA 1
ATOM 2659 C C . LEU B 1 71 ? 6.387 18.797 14.633 1 97.12 71 LEU B C 1
ATOM 2661 O O . LEU B 1 71 ? 6.469 17.609 14.32 1 97.12 71 LEU B O 1
ATOM 2665 N N . ARG B 1 72 ? 6.516 19.25 15.844 1 97.38 72 ARG B N 1
ATOM 2666 C CA . ARG B 1 72 ? 6.43 18.438 17.047 1 97.38 72 ARG B CA 1
ATOM 2667 C C . ARG B 1 72 ? 5.172 18.766 17.844 1 97.38 72 ARG B C 1
ATOM 2669 O O . ARG B 1 72 ? 4.859 19.938 18.062 1 97.38 72 ARG B O 1
ATOM 2676 N N . ARG B 1 73 ? 4.449 17.766 18.156 1 97.69 73 ARG B N 1
ATOM 2677 C CA . ARG B 1 73 ? 3.318 17.891 19.078 1 97.69 73 ARG B CA 1
ATOM 2678 C C . ARG B 1 73 ? 3.373 16.844 20.172 1 97.69 73 ARG B C 1
ATOM 2680 O O . ARG B 1 73 ? 3.271 15.641 19.891 1 97.69 73 ARG B O 1
ATOM 2687 N N . GLU B 1 74 ? 3.502 17.203 21.391 1 96.75 74 GLU B N 1
ATOM 2688 C CA . GLU B 1 74 ? 3.506 16.312 22.562 1 96.75 74 GLU B CA 1
ATOM 2689 C C . GLU B 1 74 ? 4.387 15.094 22.312 1 96.75 74 GLU B C 1
ATOM 2691 O O . GLU B 1 74 ? 3.951 13.961 22.531 1 96.75 74 GLU B O 1
ATOM 2696 N N . GLY B 1 75 ? 5.582 15.312 21.781 1 96.12 75 GLY B N 1
ATOM 2697 C CA . GLY B 1 75 ? 6.578 14.258 21.672 1 96.12 75 GLY B CA 1
ATOM 2698 C C . GLY B 1 75 ? 6.473 13.484 20.359 1 96.12 75 GLY B C 1
ATOM 2699 O O . GLY B 1 75 ? 7.207 12.516 20.141 1 96.12 75 GLY B O 1
ATOM 2700 N N . LEU B 1 76 ? 5.566 13.805 19.516 1 97.88 76 LEU B N 1
ATOM 2701 C CA . LEU B 1 76 ? 5.426 13.211 18.188 1 97.88 76 LEU B CA 1
ATOM 2702 C C . LEU B 1 76 ? 6.008 14.133 17.125 1 97.88 76 LEU B C 1
ATOM 2704 O O . LEU B 1 76 ? 5.602 15.289 17 1 97.88 76 LEU B O 1
ATOM 2708 N N . TRP B 1 77 ? 6.961 13.633 16.375 1 97.75 77 TRP B N 1
ATOM 2709 C CA . TRP B 1 77 ? 7.566 14.383 15.273 1 97.75 77 TRP B CA 1
ATOM 2710 C C . TRP B 1 77 ? 6.895 14.062 13.945 1 97.75 77 TRP B C 1
ATOM 2712 O O . TRP B 1 77 ? 6.656 12.891 13.633 1 97.75 77 TRP B O 1
ATOM 2722 N N . MET B 1 78 ? 6.629 15.125 13.133 1 97.5 78 MET B N 1
ATOM 2723 C CA . MET B 1 78 ? 5.879 14.93 11.898 1 97.5 78 MET B CA 1
ATOM 2724 C C . MET B 1 78 ? 6.426 15.805 10.781 1 97.5 78 MET B C 1
ATOM 2726 O O . MET B 1 78 ? 6.203 17.016 10.773 1 97.5 78 MET B O 1
ATOM 2730 N N . PRO B 1 79 ? 7.18 15.227 9.852 1 94.75 79 PRO B N 1
ATOM 2731 C CA . PRO B 1 79 ? 7.488 15.969 8.625 1 94.75 79 PRO B CA 1
ATOM 2732 C C . PRO B 1 79 ? 6.246 16.25 7.785 1 94.75 79 PRO B C 1
ATOM 2734 O O . PRO B 1 79 ? 5.527 15.32 7.41 1 94.75 79 PRO B O 1
ATOM 2737 N N . SER B 1 80 ? 5.988 17.484 7.496 1 94.81 80 SER B N 1
ATOM 2738 C CA . SER B 1 80 ? 4.766 17.922 6.828 1 94.81 80 SER B CA 1
ATOM 2739 C C . SER B 1 80 ? 5.016 18.219 5.352 1 94.81 80 SER B C 1
ATOM 2741 O O . SER B 1 80 ? 4.109 18.094 4.527 1 94.81 80 SER B O 1
ATOM 2743 N N . LEU B 1 81 ? 6.176 18.641 5.016 1 93.06 81 LEU B N 1
ATOM 2744 C CA . LEU B 1 81 ? 6.523 18.984 3.643 1 93.06 81 LEU B CA 1
ATOM 2745 C C . LEU B 1 81 ? 8.031 18.906 3.422 1 93.06 81 LEU B C 1
ATOM 2747 O O . LEU B 1 81 ? 8.812 19.328 4.277 1 93.06 81 LEU B O 1
ATOM 2751 N N . PHE B 1 82 ? 8.438 18.344 2.391 1 91.56 82 PHE B N 1
ATOM 2752 C CA . PHE B 1 82 ? 9.82 18.234 1.935 1 91.56 82 PHE B CA 1
ATOM 2753 C C . PHE B 1 82 ? 9.906 18.391 0.42 1 91.56 82 PHE B C 1
ATOM 2755 O O . PHE B 1 82 ? 9.375 17.547 -0.319 1 91.56 82 PHE B O 1
ATOM 2762 N N . ALA B 1 83 ? 10.477 19.469 -0.006 1 91.06 83 ALA B N 1
ATOM 2763 C CA . ALA B 1 83 ? 10.539 19.734 -1.44 1 91.06 83 ALA B CA 1
ATOM 2764 C C . ALA B 1 83 ? 11.859 20.391 -1.822 1 91.06 83 ALA B C 1
ATOM 2766 O O . ALA B 1 83 ? 12.375 21.234 -1.092 1 91.06 83 ALA B O 1
ATOM 2767 N N . VAL B 1 84 ? 12.438 19.938 -2.863 1 91.62 84 VAL B N 1
ATOM 2768 C CA . VAL B 1 84 ? 13.633 20.531 -3.465 1 91.62 84 VAL B CA 1
ATOM 2769 C C . VAL B 1 84 ? 13.383 20.797 -4.949 1 91.62 84 VAL B C 1
ATOM 2771 O O . VAL B 1 84 ? 12.883 19.938 -5.664 1 91.62 84 VAL B O 1
ATOM 2774 N N . ARG B 1 85 ? 13.688 21.984 -5.371 1 92.06 85 ARG B N 1
ATOM 2775 C CA . ARG B 1 85 ? 13.57 22.297 -6.793 1 92.06 85 ARG B CA 1
ATOM 2776 C C . ARG B 1 85 ? 14.336 21.297 -7.645 1 92.06 85 ARG B C 1
ATOM 2778 O O . ARG B 1 85 ? 15.469 20.922 -7.309 1 92.06 85 ARG B O 1
ATOM 2785 N N . PRO B 1 86 ? 13.664 20.891 -8.75 1 88.38 86 PRO B N 1
ATOM 2786 C CA . PRO B 1 86 ? 14.32 19.906 -9.602 1 88.38 86 PRO B CA 1
ATOM 2787 C C . PRO B 1 86 ? 15.734 20.297 -10 1 88.38 86 PRO B C 1
ATOM 2789 O O . PRO B 1 86 ? 16.641 19.469 -9.992 1 88.38 86 PRO B O 1
ATOM 2792 N N . SER B 1 87 ? 15.992 21.531 -10.289 1 89.06 87 SER B N 1
ATOM 2793 C CA . SER B 1 87 ? 17.297 22.047 -10.734 1 89.06 87 SER B CA 1
ATOM 2794 C C . SER B 1 87 ? 18.328 21.969 -9.617 1 89.06 87 SER B C 1
ATOM 2796 O O . SER B 1 87 ? 19.531 22.047 -9.875 1 89.06 87 SER B O 1
ATOM 2798 N N . ALA B 1 88 ? 17.875 21.828 -8.43 1 91.06 88 ALA B N 1
ATOM 2799 C CA . ALA B 1 88 ? 18.781 21.812 -7.289 1 91.06 88 ALA B CA 1
ATOM 2800 C C . ALA B 1 88 ? 18.891 20.406 -6.699 1 91.06 88 ALA B C 1
ATOM 2802 O O . ALA B 1 88 ? 19.5 20.219 -5.641 1 91.06 88 ALA B O 1
ATOM 2803 N N . GLN B 1 89 ? 18.312 19.422 -7.285 1 85 89 GLN B N 1
ATOM 2804 C CA . GLN B 1 89 ? 18.344 18.062 -6.785 1 85 89 GLN B CA 1
ATOM 2805 C C . GLN B 1 89 ? 19.672 17.391 -7.102 1 85 89 GLN B C 1
ATOM 2807 O O . GLN B 1 89 ? 20.391 17.828 -8.008 1 85 89 GLN B O 1
ATOM 2812 N N . GLY B 1 90 ? 20.047 16.422 -6.312 1 80.5 90 GLY B N 1
ATOM 2813 C CA . GLY B 1 90 ? 21.281 15.688 -6.52 1 80.5 90 GLY B CA 1
ATOM 2814 C C . GLY B 1 90 ? 22.516 16.469 -6.074 1 80.5 90 GLY B C 1
ATOM 2815 O O . GLY B 1 90 ? 23.641 16.125 -6.441 1 80.5 90 GLY B O 1
ATOM 2816 N N . ARG B 1 91 ? 22.359 17.625 -5.383 1 85.62 91 ARG B N 1
ATOM 2817 C CA . ARG B 1 91 ? 23.453 18.5 -4.973 1 85.62 91 ARG B CA 1
ATOM 2818 C C . ARG B 1 91 ? 23.562 18.562 -3.451 1 85.62 91 ARG B C 1
ATOM 2820 O O . ARG B 1 91 ? 24.156 19.484 -2.902 1 85.62 91 ARG B O 1
ATOM 2827 N N . GLY B 1 92 ? 22.781 17.672 -2.787 1 87.38 92 GLY B N 1
ATOM 2828 C CA . GLY B 1 92 ? 22.906 17.562 -1.343 1 87.38 92 GLY B CA 1
ATOM 2829 C C . GLY B 1 92 ? 21.906 18.422 -0.594 1 87.38 92 GLY B C 1
ATOM 2830 O O . GLY B 1 92 ? 21.844 18.391 0.637 1 87.38 92 GLY B O 1
ATOM 2831 N N . VAL B 1 93 ? 21.172 19.266 -1.2 1 91.38 93 VAL B N 1
ATOM 2832 C CA . VAL B 1 93 ? 20.203 20.156 -0.587 1 91.38 93 VAL B CA 1
ATOM 2833 C C . VAL B 1 93 ? 19.203 19.359 0.258 1 91.38 93 VAL B C 1
ATOM 2835 O O . VAL B 1 93 ? 18.969 19.703 1.423 1 91.38 93 VAL B O 1
ATOM 2838 N N . GLY B 1 94 ? 18.719 18.344 -0.281 1 89.44 94 GLY B N 1
ATOM 2839 C CA . GLY B 1 94 ? 17.75 17.516 0.424 1 89.44 94 GLY B CA 1
ATOM 2840 C C . GLY B 1 94 ? 18.312 16.891 1.679 1 89.44 94 GLY B C 1
ATOM 2841 O O . GLY B 1 94 ? 17.656 16.859 2.719 1 89.44 94 GLY B O 1
ATOM 2842 N N . ARG B 1 95 ? 19.484 16.438 1.533 1 88.38 95 ARG B N 1
ATOM 2843 C CA . ARG B 1 95 ? 20.141 15.82 2.68 1 88.38 95 ARG B CA 1
ATOM 2844 C C . ARG B 1 95 ? 20.266 16.797 3.838 1 88.38 95 ARG B C 1
ATOM 2846 O O . ARG B 1 95 ? 19.922 16.469 4.977 1 88.38 95 ARG B O 1
ATOM 2853 N N . LEU B 1 96 ? 20.703 17.938 3.564 1 92.25 96 LEU B N 1
ATOM 2854 C CA . LEU B 1 96 ? 20.891 18.953 4.594 1 92.25 96 LEU B CA 1
ATOM 2855 C C . LEU B 1 96 ? 19.562 19.344 5.242 1 92.25 96 LEU B C 1
ATOM 2857 O O . LEU B 1 96 ? 19.5 19.5 6.465 1 92.25 96 LEU B O 1
ATOM 2861 N N . LEU B 1 97 ? 18.578 19.484 4.445 1 93.31 97 LEU B N 1
ATOM 2862 C CA . LEU B 1 97 ? 17.25 19.828 4.949 1 93.31 97 LEU B CA 1
ATOM 2863 C C . LEU B 1 97 ? 16.703 18.734 5.863 1 93.31 97 LEU B C 1
ATOM 2865 O O . LEU B 1 97 ? 16.188 19.031 6.945 1 93.31 97 LEU B O 1
ATOM 2869 N N . LEU B 1 98 ? 16.828 17.516 5.477 1 88.88 98 LEU B N 1
ATOM 2870 C CA . LEU B 1 98 ? 16.297 16.406 6.254 1 88.88 98 LEU B CA 1
ATOM 2871 C C . LEU B 1 98 ? 17.094 16.219 7.543 1 88.88 98 LEU B C 1
ATOM 2873 O O . LEU B 1 98 ? 16.516 15.852 8.578 1 88.88 98 LEU B O 1
ATOM 2877 N N . GLU B 1 99 ? 18.344 16.406 7.461 1 90.69 99 GLU B N 1
ATOM 2878 C CA . GLU B 1 99 ? 19.172 16.359 8.664 1 90.69 99 GLU B CA 1
ATOM 2879 C C . GLU B 1 99 ? 18.719 17.422 9.672 1 90.69 99 GLU B C 1
ATOM 2881 O O . GLU B 1 99 ? 18.688 17.156 10.875 1 90.69 99 GLU B O 1
ATOM 2886 N N . ARG B 1 100 ? 18.469 18.594 9.156 1 93.31 100 ARG B N 1
ATOM 2887 C CA . ARG B 1 100 ? 17.984 19.656 10.023 1 93.31 100 ARG B CA 1
ATOM 2888 C C . ARG B 1 100 ? 16.641 19.281 10.656 1 93.31 100 ARG B C 1
ATOM 2890 O O . ARG B 1 100 ? 16.422 19.516 11.844 1 93.31 100 ARG B O 1
ATOM 2897 N N . ALA B 1 101 ? 15.781 18.781 9.852 1 91.81 101 ALA B N 1
ATOM 2898 C CA . ALA B 1 101 ? 14.484 18.328 10.352 1 91.81 101 ALA B CA 1
ATOM 2899 C C . ALA B 1 101 ? 14.641 17.219 11.391 1 91.81 101 ALA B C 1
ATOM 2901 O O . ALA B 1 101 ? 13.953 17.219 12.414 1 91.81 101 ALA B O 1
ATOM 2902 N N . ALA B 1 102 ? 15.523 16.312 11.117 1 89.56 102 ALA B N 1
ATOM 2903 C CA . ALA B 1 102 ? 15.773 15.195 12.023 1 89.56 102 ALA B CA 1
ATOM 2904 C C . ALA B 1 102 ? 16.344 15.688 13.352 1 89.56 102 ALA B C 1
ATOM 2906 O O . ALA B 1 102 ? 16.031 15.125 14.406 1 89.56 102 ALA B O 1
ATOM 2907 N N . ALA B 1 103 ? 17.188 16.656 13.234 1 93.06 103 ALA B N 1
ATOM 2908 C CA . ALA B 1 103 ? 17.703 17.25 14.461 1 93.06 103 ALA B CA 1
ATOM 2909 C C . ALA B 1 103 ? 16.578 17.844 15.312 1 93.06 103 ALA B C 1
ATOM 2911 O O . ALA B 1 103 ? 16.609 17.734 16.547 1 93.06 103 ALA B O 1
ATOM 2912 N N . HIS B 1 104 ? 15.656 18.453 14.664 1 94.88 104 HIS B N 1
ATOM 2913 C CA . HIS B 1 104 ? 14.5 19 15.359 1 94.88 104 HIS B CA 1
ATOM 2914 C C . HIS B 1 104 ? 13.688 17.906 16.031 1 94.88 104 HIS B C 1
ATOM 2916 O O . HIS B 1 104 ? 12.977 18.156 17.016 1 94.88 104 HIS B O 1
ATOM 2922 N N . ALA B 1 105 ? 13.758 16.703 15.523 1 94.25 105 ALA B N 1
ATOM 2923 C CA . ALA B 1 105 ? 13.031 15.562 16.062 1 94.25 105 ALA B CA 1
ATOM 2924 C C . ALA B 1 105 ? 13.648 15.078 17.359 1 94.25 105 ALA B C 1
ATOM 2926 O O . ALA B 1 105 ? 13.117 14.172 18.016 1 94.25 105 ALA B O 1
ATOM 2927 N N . GLY B 1 106 ? 14.797 15.641 17.703 1 92.25 106 GLY B N 1
ATOM 2928 C CA . GLY B 1 106 ? 15.469 15.188 18.922 1 92.25 106 GLY B CA 1
ATOM 2929 C C . GLY B 1 106 ? 14.539 15.094 20.109 1 92.25 106 GLY B C 1
ATOM 2930 O O . GLY B 1 106 ? 13.766 16.016 20.375 1 92.25 106 GLY B O 1
ATOM 2931 N N . GLY B 1 107 ? 14.547 14 20.828 1 92.5 107 GLY B N 1
ATOM 2932 C CA . GLY B 1 107 ? 13.719 13.797 22.016 1 92.5 107 GLY B CA 1
ATOM 2933 C C . GLY B 1 107 ? 12.367 13.18 21.703 1 92.5 107 GLY B C 1
ATOM 2934 O O . GLY B 1 107 ? 11.617 12.812 22.609 1 92.5 107 GLY B O 1
ATOM 2935 N N . CYS B 1 108 ? 12.039 13.188 20.469 1 94.69 108 CYS B N 1
ATOM 2936 C CA . CYS B 1 108 ? 10.789 12.547 20.062 1 94.69 108 CYS B CA 1
ATOM 2937 C C . CYS B 1 108 ? 11.023 11.086 19.719 1 94.69 108 CYS B C 1
ATOM 2939 O O . CYS B 1 108 ? 11.711 10.773 18.734 1 94.69 108 CYS B O 1
ATOM 2941 N N . LEU B 1 109 ? 10.391 10.258 20.406 1 92.75 109 LEU B N 1
ATOM 2942 C CA . LEU B 1 109 ? 10.547 8.828 20.156 1 92.75 109 LEU B CA 1
ATOM 2943 C C . LEU B 1 109 ? 9.586 8.367 19.062 1 92.75 109 LEU B C 1
ATOM 2945 O O . LEU B 1 109 ? 9.852 7.367 18.391 1 92.75 109 LEU B O 1
ATOM 2949 N N . ARG B 1 110 ? 8.562 9.133 18.859 1 97.56 110 ARG B N 1
ATOM 2950 C CA . ARG B 1 110 ? 7.555 8.758 17.875 1 97.56 110 ARG B CA 1
ATOM 2951 C C . ARG B 1 110 ? 7.551 9.719 16.688 1 97.56 110 ARG B C 1
ATOM 2953 O O . ARG B 1 110 ? 7.945 10.875 16.828 1 97.56 110 ARG B O 1
ATOM 2960 N N . GLY B 1 111 ? 7.137 9.227 15.602 1 97.75 111 GLY B N 1
ATOM 2961 C CA . GLY B 1 111 ? 7.012 10.031 14.398 1 97.75 111 GLY B CA 1
ATOM 2962 C C . GLY B 1 111 ? 5.988 9.484 13.422 1 97.75 111 GLY B C 1
ATOM 2963 O O . GLY B 1 111 ? 5.691 8.289 13.43 1 97.75 111 GLY B O 1
ATOM 2964 N N . MET B 1 112 ? 5.422 10.336 12.625 1 97.75 112 MET B N 1
ATOM 2965 C CA . MET B 1 112 ? 4.496 9.992 11.555 1 97.75 112 MET B CA 1
ATOM 2966 C C . MET B 1 112 ? 4.75 10.852 10.32 1 97.75 112 MET B C 1
ATOM 2968 O O . MET B 1 112 ? 5.082 12.031 10.438 1 97.75 112 MET B O 1
ATOM 2972 N N . VAL B 1 113 ? 4.543 10.258 9.148 1 95.88 113 VAL B N 1
ATOM 2973 C CA . VAL B 1 113 ? 4.664 11.016 7.91 1 95.88 113 VAL B CA 1
ATOM 2974 C C . VAL B 1 113 ? 3.746 10.422 6.844 1 95.88 113 VAL B C 1
ATOM 2976 O O . VAL B 1 113 ? 3.506 9.211 6.836 1 95.88 113 VAL B O 1
ATOM 2979 N N . CYS B 1 114 ? 3.129 11.234 6.051 1 94.88 114 CYS B N 1
ATOM 2980 C CA . CYS B 1 114 ? 2.436 10.828 4.836 1 94.88 114 CYS B CA 1
ATOM 2981 C C . CYS B 1 114 ? 3.203 11.273 3.596 1 94.88 114 CYS B C 1
ATOM 2983 O O . CYS B 1 114 ? 3.654 12.422 3.518 1 94.88 114 CYS B O 1
ATOM 2985 N N . ALA B 1 115 ? 3.416 10.32 2.729 1 89.19 115 ALA B N 1
ATOM 2986 C CA . ALA B 1 115 ? 4.117 10.617 1.481 1 89.19 115 ALA B CA 1
ATOM 2987 C C . ALA B 1 115 ? 3.303 10.164 0.273 1 89.19 115 ALA B C 1
ATOM 2989 O O . ALA B 1 115 ? 2.906 9 0.185 1 89.19 115 ALA B O 1
ATOM 2990 N N . ALA B 1 116 ? 2.861 10.953 -0.634 1 76.88 116 ALA B N 1
ATOM 2991 C CA . ALA B 1 116 ? 2.041 10.602 -1.788 1 76.88 116 ALA B CA 1
ATOM 2992 C C . ALA B 1 116 ? 2.842 9.781 -2.799 1 76.88 116 ALA B C 1
ATOM 2994 O O . ALA B 1 116 ? 2.445 8.68 -3.166 1 76.88 116 ALA B O 1
ATOM 2995 N N . SER B 1 117 ? 3.613 10.305 -3.809 1 66.62 117 SER B N 1
ATOM 2996 C CA . SER B 1 117 ? 4.301 9.609 -4.891 1 66.62 117 SER B CA 1
ATOM 2997 C C . SER B 1 117 ? 5.77 10.008 -4.965 1 66.62 117 SER B C 1
ATOM 2999 O O . SER B 1 117 ? 6.133 10.914 -5.719 1 66.62 117 SER B O 1
ATOM 3001 N N . ALA B 1 118 ? 6.461 9.773 -3.951 1 64.69 118 ALA B N 1
ATOM 3002 C CA . ALA B 1 118 ? 7.793 10.336 -4.156 1 64.69 118 ALA B CA 1
ATOM 3003 C C . ALA B 1 118 ? 8.875 9.312 -3.816 1 64.69 118 ALA B C 1
ATOM 3005 O O . ALA B 1 118 ? 9.328 9.242 -2.672 1 64.69 118 ALA B O 1
ATOM 3006 N N . PRO B 1 119 ? 9.227 8.609 -4.859 1 65.69 119 PRO B N 1
ATOM 3007 C CA . PRO B 1 119 ? 10.242 7.578 -4.641 1 65.69 119 PRO B CA 1
ATOM 3008 C C . PRO B 1 119 ? 11.469 8.102 -3.895 1 65.69 119 PRO B C 1
ATOM 3010 O O . PRO B 1 119 ? 11.992 7.418 -3.014 1 65.69 119 PRO B O 1
ATOM 3013 N N . ALA B 1 120 ? 11.836 9.336 -4.238 1 68.12 120 ALA B N 1
ATOM 3014 C CA . ALA B 1 120 ? 13.039 9.891 -3.625 1 68.12 120 ALA B CA 1
ATOM 3015 C C . ALA B 1 120 ? 12.836 10.133 -2.133 1 68.12 120 ALA B C 1
ATOM 3017 O O . ALA B 1 120 ? 13.773 10.008 -1.343 1 68.12 120 ALA B O 1
ATOM 3018 N N . ALA B 1 121 ? 11.602 10.297 -1.799 1 76.5 121 ALA B N 1
ATOM 3019 C CA . ALA B 1 121 ? 11.336 10.617 -0.399 1 76.5 121 ALA B CA 1
ATOM 3020 C C . ALA B 1 121 ? 11.375 9.359 0.466 1 76.5 121 ALA B C 1
ATOM 3022 O O . ALA B 1 121 ? 11.742 9.422 1.643 1 76.5 121 ALA B O 1
ATOM 3023 N N . ALA B 1 122 ? 11.133 8.242 -0.13 1 83.31 122 ALA B N 1
ATOM 3024 C CA . ALA B 1 122 ? 11.102 6.984 0.606 1 83.31 122 ALA B CA 1
ATOM 3025 C C . ALA B 1 122 ? 12.445 6.699 1.27 1 83.31 122 ALA B C 1
ATOM 3027 O O . ALA B 1 122 ? 12.5 6.332 2.445 1 83.31 122 ALA B O 1
ATOM 3028 N N . ARG B 1 123 ? 13.562 6.898 0.579 1 84.06 123 ARG B N 1
ATOM 3029 C CA . ARG B 1 123 ? 14.898 6.66 1.109 1 84.06 123 ARG B CA 1
ATOM 3030 C C . ARG B 1 123 ? 15.188 7.562 2.305 1 84.06 123 ARG B C 1
ATOM 3032 O O . ARG B 1 123 ? 15.734 7.109 3.312 1 84.06 123 ARG B O 1
ATOM 3039 N N . ARG B 1 124 ? 14.789 8.727 2.164 1 84.06 124 ARG B N 1
ATOM 3040 C CA . ARG B 1 124 ? 15.047 9.703 3.213 1 84.06 124 ARG B CA 1
ATOM 3041 C C . ARG B 1 124 ? 14.242 9.383 4.473 1 84.06 124 ARG B C 1
ATOM 3043 O O . ARG B 1 124 ? 14.758 9.484 5.586 1 84.06 124 ARG B O 1
ATOM 3050 N N . TYR B 1 125 ? 13.07 8.992 4.305 1 89.38 125 TYR B N 1
ATOM 3051 C CA . TYR B 1 125 ? 12.234 8.664 5.449 1 89.38 125 TYR B CA 1
ATOM 3052 C C . TYR B 1 125 ? 12.734 7.406 6.148 1 89.38 125 TYR B C 1
ATOM 3054 O O . TYR B 1 125 ? 12.719 7.324 7.379 1 89.38 125 TYR B O 1
ATOM 3062 N N . ARG B 1 126 ? 13.219 6.488 5.355 1 90.69 126 ARG B N 1
ATOM 3063 C CA . ARG B 1 126 ? 13.789 5.281 5.953 1 90.69 126 ARG B CA 1
ATOM 3064 C C . ARG B 1 126 ? 15.023 5.613 6.781 1 90.69 126 ARG B C 1
ATOM 3066 O O . ARG B 1 126 ? 15.188 5.105 7.895 1 90.69 126 ARG B O 1
ATOM 3073 N N . LEU B 1 127 ? 15.836 6.484 6.262 1 85.69 127 LEU B N 1
ATOM 3074 C CA . LEU B 1 127 ? 17.047 6.906 6.961 1 85.69 127 LEU B CA 1
ATOM 3075 C C . LEU B 1 127 ? 16.703 7.641 8.25 1 85.69 127 LEU B C 1
ATOM 3077 O O . LEU B 1 127 ? 17.453 7.598 9.219 1 85.69 127 LEU B O 1
ATOM 3081 N N . ALA B 1 128 ? 15.531 8.266 8.219 1 88.69 128 ALA B N 1
ATOM 3082 C CA . ALA B 1 128 ? 15.078 8.992 9.398 1 88.69 128 ALA B CA 1
ATOM 3083 C C . ALA B 1 128 ? 14.422 8.055 10.406 1 88.69 128 ALA B C 1
ATOM 3085 O O . ALA B 1 128 ? 13.906 8.5 11.43 1 88.69 128 ALA B O 1
ATOM 3086 N N . GLY B 1 129 ? 14.328 6.773 10.086 1 91.75 129 GLY B N 1
ATOM 3087 C CA . GLY B 1 129 ? 13.875 5.777 11.047 1 91.75 129 GLY B CA 1
ATOM 3088 C C . GLY B 1 129 ? 12.43 5.375 10.852 1 91.75 129 GLY B C 1
ATOM 3089 O O . GLY B 1 129 ? 11.875 4.629 11.656 1 91.75 129 GLY B O 1
ATOM 3090 N N . PHE B 1 130 ? 11.836 5.797 9.773 1 94.62 130 PHE B N 1
ATOM 3091 C CA . PHE B 1 130 ? 10.43 5.488 9.555 1 94.62 130 PHE B CA 1
ATOM 3092 C C . PHE B 1 130 ? 10.266 4.109 8.93 1 94.62 130 PHE B C 1
ATOM 3094 O O . PHE B 1 130 ? 11.062 3.707 8.086 1 94.62 130 PHE B O 1
ATOM 3101 N N . THR B 1 131 ? 9.242 3.412 9.375 1 96.19 131 THR B N 1
ATOM 3102 C CA . THR B 1 131 ? 8.703 2.273 8.648 1 96.19 131 THR B CA 1
ATOM 3103 C C . THR B 1 131 ? 7.617 2.725 7.672 1 96.19 131 THR B C 1
ATOM 3105 O O . THR B 1 131 ? 6.664 3.396 8.062 1 96.19 131 THR B O 1
ATOM 3108 N N . LEU B 1 132 ? 7.773 2.365 6.426 1 95.56 132 LEU B N 1
ATOM 3109 C CA . LEU B 1 132 ? 6.84 2.816 5.402 1 95.56 132 LEU B CA 1
ATOM 3110 C C . LEU B 1 132 ? 5.738 1.786 5.18 1 95.56 132 LEU B C 1
ATOM 3112 O O . LEU B 1 132 ? 6.023 0.624 4.879 1 95.56 132 LEU B O 1
ATOM 3116 N N . HIS B 1 133 ? 4.551 2.193 5.348 1 96.94 133 HIS B N 1
ATOM 3117 C CA . HIS B 1 133 ? 3.365 1.404 5.035 1 96.94 133 HIS B CA 1
ATOM 3118 C C . HIS B 1 133 ? 2.725 1.863 3.73 1 96.94 133 HIS B C 1
ATOM 3120 O O . HIS B 1 133 ? 2.27 3.004 3.625 1 96.94 133 HIS B O 1
ATOM 3126 N N . PRO B 1 134 ? 2.758 0.964 2.73 1 96 134 PRO B N 1
ATOM 3127 C CA . PRO B 1 134 ? 1.995 1.351 1.541 1 96 134 PRO B CA 1
ATOM 3128 C C . PRO B 1 134 ? 0.542 1.696 1.858 1 96 134 PRO B C 1
ATOM 3130 O O . PRO B 1 134 ? -0.071 1.066 2.725 1 96 134 PRO B O 1
ATOM 3133 N N . ALA B 1 135 ? 0.027 2.654 1.116 1 96.12 135 ALA B N 1
ATOM 3134 C CA . ALA B 1 135 ? -1.326 3.123 1.401 1 96.12 135 ALA B CA 1
ATOM 3135 C C . ALA B 1 135 ? -2.203 3.057 0.155 1 96.12 135 ALA B C 1
ATOM 3137 O O . ALA B 1 135 ? -1.748 2.635 -0.911 1 96.12 135 ALA B O 1
ATOM 3138 N N . MET B 1 136 ? -3.467 3.281 0.364 1 95.25 136 MET B N 1
ATOM 3139 C CA . MET B 1 136 ? -4.418 3.395 -0.738 1 95.25 136 MET B CA 1
ATOM 3140 C C . MET B 1 136 ? -5.312 4.617 -0.562 1 95.25 136 MET B C 1
ATOM 3142 O O . MET B 1 136 ? -5.32 5.234 0.503 1 95.25 136 MET B O 1
ATOM 3146 N N . ARG B 1 137 ? -5.918 4.977 -1.622 1 96 137 ARG B N 1
ATOM 3147 C CA . ARG B 1 137 ? -6.941 6.016 -1.607 1 96 137 ARG B CA 1
ATOM 3148 C C . ARG B 1 137 ? -8.25 5.504 -2.205 1 96 137 ARG B C 1
ATOM 3150 O O . ARG B 1 137 ? -8.242 4.566 -3.006 1 96 137 ARG B O 1
ATOM 3157 N N . LEU B 1 138 ? -9.336 6.02 -1.764 1 96.69 138 LEU B N 1
ATOM 3158 C CA . LEU B 1 138 ? -10.672 5.797 -2.295 1 96.69 138 LEU B CA 1
ATOM 3159 C C . LEU B 1 138 ? -11.188 7.039 -3.021 1 96.69 138 LEU B C 1
ATOM 3161 O O . LEU B 1 138 ? -11.172 8.141 -2.463 1 96.69 138 LEU B O 1
ATOM 3165 N N . THR B 1 139 ? -11.562 6.871 -4.262 1 96.75 139 THR B N 1
ATOM 3166 C CA . THR B 1 139 ? -12.078 8.008 -5.02 1 96.75 139 THR B CA 1
ATOM 3167 C C . THR B 1 139 ? -13.312 7.602 -5.824 1 96.75 139 THR B C 1
ATOM 3169 O O . THR B 1 139 ? -13.539 6.418 -6.082 1 96.75 139 THR B O 1
ATOM 3172 N N . GLY B 1 140 ? -14.07 8.562 -6.195 1 96.38 140 GLY B N 1
ATOM 3173 C CA . GLY B 1 140 ? -15.195 8.344 -7.098 1 96.38 140 GLY B CA 1
ATOM 3174 C C . GLY B 1 140 ? -16.453 9.078 -6.684 1 96.38 140 GLY B C 1
ATOM 3175 O O . GLY B 1 140 ? -16.438 9.82 -5.699 1 96.38 140 GLY B O 1
ATOM 3176 N N . ARG B 1 141 ? -17.453 8.992 -7.523 1 96.31 141 ARG B N 1
ATOM 3177 C CA . ARG B 1 141 ? -18.766 9.523 -7.168 1 96.31 141 ARG B CA 1
ATOM 3178 C C . ARG B 1 141 ? -19.453 8.664 -6.105 1 96.31 141 ARG B C 1
ATOM 3180 O O . ARG B 1 141 ? -19.422 7.43 -6.191 1 96.31 141 ARG B O 1
ATOM 3187 N N . VAL B 1 142 ? -20.016 9.289 -5.184 1 96.44 142 VAL B N 1
ATOM 3188 C CA . VAL B 1 142 ? -20.672 8.555 -4.105 1 96.44 142 VAL B CA 1
ATOM 3189 C C . VAL B 1 142 ? -22.031 8.047 -4.578 1 96.44 142 VAL B C 1
ATOM 3191 O O . VAL B 1 142 ? -22.859 8.828 -5.055 1 96.44 142 VAL B O 1
ATOM 3194 N N . ASP B 1 143 ? -22.234 6.809 -4.504 1 93.94 143 ASP B N 1
ATOM 3195 C CA . ASP B 1 143 ? -23.547 6.219 -4.68 1 93.94 143 ASP B CA 1
ATOM 3196 C C . ASP B 1 143 ? -24.359 6.301 -3.391 1 93.94 143 ASP B C 1
ATOM 3198 O O . ASP B 1 143 ? -24.234 5.445 -2.514 1 93.94 143 ASP B O 1
ATOM 3202 N N . ARG B 1 144 ? -25.25 7.172 -3.277 1 90.12 144 ARG B N 1
ATOM 3203 C CA . ARG B 1 144 ? -25.969 7.477 -2.043 1 90.12 144 ARG B CA 1
ATOM 3204 C C . ARG B 1 144 ? -26.938 6.363 -1.687 1 90.12 144 ARG B C 1
ATOM 3206 O O . ARG B 1 144 ? -27.359 6.242 -0.532 1 90.12 144 ARG B O 1
ATOM 3213 N N . GLU B 1 145 ? -27.297 5.598 -2.668 1 89.06 145 GLU B N 1
ATOM 3214 C CA . GLU B 1 145 ? -28.188 4.473 -2.4 1 89.06 145 GLU B CA 1
ATOM 3215 C C . GLU B 1 145 ? -27.5 3.42 -1.533 1 89.06 145 GLU B C 1
ATOM 3217 O O . GLU B 1 145 ? -28.156 2.635 -0.857 1 89.06 145 GLU B O 1
ATOM 3222 N N . GLY B 1 146 ? -26.219 3.453 -1.614 1 85.44 146 GLY B N 1
ATOM 3223 C CA . GLY B 1 146 ? -25.469 2.492 -0.833 1 85.44 146 GLY B CA 1
ATOM 3224 C C . GLY B 1 146 ? -25.312 2.887 0.624 1 85.44 146 GLY B C 1
ATOM 3225 O O . GLY B 1 146 ? -24.922 2.072 1.458 1 85.44 146 GLY B O 1
ATOM 3226 N N . LEU B 1 147 ? -25.547 4.148 0.851 1 84.31 147 LEU B N 1
ATOM 3227 C CA . LEU B 1 147 ? -25.453 4.609 2.23 1 84.31 147 LEU B CA 1
ATOM 3228 C C . LEU B 1 147 ? -26.578 4.012 3.082 1 84.31 147 LEU B C 1
ATOM 3230 O O . LEU B 1 147 ? -27.75 4.375 2.924 1 84.31 147 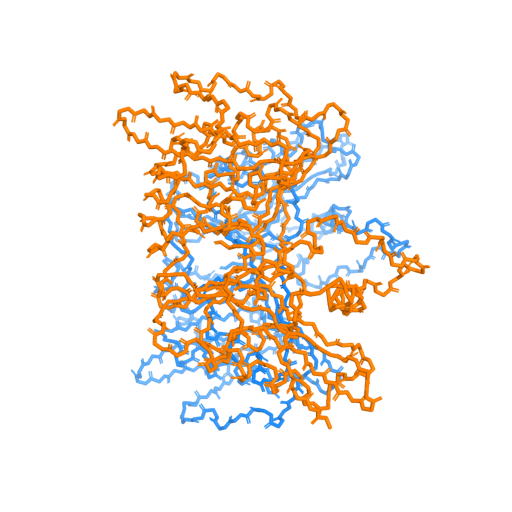LEU B O 1
ATOM 3234 N N . ILE B 1 148 ? -26.281 2.928 3.705 1 75.88 148 ILE B N 1
ATOM 3235 C CA . ILE B 1 148 ? -27.234 2.211 4.535 1 75.88 148 ILE B CA 1
ATOM 3236 C C . ILE B 1 148 ? -27.484 2.992 5.824 1 75.88 148 ILE B C 1
ATOM 3238 O O . ILE B 1 148 ? -26.781 3.957 6.121 1 75.88 148 ILE B O 1
ATOM 3242 N N . ASP B 1 149 ? -28.422 2.566 6.543 1 75.69 149 ASP B N 1
ATOM 3243 C CA . ASP B 1 149 ? -28.734 3.158 7.84 1 75.69 149 ASP B CA 1
ATOM 3244 C C . ASP B 1 149 ? -27.5 3.211 8.734 1 75.69 149 ASP B C 1
ATOM 3246 O O . ASP B 1 149 ? -26.938 2.172 9.086 1 75.69 149 ASP B O 1
ATOM 3250 N N . PRO B 1 150 ? -27.031 4.527 8.93 1 71.94 150 PRO B N 1
ATOM 3251 C CA . PRO B 1 150 ? -25.766 4.672 9.656 1 71.94 150 PRO B CA 1
ATOM 3252 C C . PRO B 1 150 ? -25.875 4.23 11.117 1 71.94 150 PRO B C 1
ATOM 3254 O O . PRO B 1 150 ? -24.859 4.043 11.781 1 71.94 150 PRO B O 1
ATOM 3257 N N . GLY B 1 151 ? -27.062 3.945 11.508 1 76.44 151 GLY B N 1
ATOM 3258 C CA . GLY B 1 151 ? -27.219 3.543 12.898 1 76.44 151 GLY B CA 1
ATOM 3259 C C . GLY B 1 151 ? -27.578 4.695 13.812 1 76.44 151 GLY B C 1
ATOM 3260 O O . GLY B 1 151 ? -28 5.754 13.3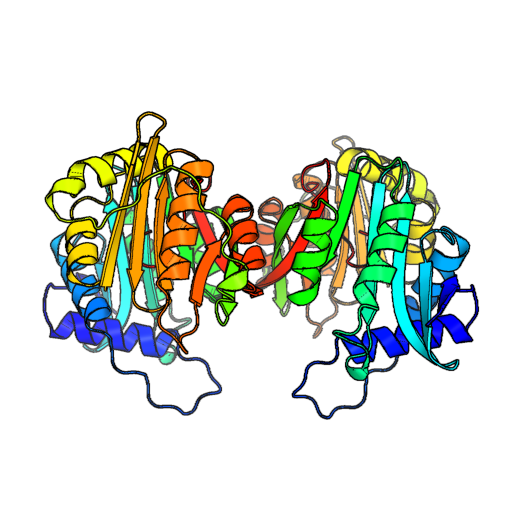52 1 76.44 151 GLY B O 1
ATOM 3261 N N . ASP B 1 152 ? -27.422 4.504 15.102 1 85.69 152 ASP B N 1
ATOM 3262 C CA . ASP B 1 152 ? -28.031 5.379 16.094 1 85.69 152 ASP B CA 1
ATOM 3263 C C . ASP B 1 152 ? -27 6.34 16.688 1 85.69 152 ASP B C 1
ATOM 3265 O O . ASP B 1 152 ? -27.344 7.16 17.547 1 85.69 152 ASP B O 1
ATOM 3269 N N . ILE B 1 153 ? -25.875 6.277 16.234 1 93.44 153 ILE B N 1
ATOM 3270 C CA . ILE B 1 153 ? -24.875 7.184 16.781 1 93.44 153 ILE B CA 1
ATOM 3271 C C . ILE B 1 153 ? -25.047 8.578 16.188 1 93.44 153 ILE B C 1
ATOM 3273 O O . ILE B 1 153 ? -24.844 8.773 14.992 1 93.44 153 ILE B O 1
ATOM 3277 N N . PRO B 1 154 ? -25.375 9.539 17 1 95.06 154 PRO B N 1
ATOM 3278 C CA . PRO B 1 154 ? -25.578 10.883 16.453 1 95.06 154 PRO B CA 1
ATOM 3279 C C . PRO B 1 154 ? -24.266 11.539 16.016 1 95.06 154 PRO B C 1
ATOM 3281 O O . PRO B 1 154 ? -23.234 11.359 16.672 1 95.06 154 PRO B O 1
ATOM 3284 N N . VAL B 1 155 ? -24.297 12.188 14.914 1 97.31 155 VAL B N 1
ATOM 3285 C CA . VAL B 1 155 ? -23.203 13 14.406 1 97.31 155 VAL B CA 1
ATOM 3286 C C . VAL B 1 155 ? -23.656 14.445 14.25 1 97.31 155 VAL B C 1
ATOM 3288 O O . VAL B 1 155 ? -24.719 14.719 13.695 1 97.31 155 VAL B O 1
ATOM 3291 N N . HIS B 1 156 ? -22.922 15.359 14.781 1 96.75 156 HIS B N 1
ATOM 3292 C CA . HIS B 1 156 ? -23.281 16.766 14.672 1 96.75 156 HIS B CA 1
ATOM 3293 C C . HIS B 1 156 ? -22.109 17.594 14.188 1 96.75 156 HIS B C 1
ATOM 3295 O O . HIS B 1 156 ? -20.969 17.109 14.156 1 96.75 156 HIS B O 1
ATOM 3301 N N . ARG B 1 157 ? -22.438 18.812 13.812 1 98.06 157 ARG B N 1
ATOM 3302 C CA . ARG B 1 157 ? -21.391 19.75 13.422 1 98.06 157 ARG B CA 1
ATOM 3303 C C . ARG B 1 157 ? -20.578 20.219 14.633 1 98.06 157 ARG B C 1
ATOM 3305 O O . ARG B 1 157 ? -21.156 20.578 15.664 1 98.06 157 ARG B O 1
ATOM 3312 N N . GLY B 1 158 ? -19.312 20.156 14.469 1 98.44 158 GLY B N 1
ATOM 3313 C CA . GLY B 1 158 ? -18.422 20.562 15.539 1 98.44 158 GLY B CA 1
ATOM 3314 C C . GLY B 1 158 ? -17.938 22 15.406 1 98.44 158 GLY B C 1
ATOM 3315 O O . GLY B 1 158 ? -18.172 22.641 14.375 1 98.44 158 GLY B O 1
ATOM 3316 N N . ASN B 1 159 ? -17.391 22.5 16.469 1 98.06 159 ASN B N 1
ATOM 3317 C CA . ASN B 1 159 ? -16.781 23.828 16.531 1 98.06 159 ASN B CA 1
ATOM 3318 C C . ASN B 1 159 ? -15.672 23.891 17.562 1 98.06 159 ASN B C 1
ATOM 3320 O O . ASN B 1 159 ? -15.172 22.859 18 1 98.06 159 ASN B O 1
ATOM 3324 N N . ALA B 1 160 ? -15.297 25.109 17.859 1 98.06 160 ALA B N 1
ATOM 3325 C CA . ALA B 1 160 ? -14.125 25.312 18.703 1 98.06 160 ALA B CA 1
ATOM 3326 C C . ALA B 1 160 ? -14.359 24.766 20.109 1 98.06 160 ALA B C 1
ATOM 3328 O O . ALA B 1 160 ? -13.406 24.5 20.844 1 98.06 160 ALA B O 1
ATOM 3329 N N . THR B 1 161 ? -15.523 24.625 20.578 1 98.19 161 THR B N 1
ATOM 3330 C CA . THR B 1 161 ? -15.812 24.109 21.906 1 98.19 161 THR B CA 1
ATOM 3331 C C . THR B 1 161 ? -15.469 22.625 22.016 1 98.19 161 THR B C 1
ATOM 3333 O O . THR B 1 161 ? -15.406 22.062 23.109 1 98.19 161 THR B O 1
ATOM 3336 N N . HIS B 1 162 ? -15.172 21.984 20.875 1 98.5 162 HIS B N 1
ATOM 3337 C CA . HIS B 1 162 ? -14.922 20.547 20.859 1 98.5 162 HIS B CA 1
ATOM 3338 C C . HIS B 1 162 ? -13.43 20.25 20.859 1 98.5 162 HIS B C 1
ATOM 3340 O O . HIS B 1 162 ? -13.023 19.078 20.828 1 98.5 162 HIS B O 1
ATOM 3346 N N . LEU B 1 163 ? -12.625 21.25 20.875 1 98.44 163 LEU B N 1
ATOM 3347 C CA . LEU B 1 163 ? -11.195 21.078 20.656 1 98.44 163 LEU B CA 1
ATOM 3348 C C . LEU B 1 163 ? -10.586 20.156 21.703 1 98.44 163 LEU B C 1
ATOM 3350 O O . LEU B 1 163 ? -9.695 19.359 21.391 1 98.44 163 LEU B O 1
ATOM 3354 N N . HIS B 1 164 ? -11.031 20.219 22.938 1 98.31 164 HIS B N 1
ATOM 3355 C CA . HIS B 1 164 ? -10.516 19.344 23.969 1 98.31 164 HIS B CA 1
ATOM 3356 C C . HIS B 1 164 ? -10.875 17.891 23.688 1 98.31 164 HIS B C 1
ATOM 3358 O O . HIS B 1 164 ? -10.07 16.984 23.938 1 98.31 164 HIS B O 1
ATOM 3364 N N . LEU B 1 165 ? -12.039 17.688 23.25 1 98.44 165 LEU B N 1
ATOM 3365 C CA . LEU B 1 165 ? -12.477 16.344 22.891 1 98.44 165 LEU B CA 1
ATOM 3366 C C . LEU B 1 165 ? -11.633 15.797 21.75 1 98.44 165 LEU B C 1
ATOM 3368 O O . LEU B 1 165 ? -11.195 14.641 21.781 1 98.44 165 LEU B O 1
ATOM 3372 N N . LEU B 1 166 ? -11.422 16.609 20.75 1 98.88 166 LEU B N 1
ATOM 3373 C CA . LEU B 1 166 ? -10.609 16.203 19.609 1 98.88 166 LEU B CA 1
ATOM 3374 C C . LEU B 1 166 ? -9.211 15.781 20.062 1 98.88 166 LEU B C 1
ATOM 3376 O O . LEU B 1 166 ? -8.719 14.719 19.672 1 98.88 166 LEU B O 1
ATOM 3380 N N . ASP B 1 167 ? -8.633 16.531 20.891 1 98.81 167 ASP B N 1
ATOM 3381 C CA . ASP B 1 167 ? -7.285 16.266 21.375 1 98.81 167 ASP B CA 1
ATOM 3382 C C . ASP B 1 167 ? -7.25 14.984 22.219 1 98.81 167 ASP B C 1
ATOM 3384 O O . ASP B 1 167 ? -6.273 14.234 22.172 1 98.81 167 ASP B O 1
ATOM 3388 N N . SER B 1 168 ? -8.273 14.789 22.953 1 98.69 168 SER B N 1
ATOM 3389 C CA . SER B 1 168 ? -8.359 13.562 23.734 1 98.69 168 SER B CA 1
ATOM 3390 C C . SER B 1 168 ? -8.391 12.336 22.844 1 98.69 168 SER B C 1
ATOM 3392 O O . SER B 1 168 ? -7.719 11.344 23.109 1 98.69 168 SER B O 1
ATOM 3394 N N . VAL B 1 169 ? -9.156 12.398 21.766 1 98.81 169 VAL B N 1
ATOM 3395 C CA . VAL B 1 169 ? -9.219 11.312 20.797 1 98.81 169 VAL B CA 1
ATOM 3396 C C . VAL B 1 169 ? -7.852 11.102 20.156 1 98.81 169 VAL B C 1
ATOM 3398 O O . VAL B 1 169 ? -7.387 9.969 20.031 1 98.81 169 VAL B O 1
ATOM 3401 N N . ASP B 1 170 ? -7.23 12.211 19.812 1 98.69 170 ASP B N 1
ATOM 3402 C CA . ASP B 1 170 ? -5.902 12.156 19.203 1 98.69 170 ASP B CA 1
ATOM 3403 C C . ASP B 1 170 ? -4.91 11.445 20.125 1 98.69 170 ASP B C 1
ATOM 3405 O O . ASP B 1 170 ? -4.184 10.555 19.688 1 98.69 170 ASP B O 1
ATOM 3409 N N . ARG B 1 171 ? -4.84 11.859 21.391 1 98.56 171 ARG B N 1
ATOM 3410 C CA . ARG B 1 171 ? -3.895 11.289 22.359 1 98.56 171 ARG B CA 1
ATOM 3411 C C . ARG B 1 171 ? -4.109 9.789 22.516 1 98.56 171 ARG B C 1
ATOM 3413 O O . ARG B 1 171 ? -3.15 9.031 22.656 1 98.56 171 ARG B O 1
ATOM 3420 N N . ARG B 1 172 ? -5.301 9.422 22.453 1 97.88 172 ARG B N 1
ATOM 3421 C CA . ARG B 1 172 ? -5.613 8 22.578 1 97.88 172 ARG B CA 1
ATOM 3422 C C . ARG B 1 172 ? -5.109 7.219 21.375 1 97.88 172 ARG B C 1
ATOM 3424 O O . ARG B 1 172 ? -4.633 6.09 21.516 1 97.88 172 ARG B O 1
ATOM 3431 N N . LEU B 1 173 ? -5.172 7.781 20.203 1 97.81 173 LEU B N 1
ATOM 3432 C CA . LEU B 1 173 ? -4.914 7.039 18.969 1 97.81 173 LEU B CA 1
ATOM 3433 C C . LEU B 1 173 ? -3.445 7.148 18.562 1 97.81 173 LEU B C 1
ATOM 3435 O O . LEU B 1 173 ? -2.83 6.156 18.172 1 97.81 173 LEU B O 1
ATOM 3439 N N . ARG B 1 174 ? -2.912 8.344 18.641 1 96.81 174 ARG B N 1
ATOM 3440 C CA . ARG B 1 174 ? -1.576 8.523 18.078 1 96.81 174 ARG B CA 1
ATOM 3441 C C . ARG B 1 174 ? -0.603 9.039 19.125 1 96.81 174 ARG B C 1
ATOM 3443 O O . ARG B 1 174 ? 0.523 9.422 18.812 1 96.81 174 ARG B O 1
ATOM 3450 N N . GLY B 1 175 ? -1.079 9.148 20.391 1 96.94 175 GLY B N 1
ATOM 3451 C CA . GLY B 1 175 ? -0.213 9.492 21.5 1 96.94 175 GLY B CA 1
ATOM 3452 C C . GLY B 1 175 ? 0.072 10.977 21.609 1 96.94 175 GLY B C 1
ATOM 3453 O O . GLY B 1 175 ? 0.886 11.398 22.438 1 96.94 175 GLY B O 1
ATOM 3454 N N . SER B 1 176 ? -0.61 11.766 20.781 1 98.06 176 SER B N 1
ATOM 3455 C CA . SER B 1 176 ? -0.326 13.195 20.719 1 98.06 176 SER B CA 1
ATOM 3456 C C . SER B 1 176 ? -1.54 13.977 20.234 1 98.06 176 SER B C 1
ATOM 3458 O O . SER B 1 176 ? -2.211 13.57 19.281 1 98.06 176 SER B O 1
ATOM 3460 N N . ALA B 1 177 ? -1.725 15.109 20.828 1 98.5 177 ALA B N 1
ATOM 3461 C CA . ALA B 1 177 ? -2.775 16.016 20.375 1 98.5 177 ALA B CA 1
ATOM 3462 C C . ALA B 1 177 ? -2.336 16.781 19.141 1 98.5 177 ALA B C 1
ATOM 3464 O O . ALA B 1 177 ? -1.14 16.969 18.906 1 98.5 177 ALA B O 1
ATOM 3465 N N . HIS B 1 178 ? -3.322 17.219 18.328 1 98.56 178 HIS B N 1
ATOM 3466 C CA . HIS B 1 178 ? -3.02 18.156 17.25 1 98.56 178 HIS B CA 1
ATOM 3467 C C . HIS B 1 178 ? -2.834 19.562 17.797 1 98.56 178 HIS B C 1
ATOM 3469 O O . HIS B 1 178 ? -2.113 20.375 17.203 1 98.56 178 HIS B O 1
ATOM 3475 N N . GLY B 1 179 ? -3.557 19.859 18.922 1 97.88 179 GLY B N 1
ATOM 3476 C CA . GLY B 1 179 ? -3.395 21.156 19.531 1 97.88 179 GLY B CA 1
ATOM 3477 C C . GLY B 1 179 ? -3.766 22.312 18.609 1 97.88 179 GLY B C 1
ATOM 3478 O O . GLY B 1 179 ? -4.883 22.359 18.094 1 97.88 179 GLY B O 1
ATOM 3479 N N . PRO B 1 180 ? -2.84 23.25 18.359 1 97.44 180 PRO B N 1
ATOM 3480 C CA . PRO B 1 180 ? -3.141 24.438 17.562 1 97.44 180 PRO B CA 1
ATOM 3481 C C . PRO B 1 180 ? -3.504 24.094 16.125 1 97.44 180 PRO B C 1
ATOM 3483 O O . PRO B 1 180 ? -4.098 24.922 15.422 1 97.44 180 PRO B O 1
ATOM 3486 N N . ASP B 1 181 ? -3.111 22.953 15.641 1 98.31 181 ASP B N 1
ATOM 3487 C CA . ASP B 1 181 ? -3.434 22.578 14.266 1 98.31 181 ASP B CA 1
ATOM 3488 C C . ASP B 1 181 ? -4.941 22.438 14.078 1 98.31 181 ASP B C 1
ATOM 3490 O O . ASP B 1 181 ? -5.461 22.688 12.984 1 98.31 181 ASP B O 1
ATOM 3494 N N . HIS B 1 182 ? -5.676 21.969 15.117 1 98.56 182 HIS B N 1
ATOM 3495 C CA . HIS B 1 182 ? -7.133 21.891 15.039 1 98.56 182 HIS B CA 1
ATOM 3496 C C . HIS B 1 182 ? -7.75 23.25 14.742 1 98.56 182 HIS B C 1
ATOM 3498 O O . HIS B 1 182 ? -8.711 23.344 13.984 1 98.56 182 HIS B O 1
ATOM 3504 N N . GLU B 1 183 ? -7.176 24.266 15.375 1 97.25 183 GLU B N 1
ATOM 3505 C CA . GLU B 1 183 ? -7.711 25.609 15.156 1 97.25 183 GLU B CA 1
ATOM 3506 C C . GLU B 1 183 ? -7.574 26.016 13.695 1 97.25 183 GLU B C 1
ATOM 3508 O O . GLU B 1 183 ? -8.508 26.578 13.117 1 97.25 183 GLU B O 1
ATOM 3513 N N . LEU B 1 184 ? -6.434 25.75 13.172 1 97.56 184 LEU B N 1
ATOM 3514 C CA . LEU B 1 184 ? -6.215 26.078 11.766 1 97.56 184 LEU B CA 1
ATOM 3515 C C . LEU B 1 184 ? -7.152 25.281 10.875 1 97.56 184 LEU B C 1
ATOM 3517 O O . LEU B 1 184 ? -7.777 25.828 9.969 1 97.56 184 LEU B O 1
ATOM 3521 N N . MET B 1 185 ? -7.23 23.969 11.102 1 97.81 185 MET B N 1
ATOM 3522 C CA . MET B 1 185 ? -8.078 23.094 10.281 1 97.81 185 MET B CA 1
ATOM 3523 C C . MET B 1 185 ? -9.539 23.516 10.383 1 97.81 185 MET B C 1
ATOM 3525 O O . MET B 1 185 ? -10.242 23.562 9.367 1 97.81 185 MET B O 1
ATOM 3529 N N . LEU B 1 186 ? -9.945 23.828 11.562 1 97.56 186 LEU B N 1
ATOM 3530 C CA . LEU B 1 186 ? -11.32 24.281 11.781 1 97.56 186 LEU B CA 1
ATOM 3531 C C . LEU B 1 186 ? -11.617 25.547 10.977 1 97.56 186 LEU B C 1
ATOM 3533 O O . LEU B 1 186 ? -12.719 25.703 10.453 1 97.56 186 LEU B O 1
ATOM 3537 N N . GLY B 1 187 ? -10.633 26.391 10.836 1 96.44 187 GLY B N 1
ATOM 3538 C CA . GLY B 1 187 ? -10.805 27.656 10.148 1 96.44 187 GLY B CA 1
ATOM 3539 C C . GLY B 1 187 ? -10.75 27.531 8.641 1 96.44 187 GLY B C 1
ATOM 3540 O O . GLY B 1 187 ? -11.141 28.438 7.914 1 96.44 187 GLY B O 1
ATOM 3541 N N . HIS B 1 188 ? -10.305 26.406 8.172 1 96.69 188 HIS B N 1
ATOM 3542 C CA . HIS B 1 188 ? -10.039 26.359 6.742 1 96.69 188 HIS B CA 1
ATOM 3543 C C . HIS B 1 188 ? -10.844 25.25 6.07 1 96.69 188 HIS B C 1
ATOM 3545 O O . HIS B 1 188 ? -11.148 25.328 4.875 1 96.69 188 HIS B O 1
ATOM 3551 N N . PHE B 1 189 ? -11.148 24.188 6.766 1 97.06 189 PHE B N 1
ATOM 3552 C CA . PHE B 1 189 ? -11.938 23.109 6.156 1 97.06 189 PHE B CA 1
ATOM 3553 C C . PHE B 1 189 ? -13.43 23.422 6.258 1 97.06 189 PHE B C 1
ATOM 3555 O O . PHE B 1 189 ? -13.859 24.156 7.141 1 97.06 189 PHE B O 1
ATOM 3562 N N . GLU B 1 190 ? -14.188 22.844 5.375 1 97.12 190 GLU B N 1
ATOM 3563 C CA . GLU B 1 190 ? -15.609 23.141 5.223 1 97.12 190 GLU B CA 1
ATOM 3564 C C . GLU B 1 190 ? -16.391 22.766 6.473 1 97.12 190 GLU B C 1
ATOM 3566 O O . GLU B 1 190 ? -17.281 23.516 6.906 1 97.12 190 GLU B O 1
ATOM 3571 N N . GLU B 1 191 ? -16.062 21.562 7.004 1 97.75 191 GLU B N 1
ATOM 3572 C CA . GLU B 1 191 ? -16.906 21.094 8.109 1 97.75 191 GLU B CA 1
ATOM 3573 C C . GLU B 1 191 ? -16.125 20.172 9.031 1 97.75 191 GLU B C 1
ATOM 3575 O O . GLU B 1 191 ? -15.281 19.391 8.578 1 97.75 191 GLU B O 1
ATOM 3580 N N . LEU B 1 192 ? -16.406 20.344 10.305 1 98.81 192 LEU B N 1
ATOM 3581 C CA . LEU B 1 192 ? -16.031 19.391 11.336 1 98.81 192 LEU B CA 1
ATOM 3582 C C . LEU B 1 192 ? -17.25 18.609 11.82 1 98.81 192 LEU B C 1
ATOM 3584 O O . LEU B 1 192 ? -18.25 19.188 12.219 1 98.81 192 LEU B O 1
ATOM 3588 N N . LEU B 1 193 ? -17.156 17.297 11.664 1 98.75 193 LEU B N 1
ATOM 3589 C CA . LEU B 1 193 ? -18.188 16.406 12.211 1 98.75 193 LEU B CA 1
ATOM 3590 C C . LEU B 1 193 ? -17.703 15.758 13.5 1 98.75 193 LEU B C 1
ATOM 3592 O O . LEU B 1 193 ? -16.547 15.367 13.609 1 98.75 193 LEU B O 1
ATOM 3596 N N . VAL B 1 194 ? -18.609 15.68 14.484 1 98.81 194 VAL B N 1
ATOM 3597 C CA . VAL B 1 194 ? -18.25 15.133 15.781 1 98.81 194 VAL B CA 1
ATOM 3598 C C . VAL B 1 194 ? -19.281 14.094 16.219 1 98.81 194 VAL B C 1
ATOM 3600 O O . VAL B 1 194 ? -20.484 14.305 16.062 1 98.81 194 VAL B O 1
ATOM 3603 N N . ALA B 1 195 ? -18.844 13.023 16.625 1 98.19 195 ALA B N 1
ATOM 3604 C CA . ALA B 1 195 ? -19.625 12.016 17.344 1 98.19 195 ALA B CA 1
ATOM 3605 C C . ALA B 1 195 ? -19.125 11.836 18.766 1 98.19 195 ALA B C 1
ATOM 3607 O O . ALA B 1 195 ? -17.938 11.609 19 1 98.19 195 ALA B O 1
ATOM 3608 N N . ASP B 1 196 ? -19.969 12.039 19.688 1 96.25 196 ASP B N 1
ATOM 3609 C CA . ASP B 1 196 ? -19.672 11.867 21.109 1 96.25 196 ASP B CA 1
ATOM 3610 C C . ASP B 1 196 ? -20.766 11.055 21.812 1 96.25 196 ASP B C 1
ATOM 3612 O O . ASP B 1 196 ? -21.797 11.602 22.188 1 96.25 196 ASP B O 1
ATOM 3616 N N . ALA B 1 197 ? -20.5 9.797 21.938 1 92.31 197 ALA B N 1
ATOM 3617 C CA . ALA B 1 197 ? -21.453 8.859 22.516 1 92.31 197 ALA B CA 1
ATOM 3618 C C . ALA B 1 197 ? -20.859 8.172 23.75 1 92.31 197 ALA B C 1
ATOM 3620 O O . ALA B 1 197 ? -19.672 8.312 24.031 1 92.31 197 ALA B O 1
ATOM 3621 N N . LEU B 1 198 ? -21.703 7.484 24.516 1 89.62 198 LEU B N 1
ATOM 3622 C CA . LEU B 1 198 ? -21.281 6.773 25.703 1 89.62 198 LEU B CA 1
ATOM 3623 C C . LEU B 1 198 ? -20.203 5.742 25.375 1 89.62 198 LEU B C 1
ATOM 3625 O O . LEU B 1 198 ? -19.25 5.555 26.141 1 89.62 198 LEU B O 1
ATOM 3629 N N . ALA B 1 199 ? -20.344 5.176 24.25 1 89.12 199 ALA B N 1
ATOM 3630 C CA . ALA B 1 199 ? -19.453 4.078 23.875 1 89.12 199 ALA B CA 1
ATOM 3631 C C . ALA B 1 199 ? -18.156 4.602 23.281 1 89.12 199 ALA B C 1
ATOM 3633 O O . ALA B 1 199 ? -17.219 3.832 23.047 1 89.12 199 ALA B O 1
ATOM 3634 N N . GLY B 1 200 ? -18.016 5.918 23.016 1 95.75 200 GLY B N 1
ATOM 3635 C CA . GLY B 1 200 ? -16.797 6.461 22.453 1 95.75 200 GLY B CA 1
ATOM 3636 C C . GLY B 1 200 ? -17 7.773 21.719 1 95.75 200 GLY B C 1
ATOM 3637 O O . GLY B 1 200 ? -18.109 8.32 21.719 1 95.75 200 GLY B O 1
ATOM 3638 N N . SER B 1 201 ? -15.93 8.344 21.25 1 98.44 201 SER B N 1
ATOM 3639 C CA . SER B 1 201 ? -15.953 9.625 20.562 1 98.44 201 SER B CA 1
ATOM 3640 C C . SER B 1 201 ? -15.094 9.602 19.312 1 98.44 201 SER B C 1
ATOM 3642 O O . SER B 1 201 ? -14.242 8.727 19.156 1 98.44 201 SER B O 1
ATOM 3644 N N . GLY B 1 202 ? -15.422 10.5 18.391 1 98.75 202 GLY B N 1
ATOM 3645 C CA . GLY B 1 202 ? -14.641 10.688 17.172 1 98.75 202 GLY B CA 1
ATOM 3646 C C . GLY B 1 202 ? -14.969 11.969 16.438 1 98.75 202 GLY B C 1
ATOM 3647 O O . GLY B 1 202 ? -15.883 12.695 16.828 1 98.75 202 GLY B O 1
ATOM 3648 N N . TYR B 1 203 ? -14.164 12.219 15.453 1 98.94 203 TYR B N 1
ATOM 3649 C CA . TYR B 1 203 ? -14.391 13.414 14.656 1 98.94 203 TYR B CA 1
ATOM 3650 C C . TYR B 1 203 ? -13.898 13.211 13.227 1 98.94 203 TYR B C 1
ATOM 3652 O O . TYR B 1 203 ? -13.156 12.266 12.945 1 98.94 203 TYR B O 1
ATOM 3660 N N . CYS B 1 204 ? -14.328 14.055 12.344 1 98.88 204 CYS B N 1
ATOM 3661 C CA . CYS B 1 204 ? -13.938 14.031 10.938 1 98.88 204 CYS B CA 1
ATOM 3662 C C . CYS B 1 204 ? -13.938 15.438 10.352 1 98.88 204 CYS B C 1
ATOM 3664 O O . CYS B 1 204 ? -14.938 16.156 10.438 1 98.88 204 CYS B O 1
ATOM 3666 N N . TYR B 1 205 ? -12.797 15.883 9.812 1 98.88 205 TYR B N 1
ATOM 3667 C CA . TYR B 1 205 ? -12.742 17.078 8.984 1 98.88 205 TYR B CA 1
ATOM 3668 C C . TYR B 1 205 ? -13.008 16.734 7.52 1 98.88 205 TYR B C 1
ATOM 3670 O O . TYR B 1 205 ? -12.43 15.789 6.984 1 98.88 205 TYR B O 1
ATOM 3678 N N . ARG B 1 206 ? -13.836 17.469 6.914 1 98 206 ARG B N 1
ATOM 3679 C CA . ARG B 1 206 ? -14.07 17.281 5.484 1 98 206 ARG B CA 1
ATOM 3680 C C . ARG B 1 206 ? -14.023 18.625 4.75 1 98 206 ARG B C 1
ATOM 3682 O O . ARG B 1 206 ? -14.336 19.672 5.328 1 98 206 ARG B O 1
ATOM 3689 N N . ASP B 1 207 ? -13.703 18.641 3.529 1 96.44 207 ASP B N 1
ATOM 3690 C CA . ASP B 1 207 ? -13.633 19.781 2.625 1 96.44 207 ASP B CA 1
ATOM 3691 C C . ASP B 1 207 ? -14.055 19.391 1.21 1 96.44 207 ASP B C 1
ATOM 3693 O O . ASP B 1 207 ? -13.289 18.734 0.494 1 96.44 207 ASP B O 1
ATOM 3697 N N . GLY B 1 208 ? -15.25 19.906 0.838 1 94.88 208 GLY B N 1
ATOM 3698 C CA . GLY B 1 208 ? -15.812 19.422 -0.411 1 94.88 208 GLY B CA 1
ATOM 3699 C C . GLY B 1 208 ? -16.047 17.922 -0.419 1 94.88 208 GLY B C 1
ATOM 3700 O O . GLY B 1 208 ? -16.734 17.391 0.456 1 94.88 208 GLY B O 1
ATOM 3701 N N . GLY B 1 209 ? -15.414 17.297 -1.273 1 96.5 209 GLY B N 1
ATOM 3702 C CA . GLY B 1 209 ? -15.555 15.852 -1.385 1 96.5 209 GLY B CA 1
ATOM 3703 C C . GLY B 1 209 ? -14.484 15.078 -0.64 1 96.5 209 GLY B C 1
ATOM 3704 O O . GLY B 1 209 ? -14.508 13.852 -0.593 1 96.5 209 GLY B O 1
ATOM 3705 N N . ALA B 1 210 ? -13.656 15.781 -0 1 97.44 210 ALA B N 1
ATOM 3706 C CA . ALA B 1 210 ? -12.477 15.125 0.566 1 97.44 210 ALA B CA 1
ATOM 3707 C C . ALA B 1 210 ? -12.625 14.953 2.074 1 97.44 210 ALA B C 1
ATOM 3709 O O . ALA B 1 210 ? -13.016 15.883 2.779 1 97.44 210 ALA B O 1
ATOM 3710 N N . VAL B 1 211 ? -12.398 13.781 2.543 1 98.38 211 VAL B N 1
ATOM 3711 C CA . VAL B 1 211 ? -12.141 13.555 3.961 1 98.38 211 VAL B CA 1
ATOM 3712 C C . VAL B 1 211 ? -10.703 13.961 4.293 1 98.38 211 VAL B C 1
ATOM 3714 O O . VAL B 1 211 ? -9.75 13.406 3.746 1 98.38 211 VAL B O 1
ATOM 3717 N N . ARG B 1 212 ? -10.562 14.891 5.191 1 98.25 212 ARG B N 1
ATOM 3718 C CA . ARG B 1 212 ? -9.266 15.516 5.391 1 98.25 212 ARG B CA 1
ATOM 3719 C C . ARG B 1 212 ? -8.562 14.953 6.621 1 98.25 212 ARG B C 1
ATOM 3721 O O . ARG B 1 212 ? -7.332 14.945 6.695 1 98.25 212 ARG B O 1
ATOM 3728 N N . LEU B 1 213 ? -9.273 14.477 7.566 1 98.81 213 LEU B N 1
ATOM 3729 C CA . LEU B 1 213 ? -8.789 13.883 8.805 1 98.81 213 LEU B CA 1
ATOM 3730 C C . LEU B 1 213 ? -9.93 13.203 9.562 1 98.81 213 LEU B C 1
ATOM 3732 O O . LEU B 1 213 ? -11.016 13.773 9.703 1 98.81 213 LEU B O 1
ATOM 3736 N N . LEU B 1 214 ? -9.727 12 9.977 1 98.94 214 LEU B N 1
ATOM 3737 C CA . LEU B 1 214 ? -10.75 11.289 10.742 1 98.94 214 LEU B CA 1
ATOM 3738 C C . LEU B 1 214 ? -10.109 10.469 11.859 1 98.94 214 LEU B C 1
ATOM 3740 O O . LEU B 1 214 ? -9.109 9.781 11.641 1 98.94 214 LEU B O 1
ATOM 3744 N N . ALA B 1 215 ? -10.609 10.586 13.062 1 98.88 215 ALA B N 1
ATOM 3745 C CA . ALA B 1 215 ? -10.148 9.844 14.234 1 98.88 215 ALA B CA 1
ATOM 3746 C C . ALA B 1 215 ? -11.32 9.422 15.117 1 98.88 215 ALA B C 1
ATOM 3748 O O . ALA B 1 215 ? -12.273 10.18 15.297 1 98.88 215 ALA B O 1
ATOM 3749 N N . ALA B 1 216 ? -11.258 8.25 15.617 1 98.81 216 ALA B N 1
ATOM 3750 C CA . ALA B 1 216 ? -12.328 7.797 16.5 1 98.81 216 ALA B CA 1
ATOM 3751 C C . ALA B 1 216 ? -11.805 6.762 17.5 1 98.81 216 ALA B C 1
ATOM 3753 O O . ALA B 1 216 ? -10.805 6.094 17.234 1 98.81 216 ALA B O 1
ATOM 3754 N N . THR B 1 217 ? -12.477 6.59 18.625 1 98.38 217 THR B N 1
ATOM 3755 C CA . THR B 1 217 ? -12.055 5.68 19.688 1 98.38 217 THR B CA 1
ATOM 3756 C C . THR B 1 217 ? -12.523 4.254 19.391 1 98.38 217 THR B C 1
ATOM 3758 O O . THR B 1 217 ? -12.156 3.318 20.109 1 98.38 217 THR B O 1
ATOM 3761 N N . SER B 1 218 ? -13.328 4.059 18.438 1 97.12 218 SER B N 1
ATOM 3762 C CA . SER B 1 218 ? -13.734 2.734 17.984 1 97.12 218 SER B CA 1
ATOM 3763 C C . SER B 1 218 ? -13.992 2.719 16.484 1 97.12 218 SER B C 1
ATOM 3765 O O . SER B 1 218 ? -14.273 3.76 15.883 1 97.12 218 SER B O 1
ATOM 3767 N N . LYS B 1 219 ? -13.945 1.534 15.867 1 96.81 219 LYS B N 1
ATOM 3768 C CA . LYS B 1 219 ? -14.203 1.377 14.438 1 96.81 219 LYS B CA 1
ATOM 3769 C C . LYS B 1 219 ? -15.656 1.702 14.102 1 96.81 219 LYS B C 1
ATOM 3771 O O . LYS B 1 219 ? -15.945 2.225 13.023 1 96.81 219 LYS B O 1
ATOM 3776 N N . ARG B 1 220 ? -16.547 1.374 15.008 1 95.62 220 ARG B N 1
ATOM 3777 C CA . ARG B 1 220 ? -17.969 1.658 14.805 1 95.62 220 ARG B CA 1
ATOM 3778 C C . ARG B 1 220 ? -18.203 3.156 14.648 1 95.62 220 ARG B C 1
ATOM 3780 O O . ARG B 1 220 ? -18.891 3.586 13.719 1 95.62 220 ARG B O 1
ATOM 3787 N N . ILE B 1 221 ? -17.641 3.977 15.516 1 97.44 221 ILE B N 1
ATOM 3788 C CA . ILE B 1 221 ? -17.797 5.426 15.477 1 97.44 221 ILE B CA 1
ATOM 3789 C C . ILE B 1 221 ? -17.094 5.988 14.242 1 97.44 221 ILE B C 1
ATOM 3791 O O . ILE B 1 221 ? -17.609 6.891 13.586 1 97.44 221 ILE B O 1
ATOM 3795 N N . ALA B 1 222 ? -15.953 5.434 13.93 1 98.19 222 ALA B N 1
ATOM 3796 C CA . ALA B 1 222 ? -15.211 5.871 12.75 1 98.19 222 ALA B CA 1
ATOM 3797 C C . ALA B 1 222 ? -16.031 5.656 11.477 1 98.19 222 ALA B C 1
ATOM 3799 O O . ALA B 1 222 ? -16.141 6.559 10.641 1 98.19 222 ALA B O 1
ATOM 3800 N N . ALA B 1 223 ? -16.578 4.465 11.344 1 96.75 223 ALA B N 1
ATOM 3801 C CA . ALA B 1 223 ? -17.391 4.145 10.172 1 96.75 223 ALA B CA 1
ATOM 3802 C C . ALA B 1 223 ? -18.609 5.059 10.086 1 96.75 223 ALA B C 1
ATOM 3804 O O . ALA B 1 223 ? -18.984 5.512 9 1 96.75 223 ALA B O 1
ATOM 3805 N N . ARG B 1 224 ? -19.219 5.344 11.211 1 96.56 224 ARG B N 1
ATOM 3806 C CA . ARG B 1 224 ? -20.359 6.246 11.273 1 96.56 224 ARG B CA 1
ATOM 3807 C C . ARG B 1 224 ? -19.984 7.633 10.766 1 96.56 224 ARG B C 1
ATOM 3809 O O . ARG B 1 224 ? -20.734 8.234 9.984 1 96.56 224 ARG B O 1
ATOM 3816 N N . LEU B 1 225 ? -18.891 8.125 11.227 1 98.06 225 LEU B N 1
ATOM 3817 C CA . LEU B 1 225 ? -18.406 9.445 10.812 1 98.06 225 LEU B CA 1
ATOM 3818 C C . LEU B 1 225 ? -18.094 9.461 9.328 1 98.06 225 LEU B C 1
ATOM 3820 O O . LEU B 1 225 ? -18.422 10.422 8.625 1 98.06 225 LEU B O 1
ATOM 3824 N N . LEU B 1 226 ? -17.438 8.422 8.859 1 97.88 226 LEU B N 1
ATOM 3825 C CA . LEU B 1 226 ? -17.062 8.352 7.449 1 97.88 226 LEU B CA 1
ATOM 3826 C C . LEU B 1 226 ? -18.312 8.32 6.57 1 97.88 226 LEU B C 1
ATOM 3828 O O . LEU B 1 226 ? -18.375 9.008 5.547 1 97.88 226 LEU B O 1
ATOM 3832 N N . ARG B 1 227 ? -19.297 7.516 6.938 1 96.81 227 ARG B N 1
ATOM 3833 C CA . ARG B 1 227 ? -20.547 7.469 6.188 1 96.81 227 ARG B CA 1
ATOM 3834 C C . ARG B 1 227 ? -21.203 8.844 6.125 1 96.81 227 ARG B C 1
ATOM 3836 O O . ARG B 1 227 ? -21.688 9.258 5.07 1 96.81 227 ARG B O 1
ATOM 3843 N N . GLU B 1 228 ? -21.203 9.523 7.27 1 96.75 228 GLU B N 1
ATOM 3844 C CA . GLU B 1 228 ? -21.781 10.859 7.305 1 96.75 228 GLU B CA 1
ATOM 3845 C C . GLU B 1 228 ? -21.016 11.812 6.383 1 96.75 228 GLU B C 1
ATOM 3847 O O . GLU B 1 228 ? -21.625 12.57 5.629 1 96.75 228 GLU B O 1
ATOM 3852 N N . ALA B 1 229 ? -19.719 11.773 6.457 1 97.56 229 ALA B N 1
ATOM 3853 C CA . ALA B 1 229 ? -18.891 12.625 5.617 1 97.56 229 ALA B CA 1
ATOM 3854 C C . ALA B 1 229 ? -19.172 12.375 4.137 1 97.56 229 ALA B C 1
ATOM 3856 O O . ALA B 1 229 ? -19.297 13.312 3.352 1 97.56 229 ALA B O 1
ATOM 3857 N N . LEU B 1 230 ? -19.234 11.125 3.768 1 96.94 230 LEU B N 1
ATOM 3858 C CA . LEU B 1 230 ? -19.453 10.758 2.371 1 96.94 230 LEU B CA 1
ATOM 3859 C C . LEU B 1 230 ? -20.859 11.148 1.923 1 96.94 230 LEU B C 1
ATOM 3861 O O . LEU B 1 230 ? -21.062 11.547 0.774 1 96.94 230 LEU B O 1
ATOM 3865 N N . ALA B 1 231 ? -21.844 11.031 2.781 1 95.25 231 ALA B N 1
ATOM 3866 C CA . ALA B 1 231 ? -23.203 11.43 2.479 1 95.25 231 ALA B CA 1
ATOM 3867 C C . ALA B 1 231 ? -23.297 12.922 2.17 1 95.25 231 ALA B C 1
ATOM 3869 O O . ALA B 1 231 ? -24.203 13.367 1.473 1 95.25 231 ALA B O 1
ATOM 3870 N N . ARG B 1 232 ? -22.344 13.688 2.617 1 95.5 232 ARG B N 1
ATOM 3871 C CA . ARG B 1 232 ? -22.375 15.141 2.51 1 95.5 232 ARG B CA 1
ATOM 3872 C C . ARG B 1 232 ? -21.578 15.625 1.304 1 95.5 232 ARG B C 1
ATOM 3874 O O . ARG B 1 232 ? -21.484 16.828 1.052 1 95.5 232 ARG B O 1
ATOM 3881 N N . VAL B 1 233 ? -20.984 14.703 0.623 1 96.44 233 VAL B N 1
ATOM 3882 C CA . VAL B 1 233 ? -20.266 15.086 -0.585 1 96.44 233 VAL B CA 1
ATOM 3883 C C . VAL B 1 233 ? -21.219 15.75 -1.571 1 96.44 233 VAL B C 1
ATOM 3885 O O . VAL B 1 233 ? -22.297 15.211 -1.876 1 96.44 233 VAL B O 1
ATOM 3888 N N . PRO B 1 234 ? -20.844 16.938 -2.049 1 94.25 234 PRO B N 1
ATOM 3889 C CA . PRO B 1 234 ? -21.75 17.641 -2.961 1 94.25 234 PRO B CA 1
ATOM 3890 C C . PRO B 1 234 ? -22.047 16.844 -4.23 1 94.25 234 PRO B C 1
ATOM 3892 O O . PRO B 1 234 ? -21.188 16.094 -4.699 1 94.25 234 PRO B O 1
ATOM 3895 N N . ASP B 1 235 ? -23.203 17.078 -4.793 1 90.12 235 ASP B N 1
ATOM 3896 C CA . ASP B 1 235 ? -23.578 16.422 -6.039 1 90.12 235 ASP B CA 1
ATOM 3897 C C . ASP B 1 235 ? -22.594 16.75 -7.156 1 90.12 235 ASP B C 1
ATOM 3899 O O . ASP B 1 235 ? -22.219 17.906 -7.34 1 90.12 235 ASP B O 1
ATOM 3903 N N . GLY B 1 236 ? -22.203 15.742 -7.789 1 90.12 236 GLY B N 1
ATOM 3904 C CA . GLY B 1 236 ? -21.312 15.938 -8.922 1 90.12 236 GLY B CA 1
ATOM 3905 C C . GLY B 1 236 ? -19.844 15.945 -8.531 1 90.12 236 GLY B C 1
ATOM 3906 O O . GLY B 1 236 ? -18.969 15.859 -9.398 1 90.12 236 GLY B O 1
ATOM 3907 N N . ALA B 1 237 ? -19.578 16.094 -7.246 1 94.44 237 ALA B N 1
ATOM 3908 C CA . ALA B 1 237 ? -18.188 16.094 -6.789 1 94.44 237 ALA B CA 1
ATOM 3909 C C . ALA B 1 237 ? -17.672 14.68 -6.566 1 94.44 237 ALA B C 1
ATOM 3911 O O . ALA B 1 237 ? -18.469 13.758 -6.332 1 94.44 237 ALA B O 1
ATOM 3912 N N . GLN B 1 238 ? -16.406 14.547 -6.672 1 96.88 238 GLN B N 1
ATOM 3913 C CA . GLN B 1 238 ? -15.766 13.273 -6.371 1 96.88 238 GLN B CA 1
ATOM 3914 C C . GLN B 1 238 ? -15.367 13.195 -4.898 1 96.88 238 GLN B C 1
ATOM 3916 O O . GLN B 1 238 ? -14.898 14.18 -4.324 1 96.88 238 GLN B O 1
ATOM 3921 N N . ALA B 1 239 ? -15.633 12.109 -4.332 1 98 239 ALA B N 1
ATOM 3922 C CA . ALA B 1 239 ? -15.133 11.836 -2.986 1 98 239 ALA B CA 1
ATOM 3923 C C . ALA B 1 239 ? -13.68 11.398 -3.018 1 98 239 ALA B C 1
ATOM 3925 O O . ALA B 1 239 ? -13.242 10.75 -3.971 1 98 239 ALA B O 1
ATOM 3926 N N . ARG B 1 240 ? -12.992 11.75 -1.999 1 97.94 240 ARG B N 1
ATOM 3927 C CA . ARG B 1 240 ? -11.594 11.359 -1.856 1 97.94 240 ARG B CA 1
ATOM 3928 C C . ARG B 1 240 ? -11.258 11.055 -0.401 1 97.94 240 ARG B C 1
ATOM 3930 O O . ARG B 1 240 ? -11.492 11.883 0.483 1 97.94 240 ARG B O 1
ATOM 3937 N N . VAL B 1 241 ? -10.789 9.883 -0.102 1 98.31 241 VAL B N 1
ATOM 3938 C CA . VAL B 1 241 ? -10.273 9.414 1.18 1 98.31 241 VAL B CA 1
ATOM 3939 C C . VAL B 1 241 ? -8.859 8.867 0.999 1 98.31 241 VAL B C 1
ATOM 3941 O O . VAL B 1 241 ? -8.656 7.887 0.278 1 98.31 241 VAL B O 1
ATOM 3944 N N . GLU B 1 242 ? -7.914 9.453 1.716 1 97 242 GLU B N 1
ATOM 3945 C CA . GLU B 1 242 ? -6.527 9.156 1.369 1 97 242 GLU B CA 1
ATOM 3946 C C . GLU B 1 242 ? -5.773 8.562 2.557 1 97 242 GLU B C 1
ATOM 3948 O O . GLU B 1 242 ? -6.25 8.625 3.691 1 97 242 GLU B O 1
ATOM 3953 N N . TYR B 1 243 ? -4.672 7.934 2.23 1 96.94 243 TYR B N 1
ATOM 3954 C CA . TYR B 1 243 ? -3.676 7.43 3.17 1 96.94 243 TYR B CA 1
ATOM 3955 C C . TYR B 1 243 ? -4.266 6.336 4.051 1 96.94 243 TYR B C 1
ATOM 3957 O O . TYR B 1 243 ? -4.098 6.359 5.273 1 96.94 243 TYR B O 1
ATOM 3965 N N . LEU B 1 244 ? -5.008 5.441 3.414 1 97.5 244 LEU B N 1
ATOM 3966 C CA . LEU B 1 244 ? -5.484 4.242 4.094 1 97.5 244 LEU B CA 1
ATOM 3967 C C . LEU B 1 244 ? -4.426 3.146 4.074 1 97.5 244 LEU B C 1
ATOM 3969 O O . LEU B 1 244 ? -4.02 2.689 3.002 1 97.5 244 LEU B O 1
ATOM 3973 N N . THR B 1 245 ? -3.963 2.791 5.293 1 97.06 245 THR B N 1
ATOM 3974 C CA . THR B 1 245 ? -3.127 1.599 5.383 1 97.06 245 THR B CA 1
ATOM 3975 C C . THR B 1 245 ? -3.986 0.342 5.488 1 97.06 245 THR B C 1
ATOM 3977 O O . THR B 1 245 ? -5.215 0.419 5.438 1 97.06 245 THR B O 1
ATOM 3980 N N . ALA B 1 246 ? -3.354 -0.801 5.637 1 95.19 246 ALA B N 1
ATOM 3981 C CA . ALA B 1 246 ? -4.07 -2.064 5.785 1 95.19 246 ALA B CA 1
ATOM 3982 C C . ALA B 1 246 ? -4.906 -2.076 7.062 1 95.19 246 ALA B C 1
ATOM 3984 O O . ALA B 1 246 ? -5.859 -2.85 7.18 1 95.19 246 ALA B O 1
ATOM 3985 N N . GLU B 1 247 ? -4.586 -1.242 8.016 1 95.81 247 GLU B N 1
ATOM 3986 C CA . GLU B 1 247 ? -5.289 -1.176 9.289 1 95.81 247 GLU B CA 1
ATOM 3987 C C . GLU B 1 247 ? -6.648 -0.498 9.141 1 95.81 247 GLU B C 1
ATOM 3989 O O . GLU B 1 247 ? -7.477 -0.547 10.055 1 95.81 247 GLU B O 1
ATOM 3994 N N . GLN B 1 248 ? -6.863 0.086 8.031 1 97.88 248 GLN B N 1
ATOM 3995 C CA . GLN B 1 248 ? -8.078 0.87 7.855 1 97.88 248 GLN B CA 1
ATOM 3996 C C . GLN B 1 248 ? -9.102 0.118 7.004 1 97.88 248 GLN B C 1
ATOM 3998 O O . GLN B 1 248 ? -9.789 0.719 6.18 1 97.88 248 GLN B O 1
ATOM 4003 N N . GLU B 1 249 ? -9.148 -1.148 7.199 1 95.5 249 GLU B N 1
ATOM 4004 C CA . GLU B 1 249 ? -10.094 -1.988 6.469 1 95.5 249 GLU B CA 1
ATOM 4005 C C . GLU B 1 249 ? -11.523 -1.479 6.633 1 95.5 249 GLU B C 1
ATOM 4007 O O . GLU B 1 249 ? -12.328 -1.559 5.703 1 95.5 249 GLU B O 1
ATOM 4012 N N . TRP B 1 250 ? -11.875 -0.971 7.773 1 96.12 250 TRP B N 1
ATOM 4013 C CA . TRP B 1 250 ? -13.195 -0.427 8.047 1 96.12 250 TRP B CA 1
ATOM 4014 C C . TRP B 1 250 ? -13.539 0.699 7.078 1 96.12 250 TRP B C 1
ATOM 4016 O O . TRP B 1 250 ? -14.68 0.818 6.629 1 96.12 250 TRP B O 1
ATOM 4026 N N . ALA B 1 251 ? -12.633 1.518 6.777 1 98.12 251 ALA B N 1
ATOM 4027 C CA . ALA B 1 251 ? -12.852 2.623 5.848 1 98.12 251 ALA B CA 1
ATOM 4028 C C . ALA B 1 251 ? -13.016 2.113 4.418 1 98.12 251 ALA B C 1
ATOM 4030 O O . ALA B 1 251 ? -13.836 2.631 3.66 1 98.12 251 ALA B O 1
ATOM 4031 N N . LEU B 1 252 ? -12.164 1.139 4.066 1 96.38 252 LEU B N 1
ATOM 4032 C CA . LEU B 1 252 ? -12.312 0.503 2.762 1 96.38 252 LEU B CA 1
ATOM 4033 C C . LEU B 1 252 ? -13.719 -0.05 2.58 1 96.38 252 LEU B C 1
ATOM 4035 O O . LEU B 1 252 ? -14.344 0.168 1.54 1 96.38 252 LEU B O 1
ATOM 4039 N N . ASP B 1 253 ? -14.211 -0.772 3.57 1 95.25 253 ASP B N 1
ATOM 4040 C CA . ASP B 1 253 ? -15.547 -1.365 3.516 1 95.25 253 ASP B CA 1
ATOM 4041 C C . ASP B 1 253 ? -16.609 -0.299 3.279 1 95.25 253 ASP B C 1
ATOM 4043 O O . ASP B 1 253 ? -17.469 -0.459 2.416 1 95.25 253 ASP B O 1
ATOM 4047 N N . VAL B 1 254 ? -16.516 0.81 3.975 1 95.94 254 VAL B N 1
ATOM 4048 C CA . VAL B 1 254 ? -17.484 1.896 3.818 1 95.94 254 VAL B CA 1
ATOM 4049 C C . VAL B 1 254 ? -17.391 2.463 2.402 1 95.94 254 VAL B C 1
ATOM 4051 O O . VAL B 1 254 ? -18.422 2.701 1.759 1 95.94 254 VAL B O 1
ATOM 4054 N N . GLY B 1 255 ? -16.156 2.74 1.954 1 96.25 255 GLY B N 1
ATOM 4055 C CA . GLY B 1 255 ? -15.977 3.266 0.611 1 96.25 255 GLY B CA 1
ATOM 4056 C C . GLY B 1 255 ? -16.562 2.371 -0.465 1 96.25 255 GLY B C 1
ATOM 4057 O O . GLY B 1 255 ? -17.219 2.852 -1.393 1 96.25 255 GLY B O 1
ATOM 4058 N N . LEU B 1 256 ? -16.281 1.104 -0.339 1 93 256 LEU B N 1
ATOM 4059 C CA . LEU B 1 256 ? -16.797 0.145 -1.312 1 93 256 LEU B CA 1
ATOM 4060 C C . LEU B 1 256 ? -18.328 0.107 -1.287 1 93 256 LEU B C 1
ATOM 4062 O O . LEU B 1 256 ? -18.969 -0.033 -2.334 1 93 256 LEU B O 1
ATOM 4066 N N . GLU B 1 257 ? -18.891 0.216 -0.137 1 91.38 257 GLU B N 1
ATOM 4067 C CA . GLU B 1 257 ? -20.344 0.236 0.025 1 91.38 257 GLU B CA 1
ATOM 4068 C C . GLU B 1 257 ? -20.984 1.341 -0.816 1 91.38 257 GLU B C 1
ATOM 4070 O O . GLU B 1 257 ? -22.078 1.167 -1.356 1 91.38 257 GLU B O 1
ATOM 4075 N N . VAL B 1 258 ? -20.266 2.416 -0.921 1 94.12 258 VAL B N 1
ATOM 4076 C CA . VAL B 1 258 ? -20.875 3.559 -1.596 1 94.12 258 VAL B CA 1
ATOM 4077 C C . VAL B 1 258 ? -20.234 3.74 -2.973 1 94.12 258 VAL B C 1
ATOM 4079 O O . VAL B 1 258 ? -20.297 4.828 -3.555 1 94.12 258 VAL B O 1
ATOM 4082 N N . GLY B 1 259 ? -19.516 2.746 -3.42 1 91.81 259 GLY B N 1
ATOM 4083 C CA . GLY B 1 259 ? -19.125 2.678 -4.816 1 91.81 259 GLY B CA 1
ATOM 4084 C C . GLY B 1 259 ? -17.781 3.332 -5.086 1 91.81 259 GLY B C 1
ATOM 4085 O O . GLY B 1 259 ? -17.422 3.566 -6.242 1 91.81 259 GLY B O 1
ATOM 4086 N N . LEU B 1 260 ? -17 3.699 -4.098 1 95.44 260 LEU B N 1
ATOM 4087 C CA . LEU B 1 260 ? -15.68 4.285 -4.324 1 95.44 260 LEU B CA 1
ATOM 4088 C C . LEU B 1 260 ? -14.688 3.223 -4.777 1 95.44 260 LEU B C 1
ATOM 4090 O O . LEU B 1 260 ? -14.891 2.029 -4.543 1 95.44 260 LEU B O 1
ATOM 4094 N N . THR B 1 261 ? -13.68 3.684 -5.438 1 93.25 261 THR B N 1
ATOM 4095 C CA . THR B 1 261 ? -12.672 2.793 -6.004 1 93.25 261 THR B CA 1
ATOM 4096 C C . THR B 1 261 ? -11.359 2.912 -5.246 1 93.25 261 THR B C 1
ATOM 4098 O O . THR B 1 261 ? -10.836 4.012 -5.066 1 93.25 261 THR B O 1
ATOM 4101 N N . PRO B 1 262 ? -10.852 1.794 -4.797 1 94.62 262 PRO B N 1
ATOM 4102 C CA . PRO B 1 262 ? -9.539 1.83 -4.148 1 94.62 262 PRO B CA 1
ATOM 4103 C C . PRO B 1 262 ? -8.391 1.769 -5.148 1 94.62 262 PRO B C 1
ATOM 4105 O O . PRO B 1 262 ? -8.477 1.062 -6.156 1 94.62 262 PRO B O 1
ATOM 4108 N N . GLU B 1 263 ? -7.375 2.553 -4.906 1 92.75 263 GLU B N 1
ATOM 4109 C CA . GLU B 1 263 ? -6.105 2.523 -5.625 1 92.75 263 GLU B CA 1
ATOM 4110 C C . GLU B 1 263 ? -4.93 2.715 -4.672 1 92.75 263 GLU B C 1
ATOM 4112 O O . GLU B 1 263 ? -5.004 3.51 -3.734 1 92.75 263 GLU B O 1
ATOM 4117 N N . THR B 1 264 ? -3.904 1.947 -4.957 1 93.19 264 THR B N 1
ATOM 4118 C CA . THR B 1 264 ? -2.721 2.17 -4.133 1 93.19 264 THR B CA 1
ATOM 4119 C C . THR B 1 264 ? -2.086 3.52 -4.453 1 93.19 264 THR B C 1
ATOM 4121 O O . THR B 1 264 ? -2.023 3.922 -5.617 1 93.19 264 THR B O 1
ATOM 4124 N N . ARG B 1 265 ? -1.748 4.234 -3.406 1 92.88 265 ARG B N 1
ATOM 4125 C CA . ARG B 1 265 ? -1.13 5.547 -3.572 1 92.88 265 ARG B CA 1
ATOM 4126 C C . ARG B 1 265 ? -0.446 5.996 -2.285 1 92.88 265 ARG B C 1
ATOM 4128 O O . ARG B 1 265 ? -1.091 6.113 -1.241 1 92.88 265 ARG B O 1
ATOM 4135 N N . GLY B 1 266 ? 0.878 6.195 -2.471 1 93.06 266 GLY B N 1
ATOM 4136 C CA . GLY B 1 266 ? 1.627 6.82 -1.393 1 93.06 266 GLY B CA 1
ATOM 4137 C C . GLY B 1 266 ? 1.946 5.867 -0.257 1 93.06 266 GLY B C 1
ATOM 4138 O O . GLY B 1 266 ? 1.826 4.652 -0.408 1 93.06 266 GLY B O 1
ATOM 4139 N N . PHE B 1 267 ? 2.42 6.535 0.91 1 95.5 267 PHE B N 1
ATOM 4140 C CA . PHE B 1 267 ? 2.877 5.809 2.088 1 95.5 267 PHE B CA 1
ATOM 4141 C C . PHE B 1 267 ? 2.475 6.539 3.363 1 95.5 267 PHE B C 1
ATOM 4143 O O . PHE B 1 267 ? 2.391 7.77 3.381 1 95.5 267 PHE B O 1
ATOM 4150 N N . VAL B 1 268 ? 2.197 5.75 4.324 1 96.69 268 VAL B N 1
ATOM 4151 C CA . VAL B 1 268 ? 2.18 6.25 5.695 1 96.69 268 VAL B CA 1
ATOM 4152 C C . VAL B 1 268 ? 3.396 5.723 6.453 1 96.69 268 VAL B C 1
ATOM 4154 O O . VAL B 1 268 ? 3.594 4.512 6.555 1 96.69 268 VAL B O 1
ATOM 4157 N N . GLY B 1 269 ? 4.211 6.664 6.891 1 96.12 269 GLY B N 1
ATOM 4158 C CA . GLY B 1 269 ? 5.387 6.297 7.668 1 96.12 269 GLY B CA 1
ATOM 4159 C C . GLY B 1 269 ? 5.199 6.488 9.156 1 96.12 269 GLY B C 1
ATOM 4160 O O . GLY B 1 269 ? 4.594 7.469 9.594 1 96.12 269 GLY B O 1
ATOM 4161 N N . VAL B 1 270 ? 5.703 5.504 9.969 1 97.62 270 VAL B N 1
ATOM 4162 C CA . VAL B 1 270 ? 5.648 5.645 11.422 1 97.62 270 VAL B CA 1
ATOM 4163 C C . VAL B 1 270 ? 7.004 5.289 12.023 1 97.62 270 VAL B C 1
ATOM 4165 O O . VAL B 1 270 ? 7.773 4.523 11.438 1 97.62 270 VAL B O 1
ATOM 4168 N N . ARG B 1 271 ? 7.293 5.895 13.062 1 96.62 271 ARG B N 1
ATOM 4169 C CA . ARG B 1 271 ? 8.5 5.652 13.844 1 96.62 271 ARG B CA 1
ATOM 4170 C C . ARG B 1 271 ? 8.18 5.52 15.328 1 96.62 271 ARG B C 1
ATOM 4172 O O . ARG B 1 271 ? 7.562 6.414 15.914 1 96.62 271 ARG B O 1
ATOM 4179 N N . GLY B 1 272 ? 8.633 4.395 15.906 1 96.38 272 GLY B N 1
ATOM 4180 C CA . GLY B 1 272 ? 8.422 4.199 17.328 1 96.38 272 GLY B CA 1
ATOM 4181 C C . GLY B 1 272 ? 6.965 3.955 17.688 1 96.38 272 GLY B C 1
ATOM 4182 O O . GLY B 1 272 ? 6.559 4.137 18.828 1 96.38 272 GLY B O 1
ATOM 4183 N N . MET B 1 273 ? 6.16 3.592 16.719 1 97 273 MET B N 1
ATOM 4184 C CA . MET B 1 273 ? 4.738 3.352 16.938 1 97 273 MET B CA 1
ATOM 4185 C C . MET B 1 273 ? 4.148 2.531 15.789 1 97 273 MET B C 1
ATOM 4187 O O . MET B 1 273 ? 4.805 2.318 14.766 1 97 273 MET B O 1
ATOM 4191 N N . ARG B 1 274 ? 2.961 2.064 15.914 1 95.81 274 ARG B N 1
ATOM 4192 C CA . ARG B 1 274 ? 2.186 1.442 14.852 1 95.81 274 ARG B CA 1
ATOM 4193 C C . ARG B 1 274 ? 1.254 2.453 14.188 1 95.81 274 ARG B C 1
ATOM 4195 O O . ARG B 1 274 ? 0.938 3.49 14.773 1 95.81 274 ARG B O 1
ATOM 4202 N N . PRO B 1 275 ? 0.921 2.211 12.961 1 96.94 275 PRO B N 1
ATOM 4203 C CA . PRO B 1 275 ? -0.094 3.107 12.398 1 96.94 275 PRO B CA 1
ATOM 4204 C C . PRO B 1 275 ? -1.337 3.211 13.281 1 96.94 275 PRO B C 1
ATOM 4206 O O . PRO B 1 275 ? -1.906 2.189 13.672 1 96.94 275 PRO B O 1
ATOM 4209 N N . PRO B 1 276 ? -1.719 4.402 13.547 1 97.88 276 PRO B N 1
ATOM 4210 C CA . PRO B 1 276 ? -2.896 4.535 14.406 1 97.88 276 PRO B CA 1
ATOM 4211 C C . PRO B 1 276 ? -4.172 4.023 13.742 1 97.88 276 PRO B C 1
ATOM 4213 O O . PRO B 1 276 ? -4.332 4.141 12.523 1 97.88 276 PRO B O 1
ATOM 4216 N N . THR B 1 277 ? -5.105 3.51 14.484 1 97.75 277 THR B N 1
ATOM 4217 C CA . THR B 1 277 ? -6.387 2.996 14.008 1 97.75 277 THR B CA 1
ATOM 4218 C C . THR B 1 277 ? -7.418 2.998 15.133 1 97.75 277 THR B C 1
ATOM 4220 O O . THR B 1 277 ? -7.086 2.734 16.297 1 97.75 277 THR B O 1
ATOM 4223 N N . PRO B 1 278 ? -8.695 3.463 14.805 1 98.5 278 PRO B N 1
ATOM 4224 C CA . PRO B 1 278 ? -9.18 3.916 13.5 1 98.5 278 PRO B CA 1
ATOM 4225 C C . PRO B 1 278 ? -8.836 5.379 13.219 1 98.5 278 PRO B C 1
ATOM 4227 O O . PRO B 1 278 ? -9.281 6.27 13.945 1 98.5 278 P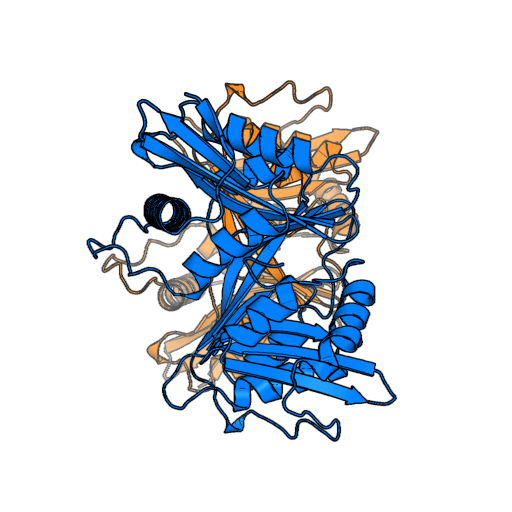RO B O 1
ATOM 4230 N N . TYR B 1 279 ? -8.094 5.59 12.281 1 98.81 279 TYR B N 1
ATOM 4231 C CA . TYR B 1 279 ? -7.5 6.902 12.039 1 98.81 279 TYR B CA 1
ATOM 4232 C C . TYR B 1 279 ? -7.191 7.094 10.555 1 98.81 279 TYR B C 1
ATOM 4234 O O . TYR B 1 279 ? -6.602 6.219 9.922 1 98.81 279 TYR B O 1
ATOM 4242 N N . LEU B 1 280 ? -7.66 8.109 9.914 1 98.75 280 LEU B N 1
ATOM 4243 C CA . LEU B 1 280 ? -7.293 8.578 8.578 1 98.75 280 LEU B CA 1
ATOM 4244 C C . LEU B 1 280 ? -6.535 9.898 8.656 1 98.75 280 LEU B C 1
ATOM 4246 O O . LEU B 1 280 ? -7.137 10.953 8.898 1 98.75 280 LEU B O 1
ATOM 4250 N N . PRO B 1 281 ? -5.285 9.883 8.398 1 98.25 281 PRO B N 1
ATOM 4251 C CA . PRO B 1 281 ? -4.469 11.07 8.664 1 98.25 281 PRO B CA 1
ATOM 4252 C C . PRO B 1 281 ? -4.641 12.156 7.605 1 98.25 281 PRO B C 1
ATOM 4254 O O . PRO B 1 281 ? -5.012 11.859 6.469 1 98.25 281 PRO B O 1
ATOM 4257 N N . ASN B 1 282 ? -4.414 13.383 8.047 1 96.94 282 ASN B N 1
ATOM 4258 C CA . ASN B 1 282 ? -4.195 14.492 7.125 1 96.94 282 ASN B CA 1
ATOM 4259 C C . ASN B 1 282 ? -2.768 14.5 6.59 1 96.94 282 ASN B C 1
ATOM 4261 O O . ASN B 1 282 ? -1.813 14.32 7.352 1 96.94 282 ASN B O 1
ATOM 4265 N N . GLY B 1 283 ? -2.584 14.703 5.336 1 93.62 283 GLY B N 1
ATOM 4266 C CA . GLY B 1 283 ? -1.273 14.648 4.707 1 93.62 283 GLY B CA 1
ATOM 4267 C C . GLY B 1 283 ? -0.302 15.672 5.27 1 93.62 283 GLY B C 1
ATOM 4268 O O . GLY B 1 283 ? 0.913 15.469 5.23 1 93.62 283 GLY B O 1
ATOM 4269 N N . ALA B 1 284 ? -0.848 16.75 5.867 1 92.62 284 ALA B N 1
ATOM 4270 C CA . ALA B 1 284 ? 0.002 17.859 6.277 1 92.62 284 ALA B CA 1
ATOM 4271 C C . ALA B 1 284 ? 0.081 17.969 7.797 1 92.62 284 ALA B C 1
ATOM 4273 O O . ALA B 1 284 ? 1.083 18.438 8.344 1 92.62 284 ALA B O 1
ATOM 4274 N N . PHE B 1 285 ? -0.999 17.531 8.406 1 95 285 PHE B N 1
ATOM 4275 C CA . PHE B 1 285 ? -1.056 17.719 9.852 1 95 285 PHE B CA 1
ATOM 4276 C C . PHE B 1 285 ? -1.03 16.375 10.57 1 95 285 PHE B C 1
ATOM 4278 O O . PHE B 1 285 ? -0.928 16.328 11.797 1 95 285 PHE B O 1
ATOM 4285 N N . LEU B 1 286 ? -1.055 15.32 9.773 1 93.5 286 LEU B N 1
ATOM 4286 C CA . LEU B 1 286 ? -0.798 13.945 10.188 1 93.5 286 LEU B CA 1
ATOM 4287 C C . LEU B 1 286 ? -1.66 13.57 11.391 1 93.5 286 LEU B C 1
ATOM 4289 O O . LEU B 1 286 ? -1.535 12.469 11.922 1 93.5 286 LEU B O 1
#

Organism: Streptomyces rubellomurinus (strain ATCC 31215) (NCBI:txid359131)

Solvent-accessible surface area (backbone atoms only — not comparable to full-atom values): 29690 Å² total; per-residue (Å²): 120,46,78,41,66,41,52,71,40,71,65,46,19,50,51,52,49,51,33,43,47,57,44,67,54,64,84,85,59,85,60,75,78,77,79,80,50,71,60,61,38,48,47,46,28,47,40,22,66,78,25,40,77,21,19,37,32,33,29,47,96,86,38,78,43,32,39,29,37,27,41,74,34,76,52,31,25,29,57,38,44,77,30,45,25,69,93,49,55,97,72,54,53,64,58,56,44,50,51,49,40,52,57,52,33,62,90,34,68,27,33,43,34,53,42,62,88,44,48,74,52,53,59,54,41,43,76,72,54,32,48,62,30,25,5,21,30,35,36,35,55,69,39,67,85,43,60,61,86,74,66,85,75,66,70,43,80,50,58,80,90,42,51,65,58,53,28,51,45,29,34,72,49,70,60,25,38,62,64,73,53,50,58,53,46,64,72,66,40,74,42,40,39,32,30,78,51,97,92,39,40,31,40,33,37,29,43,74,29,28,55,46,30,35,41,18,71,36,60,70,53,35,46,40,50,51,51,52,55,56,71,60,34,48,87,92,42,51,34,36,42,48,54,37,42,53,78,35,50,65,57,52,53,54,38,49,51,22,57,29,36,57,42,46,42,18,30,41,28,25,17,79,59,71,83,47,62,41,48,32,49,23,61,61,81,88,121,45,79,42,68,42,51,71,39,71,66,48,18,50,51,52,50,52,34,43,48,57,41,66,54,65,85,82,59,84,58,75,79,77,78,81,50,71,60,61,38,47,48,45,29,48,39,22,66,77,26,41,76,21,18,36,31,34,30,47,96,85,36,79,42,29,41,28,36,26,42,73,32,76,52,32,25,30,56,38,44,78,30,44,24,69,91,49,56,95,70,54,54,63,58,55,42,50,51,48,40,52,57,55,32,62,89,34,69,29,33,43,35,52,44,61,86,48,44,76,51,52,59,54,42,43,74,71,55,32,48,61,27,26,4,22,30,34,36,36,55,70,39,69,85,43,61,59,86,75,66,84,75,66,71,43,80,51,57,80,89,43,51,66,59,53,27,51,46,30,34,72,48,70,61,26,37,63,62,72,53,51,58,52,48,63,72,65,41,74,41,39,38,32,31,80,52,96,90,38,40,31,39,31,36,30,43,74,29,28,54,46,30,35,42,17,71,36,61,69,54,35,45,39,50,51,52,52,55,55,70,61,34,48,88,92,43,52,34,36,42,49,54,36,42,52,79,35,52,65,56,51,54,54,38,48,50,21,57,30,38,58,42,44,40,17,29,40,27,26,18,80,60,73,84,47,63,41,49,33,49,23,61,62,82,88

Nearest PDB structures (foldseek):
  3ddd-assembly1_A  TM=8.217E-01  e=7.472E-14  Pyrococcus horikoshii
  5isv-assembly2_B  TM=7.179E-01  e=2.771E-05  Escherichia coli O157:H7
  5ib0-assembly1_A  TM=7.967E-01  e=2.295E-04  Pseudomonas aeruginosa PAO1
  4qvt-assembly5_H  TM=8.387E-01  e=8.353E-04  Escherichia coli K-12
  4crz-assembly1_B  TM=7.818E-01  e=1.574E-02  Escherichia coli K-12

Sequence (572 aa):
MILRPVRDTAADAEAVQELSCAAFAEPAADAAPPRPTPLQLARTRHLARTDPGGCWLAVVDGEPVGVVLSLRREGLWMPSLFAVRPSAQGRGVGRLLLERAAAHAGGCLRGMVCAASAPAAARRYRLAGFTLHPAMRLTGRVDREGLIDPGDIPVHRGNATHLHLLDSVDRRLRGSAHGPDHELMLGHFEELLVADALAGSGYCYRDGGAVRLLAATSKRIAARLLREALARVPDGAQARVEYLTAEQEWALDVGLEVGLTPETRGFVGVRGMRPPTPYLPNGAFLMILRPVRDTAADAEAVQELSCAAFAEPAADAAPPRPTPLQLARTRHLARTDPGGCWLAVVDGEPVGVVLSLRREGLWMPSLFAVRPSAQGRGVGRLLLERAAAHAGGCLRGMVCAASAPAAARRYRLAGFTLHPAMRLTGRVDREGLIDPGDIPVHRGNATHLHLLDSVDRRLRGSAHGPDHELMLGHFEELLVADALAGSGYCYRDGGAVRLLAATSKRIAARLLREALARVPDGAQARVEYLTAEQEWALDVGLEVGLTPETRGFVGVRGMRPPTPYLPNGAFL